Protein AF-0000000083340366 (afdb_homodimer)

Foldseek 3Di:
DVVVVVVVVVVVVVVVVVVVPDDDDDCVDPVDDDAQDQDKDKFDLVQQPDDEFDKAKCAPCVSRVHPDGDNDQFKIKIKTWHAAFGKDKDAFQFQKKKKAWQAAWWWKQFPVGIDTAGHGKMKMAGRTRMIITHTNHGTMMMMMGGRSNCVVVVHGDDDRLDHMDMDHNVNQVVVQVVQCVVCVVPQWGKDWQADPSCVPLRAVDLFKTKIWTKGAAFGKFAKKAKQWKWWKAWQDADPPKWKWKAQDADPVRHHDPTDIGDRDHNMIIIHHGGIIMMIGHNHNGMTIMMIMTRVSNVVVVVNMDMGGDD/DVVVVVVVVVVVVVVVVVVVPDDDDDCVDPVDDDAQDQDKDKFDLVVQPDDEFDKAKCAPCVSRVHPDGDNDQFKIKIKTWHAAFGKDKDAFQFQKKKKAWQAAWWWKQFPVGIDTAGHGKMKMAGRTRMIITHTNHGTMMMMMGGSSNCVVVVHGDDDHLDHMDMDHNVNQVVVQVVQCVVCVVPQWGKDWQADPSCVPLRAVDLFKTKIWTKGAAFGKFAKKAKQWKWWKAWQDADPPKWKWKAQDADPVRHHDPTDIGDRDHNMIIIHHGRIIMMIGHNHNGMTIMMIMTRVSNVVVVVNMDMGGDD

Sequence (620 aa):
MMNRMNVEQIQQVAQQQWEAQAEVKEYMSAVNPPMPKIDVIDYPSALHEGGLTRVIPFDLSEELQTGYPATSPNLLASFLKISAGDTLKTDAKATSQMFYVIRGKGRTQMKHGTIEWKQGDLFTLPSVPDALHSATEDTAIYMVNDAPLLNYLGVEPTKEKFTPVLYTQERLTQELADIRKIAEGRNRTGFLLSNPNFPITMTLTHTLWALYNVLPAGVAQKPHRHNSIALDFCVAAGPETYTLIGKDIDADGNIINPIKAMWTPGSAFITPPGWWHSHHNDSDQDAIVLPIQDAGIIMNMQVLDFQYIRMMNRMNVEQIQQVAQQQWEAQAEVKEYMSAVNPPMPKIDVIDYPSALHEGGLTRVIPFDLSEELQTGYPATSPNLLASFLKISAGDTLKTDAKATSQMFYVIRGKGRTQMKHGTIEWKQGDLFTLPSVPDALHSATEDTAIYMVNDAPLLNYLGVEPTKEKFTPVLYTQERLTQELADIRKIAEGRNRTGFLLSNPNFPITMTLTHTLWALYNVLPAGVAQKPHRHNSIALDFCVAAGPETYTLIGKDIDADGNIINPIKAMWTPGSAFITPPGWWHSHHNDSDQDAIVLPIQDAGIIMNMQVLDFQYIR

Secondary structure (DSSP, 8-state):
-HHHHHHHHHHHHHHHHHHHT-EEEEHHHHSSPPPPP----EE-THHHHSSSSEEEE---HHHHT-SS--SSSS-EEEEEEE-TT-EEEE----S-EEEEEEE-EEEEEETTEEEEEETT-EEEE-S-S-EEEEESS-EEEEEEE-HHHHHHHTEEE-S--S--EEE-HHHHHHHHHHHHHH-TT-S-EEEEEE-TT-TTTT-SSSS-EEEEEEE-TT-BPPPEEESS-EEEEEEE--TTEEEEEESEE-TTSPEESPEEEE--TT-EEEE-TT-EEEEEE-SSS-EEEEEEESHHHHHHTT---EEE--/-HHHHHHHHHHHHHHHHHHHT-EEEEHHHHSSPPPPP----EE-THHHHSSSSEEEE---HHHHT-SS--SSSS-EEEEEEE-TT-EEEE----S-EEEEEEE-EEEEEETTEEEEEETT-EEEE-S-S-EEEEESS-EEEEEEE-HHHHHHHTEEE-S--S--EEE-HHHHHHHHHHHHHH-TT-S-EEEEEE-TT-TTTT-SSSS-EEEEEEE-TT-BPPPEEESS-EEEEEEE--TTEEEEEESEE-TTSPEESPEEEE--TT-EEEE-TT-EEEEEE-SSS-EEEEEEESHHHHHHTT---EEE--

Nearest PDB structures (foldseek):
  4fag-assembly1_A  TM=7.450E-01  e=1.623E-15  Pseudaminobacter salicylatoxidans
  3nl1-assembly1_A  TM=7.529E-01  e=5.462E-15  Pseudaminobacter salicylatoxidans
  2phd-assembly1_A  TM=7.474E-01  e=8.973E-15  Pseudaminobacter salicylatoxidans
  3nst-assembly1_A  TM=7.318E-01  e=1.646E-14  Pseudaminobacter salicylatoxidans
  3rns-assembly1_A  TM=7.607E-01  e=7.933E-12  Leptotrichia buccalis C-1013-b

pLDDT: mean 92.74, std 10.28, range [41.56, 98.94]

Organism: NCBI:txid2580412

InterPro domains:
  IPR011051 RmlC-like cupin domain superfamily [SSF51182] (17-308)
  IPR014710 RmlC-like jelly roll fold [G3DSA:2.60.120.10] (63-158)
  IPR014710 RmlC-like jelly roll fold [G3DSA:2.60.120.10] (159-309)
  IPR047183 Gentisate 1,2-dioxygenase-like [PTHR41517] (11-304)

Structure (mmCIF, N/CA/C/O backbone):
data_AF-0000000083340366-model_v1
#
loop_
_entity.id
_entity.type
_entity.pdbx_description
1 polymer 'Gentisate 1,2-dioxygenase'
#
loop_
_atom_site.group_PDB
_atom_site.id
_atom_site.type_symbol
_atom_site.label_atom_id
_atom_site.label_alt_id
_atom_site.label_comp_id
_atom_site.label_asym_id
_atom_site.label_entity_id
_atom_site.label_seq_id
_atom_site.pdbx_PDB_ins_code
_atom_site.Cartn_x
_atom_site.Cartn_y
_atom_site.Cartn_z
_atom_site.occupancy
_atom_site.B_iso_or_equiv
_atom_site.auth_seq_id
_atom_site.auth_comp_id
_atom_site.auth_asym_id
_atom_site.auth_atom_id
_atom_site.pdbx_PDB_model_num
ATOM 1 N N . MET A 1 1 ? 31.578 39.562 -5.344 1 41.78 1 MET A N 1
ATOM 2 C CA . MET A 1 1 ? 30.328 40.344 -5.273 1 41.78 1 MET A CA 1
ATOM 3 C C . MET A 1 1 ? 29.344 39.875 -6.34 1 41.78 1 MET A C 1
ATOM 5 O O . MET A 1 1 ? 28.141 39.781 -6.078 1 41.78 1 MET A O 1
ATOM 9 N N . MET A 1 2 ? 29.922 39.656 -7.57 1 51.53 2 MET A N 1
ATOM 10 C CA . MET A 1 2 ? 29.234 39.25 -8.789 1 51.53 2 MET A CA 1
ATOM 11 C C . MET A 1 2 ? 28.719 37.812 -8.656 1 51.53 2 MET A C 1
ATOM 13 O O . MET A 1 2 ? 27.641 37.469 -9.133 1 51.53 2 MET A O 1
ATOM 17 N N . ASN A 1 3 ? 29.438 36.906 -7.828 1 51.66 3 ASN A N 1
ATOM 18 C CA . ASN A 1 3 ? 29.219 35.469 -7.691 1 51.66 3 ASN A CA 1
ATOM 19 C C . ASN A 1 3 ? 28.094 35.156 -6.707 1 51.66 3 ASN A C 1
ATOM 21 O O . ASN A 1 3 ? 27.312 34.219 -6.914 1 51.66 3 ASN A O 1
ATOM 25 N N . ARG A 1 4 ? 27.844 36.125 -5.75 1 59 4 ARG A N 1
ATOM 26 C CA . ARG A 1 4 ? 26.766 36 -4.77 1 59 4 ARG A CA 1
ATOM 27 C C . ARG A 1 4 ? 25.422 36.375 -5.375 1 59 4 ARG A C 1
ATOM 29 O O . ARG A 1 4 ? 24.406 35.75 -5.09 1 59 4 ARG A O 1
ATOM 36 N N . MET A 1 5 ? 25.469 37.469 -6.227 1 63.09 5 MET A N 1
ATOM 37 C CA . MET A 1 5 ? 24.234 37.906 -6.883 1 63.09 5 MET A CA 1
ATOM 38 C C . MET A 1 5 ? 23.688 36.812 -7.797 1 63.09 5 MET A C 1
ATOM 40 O O . MET A 1 5 ? 22.469 36.625 -7.863 1 63.09 5 MET A O 1
ATOM 44 N N . ASN A 1 6 ? 24.719 36.156 -8.422 1 66.06 6 ASN A N 1
ATOM 45 C CA . ASN A 1 6 ? 24.297 35.062 -9.32 1 66.06 6 ASN A CA 1
ATOM 46 C C . ASN A 1 6 ? 23.672 33.906 -8.555 1 66.06 6 ASN A C 1
ATOM 48 O O . ASN A 1 6 ? 22.672 33.344 -8.992 1 66.06 6 ASN A O 1
ATOM 52 N N . VAL A 1 7 ? 24.188 33.75 -7.426 1 69.62 7 VAL A N 1
ATOM 53 C CA . VAL A 1 7 ? 23.688 32.656 -6.59 1 69.62 7 VAL A CA 1
ATOM 54 C C . VAL A 1 7 ? 22.328 33.031 -6.023 1 69.62 7 VAL A C 1
ATOM 56 O O . VAL A 1 7 ? 21.422 32.188 -5.965 1 69.62 7 VAL A O 1
ATOM 59 N N . GLU A 1 8 ? 22.156 34.25 -5.617 1 72.12 8 GLU A N 1
ATOM 60 C CA . GLU A 1 8 ? 20.875 34.719 -5.082 1 72.12 8 GLU A CA 1
ATOM 61 C C . GLU A 1 8 ? 19.797 34.688 -6.148 1 72.12 8 GLU A C 1
ATOM 63 O O . GLU A 1 8 ? 18.641 34.344 -5.859 1 72.12 8 GLU A O 1
ATOM 68 N N . GLN A 1 9 ? 20.141 35.156 -7.254 1 74.19 9 GLN A N 1
ATOM 69 C CA . GLN A 1 9 ? 19.172 35.125 -8.352 1 74.19 9 GLN A CA 1
ATOM 70 C C . GLN A 1 9 ? 18.766 33.688 -8.688 1 74.19 9 GLN A C 1
ATOM 72 O O . GLN A 1 9 ? 17.594 33.438 -8.93 1 74.19 9 GLN A O 1
ATOM 77 N N . ILE A 1 10 ? 19.75 32.844 -8.656 1 69.5 10 ILE A N 1
ATOM 78 C CA . ILE A 1 10 ? 19.484 31.438 -8.938 1 69.5 10 ILE A CA 1
ATOM 79 C C . ILE A 1 10 ? 18.562 30.859 -7.867 1 69.5 10 ILE A C 1
ATOM 81 O O . ILE A 1 10 ? 17.609 30.125 -8.18 1 69.5 10 ILE A O 1
ATOM 85 N N . GLN A 1 11 ? 18.766 31.297 -6.707 1 77.56 11 GLN A N 1
ATOM 86 C CA . GLN A 1 11 ? 17.953 30.828 -5.586 1 77.56 11 GLN A CA 1
ATOM 87 C C . GLN A 1 11 ? 16.531 31.375 -5.676 1 77.56 11 GLN A C 1
ATOM 89 O O . GLN A 1 11 ? 15.57 30.656 -5.406 1 77.56 11 GLN A O 1
ATOM 94 N N . GLN A 1 12 ? 16.469 32.562 -5.992 1 79.69 12 GLN A N 1
ATOM 95 C CA . GLN A 1 12 ? 15.156 33.188 -6.121 1 79.69 12 GLN A CA 1
ATOM 96 C C . GLN A 1 12 ? 14.352 32.531 -7.246 1 79.69 12 GLN A C 1
ATOM 98 O O . GLN A 1 12 ? 13.141 32.344 -7.105 1 79.69 12 GLN A O 1
ATOM 103 N N . VAL A 1 13 ? 15.008 32.281 -8.305 1 76.06 13 VAL A N 1
ATOM 104 C CA . VAL A 1 13 ? 14.336 31.641 -9.438 1 76.06 13 VAL A CA 1
ATOM 105 C C . VAL A 1 13 ? 13.867 30.234 -9.039 1 76.06 13 VAL A C 1
ATOM 107 O O . VAL A 1 13 ? 12.742 29.844 -9.352 1 76.06 13 VAL A O 1
ATOM 110 N N . ALA A 1 14 ? 14.68 29.578 -8.312 1 78.62 14 ALA A N 1
ATOM 111 C CA . ALA A 1 14 ? 14.32 28.234 -7.871 1 78.62 14 ALA A CA 1
ATOM 112 C C . ALA A 1 14 ? 13.125 28.266 -6.926 1 78.62 14 ALA A C 1
ATOM 114 O O . ALA A 1 14 ? 12.188 27.484 -7.059 1 78.62 14 ALA A O 1
ATOM 115 N N . GLN A 1 15 ? 13.156 29.188 -6.082 1 80.75 15 GLN A N 1
ATOM 116 C CA . GLN A 1 15 ? 12.062 29.344 -5.133 1 80.75 15 GLN A CA 1
ATOM 117 C C . GLN A 1 15 ? 10.75 29.656 -5.852 1 80.75 15 GLN A C 1
ATOM 119 O O . GLN A 1 15 ? 9.711 29.094 -5.516 1 80.75 15 GLN A O 1
ATOM 124 N N . GLN A 1 16 ? 10.82 30.453 -6.766 1 78.5 16 GLN A N 1
ATOM 125 C CA . GLN A 1 16 ? 9.633 30.812 -7.531 1 78.5 16 GLN A CA 1
ATOM 126 C C . GLN A 1 16 ? 9.102 29.609 -8.305 1 78.5 16 GLN A C 1
ATOM 128 O O . GLN A 1 16 ? 7.883 29.438 -8.43 1 78.5 16 GLN A O 1
ATOM 133 N N . GLN A 1 17 ? 10.016 28.875 -8.781 1 76.81 17 GLN A N 1
ATOM 134 C CA . GLN A 1 17 ? 9.609 27.688 -9.516 1 76.81 17 GLN A CA 1
ATOM 135 C C . GLN A 1 17 ? 8.922 26.672 -8.594 1 76.81 17 GLN A C 1
ATOM 137 O O . GLN A 1 17 ? 7.918 26.062 -8.977 1 76.81 17 GLN A O 1
ATOM 142 N N . TRP A 1 18 ? 9.461 26.562 -7.438 1 83 18 TRP A N 1
ATOM 143 C CA . TRP A 1 18 ? 8.891 25.609 -6.488 1 83 18 TRP A CA 1
ATOM 144 C C . TRP A 1 18 ? 7.512 26.078 -6.023 1 83 18 TRP A C 1
ATOM 146 O O . TRP A 1 18 ? 6.633 25.25 -5.754 1 83 18 TRP A O 1
ATOM 156 N N . GLU A 1 19 ? 7.324 27.312 -5.988 1 83.5 19 GLU A N 1
ATOM 157 C CA . GLU A 1 19 ? 6.016 27.859 -5.645 1 83.5 19 GLU A CA 1
ATOM 158 C C . GLU A 1 19 ? 5.043 27.734 -6.812 1 83.5 19 GLU A C 1
ATOM 160 O O . GLU A 1 19 ? 3.867 27.422 -6.617 1 83.5 19 GLU A O 1
ATOM 165 N N . ALA A 1 20 ? 5.559 27.984 -7.973 1 79.5 20 ALA A N 1
ATOM 166 C CA . ALA A 1 20 ? 4.715 27.984 -9.164 1 79.5 20 ALA A CA 1
ATOM 167 C C . ALA A 1 20 ? 4.176 26.594 -9.461 1 79.5 20 ALA A C 1
ATOM 169 O O . ALA A 1 20 ? 3.096 26.438 -10.031 1 79.5 20 ALA A O 1
ATOM 170 N N . GLN A 1 21 ? 4.84 25.625 -8.961 1 80.75 21 GLN A N 1
ATOM 171 C CA . GLN A 1 21 ? 4.465 24.25 -9.234 1 80.75 21 GLN A CA 1
ATOM 172 C C . GLN A 1 21 ? 3.348 23.781 -8.297 1 80.75 21 GLN A C 1
ATOM 174 O O . GLN A 1 21 ? 2.717 22.75 -8.539 1 80.75 21 GLN A O 1
ATOM 179 N N . ALA A 1 22 ? 3.154 24.516 -7.27 1 84.06 22 ALA A N 1
ATOM 180 C CA . ALA A 1 22 ? 2.141 24.125 -6.293 1 84.06 22 ALA A CA 1
ATOM 181 C C . ALA A 1 22 ? 0.741 24.219 -6.895 1 84.06 22 ALA A C 1
ATOM 183 O O . ALA A 1 22 ? 0.362 25.25 -7.453 1 84.06 22 ALA A O 1
ATOM 184 N N . GLU A 1 23 ? 0.01 23.125 -6.875 1 83.69 23 GLU A N 1
ATOM 185 C CA . GLU A 1 23 ? -1.364 23.078 -7.367 1 83.69 23 GLU A CA 1
ATOM 186 C C . GLU A 1 23 ? -2.344 22.766 -6.242 1 83.69 23 GLU A C 1
ATOM 188 O O . GLU A 1 23 ? -1.975 22.125 -5.254 1 83.69 23 GLU A O 1
ATOM 193 N N . VAL A 1 24 ? -3.477 23.312 -6.332 1 82.25 24 VAL A N 1
ATOM 194 C CA . VAL A 1 24 ? -4.578 22.953 -5.438 1 82.25 24 VAL A CA 1
ATOM 195 C C . VAL A 1 24 ? -5.75 22.422 -6.254 1 82.25 24 VAL A C 1
ATOM 197 O O . VAL A 1 24 ? -5.934 22.797 -7.414 1 82.25 24 VAL A O 1
ATOM 200 N N . LYS A 1 25 ? -6.422 21.422 -5.68 1 77 25 LYS A N 1
ATOM 201 C CA . LYS A 1 25 ? -7.598 20.844 -6.324 1 77 25 LYS A CA 1
ATOM 202 C C . LYS A 1 25 ? -8.82 20.938 -5.422 1 77 25 LYS A C 1
ATOM 204 O O . LYS A 1 25 ? -8.711 20.812 -4.199 1 77 25 LYS A O 1
ATOM 209 N N . GLU A 1 26 ? -9.938 21.094 -6.07 1 76.25 26 GLU A N 1
ATOM 210 C CA . GLU A 1 26 ? -11.188 21.078 -5.312 1 76.25 26 GLU A CA 1
ATOM 211 C C . GLU A 1 26 ? -11.445 19.688 -4.711 1 76.25 26 GLU A C 1
ATOM 213 O O . GLU A 1 26 ? -11.203 18.672 -5.355 1 76.25 26 GLU A O 1
ATOM 218 N N . TYR A 1 27 ? -11.883 19.703 -3.461 1 70.62 27 TYR A N 1
ATOM 219 C CA . TYR A 1 27 ? -12 18.516 -2.623 1 70.62 27 TYR A CA 1
ATOM 220 C C . TYR A 1 27 ? -12.875 17.453 -3.295 1 70.62 27 TYR A C 1
ATOM 222 O O . TYR A 1 27 ? -12.453 16.312 -3.453 1 70.62 27 TYR A O 1
ATOM 230 N N . MET A 1 28 ? -13.977 17.812 -3.758 1 64.5 28 MET A N 1
ATOM 231 C CA . MET A 1 28 ? -14.945 16.828 -4.211 1 64.5 28 MET A CA 1
ATOM 232 C C . MET A 1 28 ? -14.461 16.125 -5.48 1 64.5 28 MET A C 1
ATOM 234 O O . MET A 1 28 ? -14.719 14.938 -5.68 1 64.5 28 MET A O 1
ATOM 238 N N . SER A 1 29 ? -13.703 16.844 -6.215 1 60.75 29 SER A N 1
ATOM 239 C CA . SER A 1 29 ? -13.258 16.266 -7.48 1 60.75 29 SER A CA 1
ATOM 240 C C . SER A 1 29 ? -11.984 15.453 -7.301 1 60.75 29 SER A C 1
ATOM 242 O O . SER A 1 29 ? -11.664 14.602 -8.133 1 60.75 29 SER A O 1
ATOM 244 N N . ALA A 1 30 ? -11.469 15.555 -6.105 1 67.81 30 ALA A N 1
ATOM 245 C CA . ALA A 1 30 ? -10.102 15.039 -6.043 1 67.81 30 ALA A CA 1
ATOM 246 C C . ALA A 1 30 ? -9.953 14 -4.938 1 67.81 30 ALA A C 1
ATOM 248 O O . ALA A 1 30 ? -8.898 13.367 -4.812 1 67.81 30 ALA A O 1
ATOM 249 N N . VAL A 1 31 ? -11.031 13.719 -4.27 1 68.94 31 VAL A N 1
ATOM 250 C CA . VAL A 1 31 ? -10.898 12.836 -3.113 1 68.94 31 VAL A CA 1
ATOM 251 C C . VAL A 1 31 ? -10.734 11.391 -3.58 1 68.94 31 VAL A C 1
ATOM 253 O O . VAL A 1 31 ? -10 10.609 -2.967 1 68.94 31 VAL A O 1
ATOM 256 N N . ASN A 1 32 ? -11.32 10.984 -4.652 1 75.38 32 ASN A N 1
ATOM 257 C CA . ASN A 1 32 ? -11.234 9.641 -5.207 1 75.38 32 ASN A CA 1
ATOM 258 C C . ASN A 1 32 ? -11.227 9.664 -6.734 1 75.38 32 ASN A C 1
ATOM 260 O O . ASN A 1 32 ? -12.18 9.219 -7.375 1 75.38 32 ASN A O 1
ATOM 264 N N . PRO A 1 33 ? -10.039 10.094 -7.223 1 83.62 33 PRO A N 1
ATOM 265 C CA . PRO A 1 33 ? -9.992 10.195 -8.68 1 83.62 33 PRO A CA 1
ATOM 266 C C . PRO A 1 33 ? -10.086 8.844 -9.375 1 83.62 33 PRO A C 1
ATOM 268 O O . PRO A 1 33 ? -9.766 7.812 -8.773 1 83.62 33 PRO A O 1
ATOM 271 N N . PRO A 1 34 ? -10.586 8.938 -10.672 1 88.38 34 PRO A N 1
ATOM 272 C CA . PRO A 1 34 ? -10.562 7.684 -11.43 1 88.38 34 PRO A CA 1
ATOM 273 C C . PRO A 1 34 ? -9.148 7.152 -11.648 1 88.38 34 PRO A C 1
ATOM 275 O O . PRO A 1 34 ? -8.25 7.918 -12.023 1 88.38 34 PRO A O 1
ATOM 278 N N . MET A 1 35 ? -9.039 5.926 -11.375 1 93.38 35 MET A N 1
ATOM 279 C CA . MET A 1 35 ? -7.758 5.262 -11.57 1 93.38 35 MET A CA 1
ATOM 280 C C . MET A 1 35 ? -7.742 4.461 -12.867 1 93.38 35 MET A C 1
ATOM 282 O O . MET A 1 35 ? -8.797 4.082 -13.375 1 93.38 35 MET A O 1
ATOM 286 N N . PRO A 1 36 ? -6.543 4.211 -13.398 1 95.44 36 PRO A N 1
ATOM 287 C CA . PRO A 1 36 ? -6.469 3.354 -14.578 1 95.44 36 PRO A CA 1
ATOM 288 C C . PRO A 1 36 ? -7.133 1.995 -14.367 1 95.44 36 PRO A C 1
ATOM 290 O O . PRO A 1 36 ? -6.945 1.369 -13.32 1 95.44 36 PRO A O 1
ATOM 293 N N . LYS A 1 37 ? -7.812 1.523 -15.383 1 94.31 37 LYS A N 1
ATOM 294 C CA . LYS A 1 37 ? -8.625 0.316 -15.25 1 94.31 37 LYS A CA 1
ATOM 295 C C . LYS A 1 37 ? -7.75 -0.936 -15.25 1 94.31 37 LYS A C 1
ATOM 297 O O . LYS A 1 37 ? -6.801 -1.035 -16.031 1 94.31 37 LYS A O 1
ATOM 302 N N . ILE A 1 38 ? -8.062 -1.811 -14.43 1 95.75 38 ILE A N 1
ATOM 303 C CA . ILE A 1 38 ? -7.527 -3.168 -14.438 1 95.75 38 ILE A CA 1
ATOM 304 C C . ILE A 1 38 ? -8.633 -4.152 -14.805 1 95.75 38 ILE A C 1
ATOM 306 O O . ILE A 1 38 ? -9.609 -4.305 -14.07 1 95.75 38 ILE A O 1
ATOM 310 N N . ASP A 1 39 ? -8.484 -4.859 -15.867 1 96.44 39 ASP A N 1
ATOM 311 C CA . ASP A 1 39 ? -9.531 -5.734 -16.375 1 96.44 39 ASP A CA 1
ATOM 312 C C . ASP A 1 39 ? -9.25 -7.191 -16.016 1 96.44 39 ASP A C 1
ATOM 314 O O . ASP A 1 39 ? -8.172 -7.52 -15.516 1 96.44 39 ASP A O 1
ATOM 318 N N . VAL A 1 40 ? -10.312 -7.949 -16.188 1 97.81 40 VAL A N 1
ATOM 319 C CA . VAL A 1 40 ? -10.133 -9.398 -16.141 1 97.81 40 VAL A CA 1
ATOM 320 C C . VAL A 1 40 ? -9.422 -9.875 -17.406 1 97.81 40 VAL A C 1
ATOM 322 O O . VAL A 1 40 ? -9.969 -9.781 -18.516 1 97.81 40 VAL A O 1
ATOM 325 N N . ILE A 1 41 ? -8.219 -10.305 -17.281 1 97.38 41 ILE A N 1
ATOM 326 C CA . ILE A 1 41 ? -7.41 -10.719 -18.438 1 97.38 41 ILE A CA 1
ATOM 327 C C . ILE A 1 41 ? -6.934 -12.156 -18.234 1 97.38 41 ILE A C 1
ATOM 329 O O . ILE A 1 41 ? -6.52 -12.531 -17.141 1 97.38 41 ILE A O 1
ATOM 333 N N . ASP A 1 42 ? -6.973 -12.891 -19.281 1 97.5 42 ASP A N 1
ATOM 334 C CA . ASP A 1 42 ? -6.512 -14.273 -19.266 1 97.5 42 ASP A CA 1
ATOM 335 C C . ASP A 1 42 ? -5.168 -14.414 -19.984 1 97.5 42 ASP A C 1
ATOM 337 O O . ASP A 1 42 ? -4.941 -13.797 -21.031 1 97.5 42 ASP A O 1
ATOM 341 N N . TYR A 1 43 ? -4.371 -15.219 -19.438 1 98.5 43 TYR A N 1
ATOM 342 C CA . TYR A 1 43 ? -3.104 -15.617 -20.031 1 98.5 43 TYR A CA 1
ATOM 343 C C . TYR A 1 43 ? -3.043 -17.125 -20.234 1 98.5 43 TYR A C 1
ATOM 345 O O . TYR A 1 43 ? -2.713 -17.875 -19.312 1 98.5 43 TYR A O 1
ATOM 353 N N . PRO A 1 44 ? -3.26 -17.562 -21.453 1 98.31 44 PRO A N 1
ATOM 354 C CA . PRO A 1 44 ? -3.391 -19 -21.734 1 98.31 44 PRO A CA 1
ATOM 355 C C . PRO A 1 44 ? -2.059 -19.75 -21.625 1 98.31 44 PRO A C 1
ATOM 357 O O . PRO A 1 44 ? -0.997 -19.141 -21.797 1 98.31 44 PRO A O 1
ATOM 360 N N . SER A 1 45 ? -2.182 -21.062 -21.422 1 97.75 45 SER A N 1
ATOM 361 C CA . SER A 1 45 ? -0.998 -21.906 -21.297 1 97.75 45 SER A CA 1
ATOM 362 C C . SER A 1 45 ? -0.216 -21.953 -22.594 1 97.75 45 SER A C 1
ATOM 364 O O . SER A 1 45 ? 0.992 -22.203 -22.594 1 97.75 45 SER A O 1
ATOM 366 N N . ALA A 1 46 ? -0.809 -21.641 -23.688 1 97.81 46 ALA A N 1
ATOM 367 C CA . ALA A 1 46 ? -0.152 -21.656 -25 1 97.81 46 ALA A CA 1
ATOM 368 C C . ALA A 1 46 ? 1.028 -20.688 -25.031 1 97.81 46 ALA A C 1
ATOM 370 O O . ALA A 1 46 ? 1.968 -20.875 -25.797 1 97.81 46 ALA A O 1
ATOM 371 N N . LEU A 1 47 ? 0.997 -19.719 -24.188 1 97.75 47 LEU A N 1
ATOM 372 C CA . LEU A 1 47 ? 2.049 -18.703 -24.141 1 97.75 47 LEU A CA 1
ATOM 373 C C . LEU A 1 47 ? 3.395 -19.344 -23.797 1 97.75 47 LEU A C 1
ATOM 375 O O . LEU A 1 47 ? 4.441 -18.844 -24.234 1 97.75 47 LEU A O 1
ATOM 379 N N . HIS A 1 48 ? 3.365 -20.5 -23.031 1 97.94 48 HIS A N 1
ATOM 380 C CA . HIS A 1 48 ? 4.648 -21.062 -22.609 1 97.94 48 HIS A CA 1
ATOM 381 C C . HIS A 1 48 ? 4.836 -22.484 -23.141 1 97.94 48 HIS A C 1
ATOM 383 O O . HIS A 1 48 ? 5.805 -23.156 -22.781 1 97.94 48 HIS A O 1
ATOM 389 N N . GLU A 1 49 ? 3.938 -22.969 -23.891 1 95.31 49 GLU A N 1
ATOM 390 C CA . GLU A 1 49 ? 4.027 -24.344 -24.406 1 95.31 49 GLU A CA 1
ATOM 391 C C . GLU A 1 49 ? 4.938 -24.406 -25.625 1 95.31 49 GLU A C 1
ATOM 393 O O . GLU A 1 49 ? 5.449 -25.469 -25.969 1 95.31 49 GLU A O 1
ATOM 398 N N . GLY A 1 50 ? 5.211 -23.328 -26.234 1 90.25 50 GLY A N 1
ATOM 399 C CA . GLY A 1 50 ? 6.094 -23.312 -27.391 1 90.25 50 GLY A CA 1
ATOM 400 C C . GLY A 1 50 ? 7.078 -22.172 -27.375 1 90.25 50 GLY A C 1
ATOM 401 O O . GLY A 1 50 ? 7.133 -21.391 -26.422 1 90.25 50 GLY A O 1
ATOM 402 N N . GLY A 1 51 ? 7.941 -22.266 -28.328 1 92.44 51 GLY A N 1
ATOM 403 C CA . GLY A 1 51 ? 8.852 -21.156 -28.531 1 92.44 51 GLY A CA 1
ATOM 404 C C . GLY A 1 51 ? 10.195 -21.344 -27.844 1 92.44 51 GLY A C 1
ATOM 405 O O . GLY A 1 51 ? 10.453 -22.406 -27.266 1 92.44 51 GLY A O 1
ATOM 406 N N . LEU A 1 52 ? 11.008 -20.297 -27.922 1 96.69 52 LEU A N 1
ATOM 407 C CA . LEU A 1 52 ? 12.375 -20.312 -27.406 1 96.69 52 LEU A CA 1
ATOM 408 C C . LEU A 1 52 ? 12.414 -19.828 -25.969 1 96.69 52 LEU A C 1
ATOM 410 O O . LEU A 1 52 ? 11.422 -19.281 -25.469 1 96.69 52 LEU A O 1
ATOM 414 N N . THR A 1 53 ? 13.5 -20.109 -25.344 1 98.75 53 THR A N 1
ATOM 415 C CA . THR A 1 53 ? 13.773 -19.625 -24 1 98.75 53 THR A CA 1
ATOM 416 C C . THR A 1 53 ? 13.57 -18.109 -23.922 1 98.75 53 THR A C 1
ATOM 418 O O . THR A 1 53 ? 14.164 -17.359 -24.688 1 98.75 53 THR A O 1
ATOM 421 N N . ARG A 1 54 ? 12.633 -17.703 -22.984 1 98.56 54 ARG A N 1
ATOM 422 C CA . ARG A 1 54 ? 12.352 -16.281 -22.844 1 98.56 54 ARG A CA 1
ATOM 423 C C . ARG A 1 54 ? 11.5 -16.016 -21.609 1 98.56 54 ARG A C 1
ATOM 425 O O . ARG A 1 54 ? 10.898 -16.938 -21.062 1 98.56 54 ARG A O 1
ATOM 432 N N . VAL A 1 55 ? 11.523 -14.805 -21.281 1 98.62 55 VAL A N 1
ATOM 433 C CA . VAL A 1 55 ? 10.547 -14.297 -20.344 1 98.62 55 VAL A CA 1
ATOM 434 C C . VAL A 1 55 ? 9.312 -13.781 -21.094 1 98.62 55 VAL A C 1
ATOM 436 O O . VAL A 1 55 ? 9.438 -13.094 -22.109 1 98.62 55 VAL A O 1
ATOM 439 N N . ILE A 1 56 ? 8.109 -14.141 -20.656 1 98.75 56 ILE A N 1
ATOM 440 C CA . ILE A 1 56 ? 6.848 -13.68 -21.219 1 98.75 56 ILE A CA 1
ATOM 441 C C . ILE A 1 56 ? 6.09 -12.852 -20.188 1 98.75 56 ILE A C 1
ATOM 443 O O . ILE A 1 56 ? 5.242 -13.375 -19.469 1 98.75 56 ILE A O 1
ATOM 447 N N . PRO A 1 57 ? 6.344 -11.539 -20.156 1 98.75 57 PRO A N 1
ATOM 448 C CA . PRO A 1 57 ? 5.73 -10.703 -19.125 1 98.75 57 PRO A CA 1
ATOM 449 C C . PRO A 1 57 ? 4.254 -10.422 -19.391 1 98.75 57 PRO A C 1
ATOM 451 O O . PRO A 1 57 ? 3.852 -10.25 -20.547 1 98.75 57 PRO A O 1
ATOM 454 N N . PHE A 1 58 ? 3.471 -10.469 -18.312 1 98.81 58 PHE A N 1
ATOM 455 C CA . PHE A 1 58 ? 2.1 -9.969 -18.359 1 98.81 58 PHE A CA 1
ATOM 456 C C . PHE A 1 58 ? 2.074 -8.453 -18.266 1 98.81 58 PHE A C 1
ATOM 458 O O . PHE A 1 58 ? 1.56 -7.887 -17.297 1 98.81 58 PHE A O 1
ATOM 465 N N . ASP A 1 59 ? 2.6 -7.758 -19.344 1 98.62 59 ASP A N 1
ATOM 466 C CA . ASP A 1 59 ? 2.844 -6.32 -19.297 1 98.62 59 ASP A CA 1
ATOM 467 C C . ASP A 1 59 ? 1.582 -5.539 -19.656 1 98.62 59 ASP A C 1
ATOM 469 O O . ASP A 1 59 ? 1.089 -5.625 -20.781 1 98.62 59 ASP A O 1
ATOM 473 N N . LEU A 1 60 ? 1.078 -4.832 -18.688 1 98.56 60 LEU A N 1
ATOM 474 C CA . LEU A 1 60 ? -0.087 -3.971 -18.875 1 98.56 60 LEU A CA 1
ATOM 475 C C . LEU A 1 60 ? 0.267 -2.514 -18.594 1 98.56 60 LEU A C 1
ATOM 477 O O . LEU A 1 60 ? -0.562 -1.752 -18.094 1 98.56 60 LEU A O 1
ATOM 481 N N . SER A 1 61 ? 1.52 -2.135 -18.859 1 98.06 61 SER A N 1
ATOM 482 C CA . SER A 1 61 ? 2.01 -0.791 -18.578 1 98.06 61 SER A CA 1
ATOM 483 C C . SER A 1 61 ? 1.188 0.265 -19.297 1 98.06 61 SER A C 1
ATOM 485 O O . SER A 1 61 ? 0.939 1.347 -18.766 1 98.06 61 SER A O 1
ATOM 487 N N . GLU A 1 62 ? 0.7 -0.029 -20.516 1 97.69 62 GLU A N 1
ATOM 488 C CA . GLU A 1 62 ? -0.12 0.918 -21.25 1 97.69 62 GLU A CA 1
ATOM 489 C C . GLU A 1 62 ? -1.462 1.152 -20.562 1 97.69 62 GLU A C 1
ATOM 491 O O . GLU A 1 62 ? -1.877 2.297 -20.375 1 97.69 62 GLU A O 1
ATOM 496 N N . GLU A 1 63 ? -2.109 0.091 -20.156 1 96.94 63 GLU A N 1
ATOM 497 C CA . GLU A 1 63 ? -3.404 0.176 -19.5 1 96.94 63 GLU A CA 1
ATOM 498 C C . GLU A 1 63 ? -3.283 0.876 -18.141 1 96.94 63 GLU A C 1
ATOM 500 O O . GLU A 1 63 ? -4.156 1.655 -17.766 1 96.94 63 GLU A O 1
ATOM 505 N N . LEU A 1 64 ? -2.162 0.647 -17.5 1 97.19 64 LEU A N 1
ATOM 506 C CA . LEU A 1 64 ? -1.949 1.171 -16.156 1 97.19 64 LEU A CA 1
ATOM 507 C C . LEU A 1 64 ? -1.312 2.555 -16.203 1 97.19 64 LEU A C 1
ATOM 509 O O . LEU A 1 64 ? -1.179 3.221 -15.18 1 97.19 64 LEU A O 1
ATOM 513 N N . GLN A 1 65 ? -0.895 2.977 -17.375 1 95.81 65 GLN A N 1
ATOM 514 C CA . GLN A 1 65 ? -0.252 4.27 -17.578 1 95.81 65 GLN A CA 1
ATOM 515 C C . GLN A 1 65 ? 1.015 4.395 -16.75 1 95.81 65 GLN A C 1
ATOM 517 O O . GLN A 1 65 ? 1.197 5.383 -16.031 1 95.81 65 GLN A O 1
ATOM 522 N N . THR A 1 66 ? 1.812 3.342 -16.828 1 96.12 66 THR A N 1
ATOM 523 C CA . THR A 1 66 ? 3.107 3.365 -16.156 1 96.12 66 THR A CA 1
ATOM 524 C C . THR A 1 66 ? 4.246 3.371 -17.172 1 96.12 66 THR A C 1
ATOM 526 O O . THR A 1 66 ? 4.07 2.926 -18.312 1 96.12 66 THR A O 1
ATOM 529 N N . GLY A 1 67 ? 5.43 3.848 -16.812 1 96.75 67 GLY A N 1
ATOM 530 C CA . GLY A 1 67 ? 6.613 3.861 -17.656 1 96.75 67 GLY A CA 1
ATOM 531 C C . GLY A 1 67 ? 7.457 2.609 -17.531 1 96.75 67 GLY A C 1
ATOM 532 O O . GLY A 1 67 ? 8.602 2.572 -17.984 1 96.75 67 GLY A O 1
ATOM 533 N N . TYR A 1 68 ? 7.004 1.609 -16.828 1 98 68 TYR A N 1
ATOM 534 C CA . TYR A 1 68 ? 7.676 0.339 -16.578 1 98 68 TYR A CA 1
ATOM 535 C C . TYR A 1 68 ? 6.695 -0.824 -16.672 1 98 68 TYR A C 1
ATOM 537 O O . TYR A 1 68 ? 5.492 -0.644 -16.469 1 98 68 TYR A O 1
ATOM 545 N N . PRO A 1 69 ? 7.148 -2.072 -17 1 98.56 69 PRO A N 1
ATOM 546 C CA . PRO A 1 69 ? 6.254 -3.229 -17.047 1 98.56 69 PRO A CA 1
ATOM 547 C C . PRO A 1 69 ? 5.543 -3.492 -15.727 1 98.56 69 PRO A C 1
ATOM 549 O O . PRO A 1 69 ? 6.16 -3.391 -14.656 1 98.56 69 PRO A O 1
ATOM 552 N N . ALA A 1 70 ? 4.277 -3.734 -15.82 1 98.81 70 ALA A N 1
ATOM 553 C CA . ALA A 1 70 ? 3.449 -4.008 -14.648 1 98.81 70 ALA A CA 1
ATOM 554 C C . ALA A 1 70 ? 2.197 -4.793 -15.031 1 98.81 70 ALA A C 1
ATOM 556 O O . ALA A 1 70 ? 1.596 -4.539 -16.078 1 98.81 70 ALA A O 1
ATOM 557 N N . THR A 1 71 ? 1.854 -5.777 -14.258 1 98.81 71 THR A N 1
ATOM 558 C CA . THR A 1 71 ? 0.568 -6.457 -14.383 1 98.81 71 THR A CA 1
ATOM 559 C C . THR A 1 71 ? -0.494 -5.762 -13.539 1 98.81 71 THR A C 1
ATOM 561 O O . THR A 1 71 ? -1.678 -5.773 -13.883 1 98.81 71 THR A O 1
ATOM 564 N N . SER A 1 72 ? -0.104 -5.223 -12.469 1 98.44 72 SER A N 1
ATOM 565 C 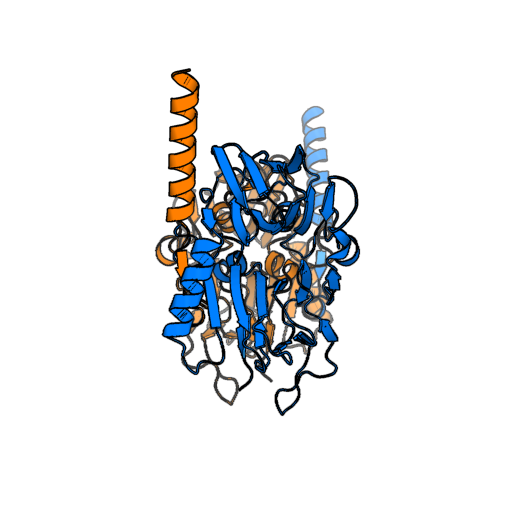CA . SER A 1 72 ? -0.847 -4.398 -11.523 1 98.44 72 SER A CA 1
ATOM 566 C C . SER A 1 72 ? 0.039 -3.312 -10.922 1 98.44 72 SER A C 1
ATOM 568 O O . SER A 1 72 ? 1.242 -3.271 -11.18 1 98.44 72 SER A O 1
ATOM 570 N N . PRO A 1 73 ? -0.531 -2.453 -10.133 1 98.19 73 PRO A N 1
ATOM 571 C CA . PRO A 1 73 ? 0.297 -1.386 -9.57 1 98.19 73 PRO A CA 1
ATOM 572 C C . PRO A 1 73 ? 1.465 -1.92 -8.742 1 98.19 73 PRO A C 1
ATOM 574 O O . PRO A 1 73 ? 2.529 -1.298 -8.695 1 98.19 73 PRO A O 1
ATOM 577 N N . ASN A 1 74 ? 1.293 -3.094 -8.141 1 98.75 74 ASN A N 1
ATOM 578 C CA . ASN A 1 74 ? 2.318 -3.584 -7.223 1 98.75 74 ASN A CA 1
ATOM 579 C C . ASN A 1 74 ? 3.107 -4.738 -7.832 1 98.75 74 ASN A C 1
ATOM 581 O O . ASN A 1 74 ? 4.199 -5.062 -7.367 1 98.75 74 ASN A O 1
ATOM 585 N N . LEU A 1 75 ? 2.533 -5.383 -8.891 1 98.88 75 LEU A N 1
ATOM 586 C CA . LEU A 1 75 ? 3.104 -6.68 -9.227 1 98.88 75 LEU A CA 1
ATOM 587 C C . LEU A 1 75 ? 3.348 -6.785 -10.734 1 98.88 75 LEU A C 1
ATOM 589 O O . LEU A 1 75 ? 2.623 -6.184 -11.531 1 98.88 75 LEU A O 1
ATOM 593 N N . LEU A 1 76 ? 4.324 -7.605 -11.078 1 98.94 76 LEU A N 1
ATOM 594 C CA . LEU A 1 76 ? 4.547 -8.102 -12.43 1 98.94 76 LEU A CA 1
ATOM 595 C C . LEU A 1 76 ? 4.574 -9.625 -12.461 1 98.94 76 LEU A C 1
ATOM 597 O O . LEU A 1 76 ? 5.367 -10.25 -11.742 1 98.94 76 LEU A O 1
ATOM 601 N N . ALA A 1 77 ? 3.682 -10.172 -13.195 1 98.94 77 ALA A N 1
ATOM 602 C CA . ALA A 1 77 ? 3.664 -11.609 -13.438 1 98.94 77 ALA A CA 1
ATOM 603 C C . ALA A 1 77 ? 4.234 -11.945 -14.812 1 98.94 77 ALA A C 1
ATOM 605 O O . ALA A 1 77 ? 4.164 -11.125 -15.734 1 98.94 77 ALA A O 1
ATOM 606 N N . SER A 1 78 ? 4.832 -13.133 -14.906 1 98.94 78 SER A N 1
ATOM 607 C CA . SER A 1 78 ? 5.406 -13.617 -16.156 1 98.94 78 SER A CA 1
ATOM 608 C C . SER A 1 78 ? 5.379 -15.141 -16.219 1 98.94 78 SER A C 1
ATOM 610 O O . SER A 1 78 ? 5.391 -15.812 -15.188 1 98.94 78 SER A O 1
ATOM 612 N N . PHE A 1 79 ? 5.328 -15.586 -17.438 1 98.88 79 PHE A N 1
ATOM 613 C CA . PHE A 1 79 ? 5.801 -16.953 -17.672 1 98.88 79 PHE A CA 1
ATOM 614 C C . PHE A 1 79 ? 7.266 -16.953 -18.094 1 98.88 79 PHE A C 1
ATOM 616 O O . PHE A 1 79 ? 7.711 -16.062 -18.812 1 98.88 79 PHE A O 1
ATOM 623 N N . LEU A 1 80 ? 8 -17.953 -17.578 1 98.88 80 LEU A N 1
ATOM 624 C CA . LEU A 1 80 ? 9.328 -18.266 -18.094 1 98.88 80 LEU A CA 1
ATOM 625 C C . LEU A 1 80 ? 9.289 -19.547 -18.922 1 98.88 80 LEU A C 1
ATOM 627 O O . LEU A 1 80 ? 8.828 -20.578 -18.438 1 98.88 80 LEU A O 1
ATOM 631 N N . LYS A 1 81 ? 9.672 -19.422 -20.109 1 98.88 81 LYS A N 1
ATOM 632 C CA . LYS A 1 81 ? 9.906 -20.609 -20.953 1 98.88 81 LYS A CA 1
ATOM 633 C C . LYS A 1 81 ? 11.398 -20.891 -21.094 1 98.88 81 LYS A C 1
ATOM 635 O O . LYS A 1 81 ? 12.164 -20.047 -21.531 1 98.88 81 LYS A O 1
ATOM 640 N N . ILE A 1 82 ? 11.766 -22.078 -20.656 1 98.81 82 ILE A N 1
ATOM 641 C CA . ILE A 1 82 ? 13.172 -22.469 -20.719 1 98.81 82 ILE A CA 1
ATOM 642 C C . ILE A 1 82 ? 13.312 -23.812 -21.422 1 98.81 82 ILE A C 1
ATOM 644 O O . ILE A 1 82 ? 12.883 -24.844 -20.891 1 98.81 82 ILE A O 1
ATOM 648 N N . SER A 1 83 ? 13.969 -23.828 -22.562 1 98.56 83 SER A N 1
ATOM 649 C CA . SER A 1 83 ? 14.195 -25.078 -23.281 1 98.56 83 SER A CA 1
ATOM 650 C C . SER A 1 83 ? 15.195 -25.969 -22.547 1 98.56 83 SER A C 1
ATOM 652 O O . SER A 1 83 ? 16.062 -25.484 -21.812 1 98.56 83 SER A O 1
ATOM 654 N N . ALA A 1 84 ? 15.008 -27.297 -22.812 1 98.25 84 ALA A N 1
ATOM 655 C CA . ALA A 1 84 ? 15.945 -28.234 -22.203 1 98.25 84 ALA A CA 1
ATOM 656 C C . ALA A 1 84 ? 17.391 -27.859 -22.531 1 98.25 84 ALA A C 1
ATOM 658 O O . ALA A 1 84 ? 17.734 -27.625 -23.688 1 98.25 84 ALA A O 1
ATOM 659 N N . GLY A 1 85 ? 18.141 -27.703 -21.469 1 98.38 85 GLY A N 1
ATOM 660 C CA . GLY A 1 85 ? 19.562 -27.406 -21.656 1 98.38 85 GLY A CA 1
ATOM 661 C C . GLY A 1 85 ? 19.859 -25.922 -21.609 1 98.38 85 GLY A C 1
ATOM 662 O O . GLY A 1 85 ? 21.016 -25.516 -21.5 1 98.38 85 GLY A O 1
ATOM 663 N N . ASP A 1 86 ? 18.828 -25.047 -21.656 1 98.75 86 ASP A N 1
ATOM 664 C CA . ASP A 1 86 ? 19.031 -23.594 -21.656 1 98.75 86 ASP A CA 1
ATOM 665 C C . ASP A 1 86 ? 19.094 -23.047 -20.234 1 98.75 86 ASP A C 1
ATOM 667 O O . ASP A 1 86 ? 18.734 -23.734 -19.281 1 98.75 86 ASP A O 1
ATOM 671 N N . THR A 1 87 ? 19.641 -21.891 -20.109 1 98.69 87 THR A N 1
ATOM 672 C CA . THR A 1 87 ? 19.641 -21.094 -18.891 1 98.69 87 THR A CA 1
ATOM 673 C C . THR A 1 87 ? 19.031 -19.719 -19.156 1 98.69 87 THR A C 1
ATOM 675 O O . THR A 1 87 ? 19.281 -19.094 -20.188 1 98.69 87 THR A O 1
ATOM 678 N N . LEU A 1 88 ? 18.156 -19.312 -18.297 1 98.75 88 LEU A N 1
ATOM 679 C CA . LEU A 1 88 ? 17.516 -18 -18.359 1 98.75 88 LEU A CA 1
ATOM 680 C C . LEU A 1 88 ? 17.844 -17.156 -17.141 1 98.75 88 LEU A C 1
ATOM 682 O O . LEU A 1 88 ? 17.719 -17.625 -16 1 98.75 88 LEU A O 1
ATOM 686 N N . LYS A 1 89 ? 18.266 -15.961 -17.359 1 98.56 89 LYS A N 1
ATOM 687 C CA . LYS A 1 89 ? 18.594 -15.047 -16.266 1 98.56 89 LYS A CA 1
ATOM 688 C C . LYS A 1 89 ? 17.438 -14.109 -15.961 1 98.56 89 LYS A C 1
ATOM 690 O O . LYS A 1 89 ? 16.828 -13.547 -16.875 1 98.56 89 LYS A O 1
ATOM 695 N N . THR A 1 90 ? 17.047 -13.984 -14.695 1 98.06 90 THR A N 1
ATOM 696 C CA . THR A 1 90 ? 16.156 -12.93 -14.219 1 98.06 90 THR A CA 1
ATOM 697 C C . THR A 1 90 ? 16.875 -11.984 -13.273 1 98.06 90 THR A C 1
ATOM 699 O O . THR A 1 90 ? 17.719 -12.414 -12.484 1 98.06 90 THR A O 1
ATOM 702 N N . ASP A 1 91 ? 16.609 -10.633 -13.375 1 96.94 91 ASP A N 1
ATOM 703 C CA . ASP A 1 91 ? 17.344 -9.641 -12.594 1 96.94 91 ASP A CA 1
ATOM 704 C C . ASP A 1 91 ? 16.422 -8.492 -12.172 1 96.94 91 ASP A C 1
ATOM 706 O O . ASP A 1 91 ? 16.859 -7.34 -12.109 1 96.94 91 ASP A O 1
ATOM 710 N N . ALA A 1 92 ? 15.18 -8.852 -11.938 1 94.81 92 ALA A N 1
ATOM 711 C CA . ALA A 1 92 ? 14.234 -7.828 -11.508 1 94.81 92 ALA A CA 1
ATOM 712 C C . ALA A 1 92 ? 14.703 -7.156 -10.219 1 94.81 92 ALA A C 1
ATOM 714 O O . ALA A 1 92 ? 15.203 -7.82 -9.312 1 94.81 92 ALA A O 1
ATOM 715 N N . LYS A 1 93 ? 14.594 -5.805 -10.156 1 97.06 93 LYS A N 1
ATOM 716 C CA . LYS A 1 93 ? 14.773 -5.09 -8.891 1 97.06 93 LYS A CA 1
ATOM 717 C C . LYS A 1 93 ? 13.516 -5.195 -8.023 1 97.06 93 LYS A C 1
ATOM 719 O O . LYS A 1 93 ? 12.656 -4.32 -8.07 1 97.06 93 LYS A O 1
ATOM 724 N N . ALA A 1 94 ? 13.461 -6.27 -7.273 1 98.56 94 ALA A N 1
ATOM 725 C CA . ALA A 1 94 ? 12.297 -6.613 -6.457 1 98.56 94 ALA A CA 1
ATOM 726 C C . ALA A 1 94 ? 12.719 -7.027 -5.051 1 98.56 94 ALA A C 1
ATOM 728 O O . ALA A 1 94 ? 13.836 -7.492 -4.844 1 98.56 94 ALA A O 1
ATOM 729 N N . THR A 1 95 ? 11.836 -6.766 -4.113 1 98.69 95 THR A N 1
ATOM 730 C CA . THR A 1 95 ? 12.102 -7.238 -2.756 1 98.69 95 THR A CA 1
ATOM 731 C C . THR A 1 95 ? 11.578 -8.664 -2.572 1 98.69 95 THR A C 1
ATOM 733 O O . THR A 1 95 ? 11.984 -9.359 -1.64 1 98.69 95 THR A O 1
ATOM 736 N N . SER A 1 96 ? 10.633 -9.047 -3.455 1 98.38 96 SER A N 1
ATOM 737 C CA . SER A 1 96 ? 9.969 -10.344 -3.381 1 98.38 96 SER A CA 1
ATOM 738 C C . SER A 1 96 ? 9.789 -10.953 -4.766 1 98.38 96 SER A C 1
ATOM 740 O O . SER A 1 96 ? 9.281 -10.297 -5.676 1 98.38 96 SER A O 1
ATOM 742 N N . GLN A 1 97 ? 10.172 -12.219 -4.883 1 98.56 97 GLN A N 1
ATOM 743 C CA . GLN A 1 97 ? 9.977 -12.984 -6.109 1 98.56 97 GLN A CA 1
ATOM 744 C C . GLN A 1 97 ? 9.43 -14.375 -5.809 1 98.56 97 GLN A C 1
ATOM 746 O O . GLN A 1 97 ? 9.945 -15.078 -4.934 1 98.56 97 GLN A O 1
ATOM 751 N N . MET A 1 98 ? 8.422 -14.711 -6.461 1 98.81 98 MET A N 1
ATOM 752 C CA . MET A 1 98 ? 7.836 -16.047 -6.344 1 98.81 98 MET A CA 1
ATOM 753 C C . MET A 1 98 ? 7.934 -16.797 -7.664 1 98.81 98 MET A C 1
ATOM 755 O O . MET A 1 98 ? 7.684 -16.234 -8.727 1 98.81 98 MET A O 1
ATOM 759 N N . PHE A 1 99 ? 8.289 -18.078 -7.598 1 98.88 99 PHE A N 1
ATOM 760 C CA . PHE A 1 99 ? 8.391 -18.953 -8.75 1 98.88 99 PHE A CA 1
ATOM 761 C C . PHE A 1 99 ? 7.613 -20.25 -8.516 1 98.88 99 PHE A C 1
ATOM 763 O O . PHE A 1 99 ? 7.836 -20.938 -7.516 1 98.88 99 PHE A O 1
ATOM 770 N N . TYR A 1 100 ? 6.707 -20.531 -9.352 1 98.94 100 TYR A N 1
ATOM 771 C CA . TYR A 1 100 ? 6.031 -21.812 -9.375 1 98.94 100 TYR A CA 1
ATOM 772 C C . TYR A 1 100 ? 6.395 -22.609 -10.633 1 98.94 100 TYR A C 1
ATOM 774 O O . TYR A 1 100 ? 6.168 -22.141 -11.75 1 98.94 100 TYR A O 1
ATOM 782 N N . VAL A 1 101 ? 6.902 -23.828 -10.422 1 98.94 101 VAL A N 1
ATOM 783 C CA . VAL A 1 101 ? 7.344 -24.641 -11.555 1 98.94 101 VAL A CA 1
ATOM 784 C C . VAL A 1 101 ? 6.148 -25.359 -12.172 1 98.94 101 VAL A C 1
ATOM 786 O O . VAL A 1 101 ? 5.66 -26.344 -11.617 1 98.94 101 VAL A O 1
ATOM 789 N N . ILE A 1 102 ? 5.777 -24.906 -13.359 1 98.88 102 ILE A N 1
ATOM 790 C CA . ILE A 1 102 ? 4.602 -25.438 -14.039 1 98.88 102 ILE A CA 1
ATOM 791 C C . ILE A 1 102 ? 4.906 -26.828 -14.586 1 98.88 102 ILE A C 1
ATOM 793 O O . ILE A 1 102 ? 4.113 -27.75 -14.422 1 98.88 102 ILE A O 1
ATOM 797 N N . ARG A 1 103 ? 6.012 -26.922 -15.211 1 98.56 103 ARG A N 1
ATOM 798 C CA . ARG A 1 103 ? 6.516 -28.156 -15.797 1 98.56 103 ARG A CA 1
ATOM 799 C C . ARG A 1 103 ? 8.039 -28.141 -15.891 1 98.56 103 ARG A C 1
ATOM 801 O O . ARG A 1 103 ? 8.648 -27.078 -15.938 1 98.56 103 ARG A O 1
ATOM 808 N N . GLY A 1 104 ? 8.562 -29.375 -15.844 1 98.5 104 GLY A N 1
ATOM 809 C CA . GLY A 1 104 ? 9.984 -29.516 -16.094 1 98.5 104 GLY A CA 1
ATOM 810 C C . GLY A 1 104 ? 10.797 -29.672 -14.82 1 98.5 104 GLY A C 1
ATOM 811 O O . GLY A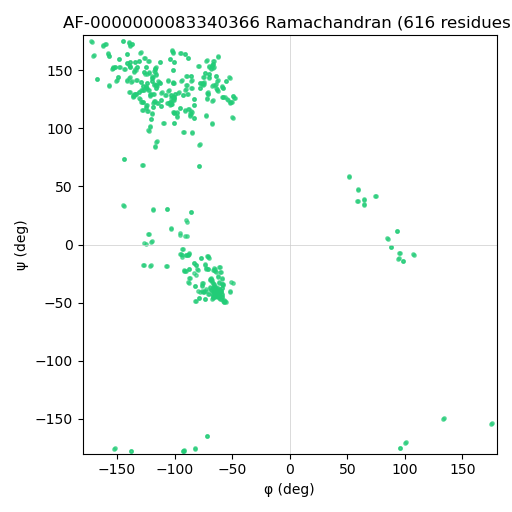 1 104 ? 10.266 -30.047 -13.781 1 98.5 104 GLY A O 1
ATOM 812 N N . LYS A 1 105 ? 12.094 -29.594 -15.016 1 98.62 105 LYS A N 1
ATOM 813 C CA . LYS A 1 105 ? 13.078 -29.812 -13.953 1 98.62 105 LYS A CA 1
ATOM 814 C C . LYS A 1 105 ? 14.336 -28.984 -14.195 1 98.62 105 LYS A C 1
ATOM 816 O O . LYS A 1 105 ? 14.727 -28.766 -15.344 1 98.62 105 LYS A O 1
ATOM 821 N N . GLY A 1 106 ? 14.906 -28.516 -13.07 1 98.5 106 GLY A N 1
ATOM 822 C CA . GLY A 1 106 ? 16.125 -27.734 -13.195 1 98.5 106 GLY A CA 1
ATOM 823 C C . GLY A 1 106 ? 16.609 -27.156 -11.875 1 98.5 106 GLY A C 1
ATOM 824 O O . GLY A 1 106 ? 16.5 -27.812 -10.836 1 98.5 106 GLY A O 1
ATOM 825 N N . ARG A 1 107 ? 17.328 -26.078 -12.023 1 98.38 107 ARG A N 1
ATOM 826 C CA . ARG A 1 107 ? 17.875 -25.438 -10.836 1 98.38 107 ARG A CA 1
ATOM 827 C C . ARG A 1 107 ? 17.969 -23.922 -11.008 1 98.38 107 ARG A C 1
ATOM 829 O O . ARG A 1 107 ? 18.031 -23.438 -12.133 1 98.38 107 ARG A O 1
ATOM 836 N N . THR A 1 108 ? 17.906 -23.234 -9.914 1 98.31 108 THR A N 1
ATOM 837 C CA . THR A 1 108 ? 18.141 -21.797 -9.859 1 98.31 108 THR A CA 1
ATOM 838 C C . THR A 1 108 ? 19.391 -21.484 -9.047 1 98.31 108 THR A C 1
ATOM 840 O O . THR A 1 108 ? 19.5 -21.891 -7.887 1 98.31 108 THR A O 1
ATOM 843 N N . GLN A 1 109 ? 20.344 -20.812 -9.664 1 97.5 109 GLN A N 1
ATOM 844 C CA . GLN A 1 109 ? 21.562 -20.344 -8.984 1 97.5 109 GLN A CA 1
ATOM 845 C C . GLN A 1 109 ? 21.5 -18.859 -8.695 1 97.5 109 GLN A C 1
ATOM 847 O O . GLN A 1 109 ? 21.141 -18.062 -9.578 1 97.5 109 GLN A O 1
ATOM 852 N N . MET A 1 110 ? 21.75 -18.516 -7.461 1 95.38 110 MET A N 1
ATOM 853 C CA . MET A 1 110 ? 21.766 -17.109 -7.031 1 95.38 110 MET A CA 1
ATOM 854 C C . MET A 1 110 ? 22.688 -16.922 -5.832 1 95.38 110 MET A C 1
ATOM 856 O O . MET A 1 110 ? 23.406 -17.844 -5.449 1 95.38 110 MET A O 1
ATOM 860 N N . LYS A 1 111 ? 22.719 -15.695 -5.289 1 93.44 111 LYS A N 1
ATOM 861 C CA . LYS A 1 111 ? 23.625 -15.25 -4.242 1 93.44 111 LYS A CA 1
ATOM 862 C C . LYS A 1 111 ? 23.641 -16.234 -3.07 1 93.44 111 LYS A C 1
ATOM 864 O O . LYS A 1 111 ? 24.703 -16.484 -2.484 1 93.44 111 LYS A O 1
ATOM 869 N N . HIS A 1 112 ? 22.562 -16.875 -2.76 1 93.88 112 HIS A N 1
ATOM 870 C CA . HIS A 1 112 ? 22.422 -17.688 -1.557 1 93.88 112 HIS A CA 1
ATOM 871 C C . HIS A 1 112 ? 22.766 -19.156 -1.841 1 93.88 112 HIS A C 1
ATOM 873 O O . HIS A 1 112 ? 22.844 -19.969 -0.917 1 93.88 112 HIS A O 1
ATOM 879 N N . GLY A 1 113 ? 22.906 -19.484 -3.086 1 94.25 113 GLY A N 1
ATOM 880 C CA . GLY A 1 113 ? 23.188 -20.859 -3.449 1 94.25 113 GLY A CA 1
ATOM 881 C C . GLY A 1 113 ? 22.328 -21.359 -4.598 1 94.25 113 GLY A C 1
ATOM 882 O O . GLY A 1 113 ? 22.016 -20.609 -5.527 1 94.25 113 GLY A O 1
ATOM 883 N N . THR A 1 114 ? 22.078 -22.703 -4.531 1 95.81 114 THR A N 1
ATOM 884 C CA . THR A 1 114 ? 21.344 -23.344 -5.617 1 95.81 114 THR A CA 1
ATOM 885 C C . THR A 1 114 ? 20.078 -24.016 -5.098 1 95.81 114 THR A C 1
ATOM 887 O O . THR A 1 114 ? 20.125 -24.766 -4.109 1 95.81 114 THR A O 1
ATOM 890 N N . ILE A 1 115 ? 19 -23.734 -5.684 1 96.5 115 ILE A N 1
ATOM 891 C CA . ILE A 1 115 ? 17.75 -24.453 -5.434 1 96.5 115 ILE A CA 1
ATOM 892 C C . ILE A 1 115 ? 17.453 -25.406 -6.586 1 96.5 115 ILE A C 1
ATOM 894 O O . ILE A 1 115 ? 17.344 -24.984 -7.738 1 96.5 115 ILE A O 1
ATOM 898 N N . GLU A 1 116 ? 17.359 -26.688 -6.281 1 97.25 116 GLU A N 1
ATOM 899 C CA . GLU A 1 116 ? 16.859 -27.656 -7.258 1 97.25 116 GLU A CA 1
ATOM 900 C C . GLU A 1 116 ? 15.344 -27.719 -7.227 1 97.25 116 GLU A C 1
ATOM 902 O O . GLU A 1 116 ? 14.734 -27.719 -6.156 1 97.25 116 GLU A O 1
ATOM 907 N N . TRP A 1 117 ? 14.773 -27.703 -8.422 1 97.81 117 TRP A N 1
ATOM 908 C CA . TRP A 1 117 ? 13.32 -27.703 -8.445 1 97.81 117 TRP A CA 1
ATOM 909 C C . TRP A 1 117 ? 12.789 -28.625 -9.539 1 97.81 117 TRP A C 1
ATOM 911 O O . TRP A 1 117 ? 13.516 -28.984 -10.469 1 97.81 117 TRP A O 1
ATOM 921 N N . LYS A 1 118 ? 11.594 -29.062 -9.391 1 98.44 118 LYS A N 1
ATOM 922 C CA . LYS A 1 118 ? 10.828 -29.859 -10.352 1 98.44 118 LYS A CA 1
ATOM 923 C C . LYS A 1 118 ? 9.375 -29.406 -10.398 1 98.44 118 LYS A C 1
ATOM 925 O O . LYS A 1 118 ? 8.969 -28.516 -9.648 1 98.44 118 LYS A O 1
ATOM 930 N N . GLN A 1 119 ? 8.664 -30 -11.344 1 98.62 119 GLN A N 1
ATOM 931 C CA . GLN A 1 119 ? 7.258 -29.672 -11.539 1 98.62 119 GLN A CA 1
ATOM 932 C C . GLN A 1 119 ? 6.5 -29.672 -10.211 1 98.62 119 GLN A C 1
ATOM 934 O O . GLN A 1 119 ? 6.602 -30.609 -9.43 1 98.62 119 GLN A O 1
ATOM 939 N N . GLY A 1 120 ? 5.832 -28.531 -9.984 1 98.44 120 GLY A N 1
ATOM 940 C CA . GLY A 1 120 ? 4.969 -28.453 -8.82 1 98.44 120 GLY A CA 1
ATOM 941 C C . GLY A 1 120 ? 5.621 -27.766 -7.637 1 98.44 120 GLY A C 1
ATOM 942 O O . GLY A 1 120 ? 4.945 -27.406 -6.672 1 98.44 120 GLY A O 1
ATOM 943 N N . ASP A 1 121 ? 6.934 -27.578 -7.68 1 98.31 121 ASP A N 1
ATOM 944 C CA . ASP A 1 121 ? 7.621 -26.859 -6.617 1 98.31 121 ASP A CA 1
ATOM 945 C C . ASP A 1 121 ? 7.344 -25.359 -6.699 1 98.31 121 ASP A C 1
ATOM 947 O O . ASP A 1 121 ? 7.145 -24.812 -7.789 1 98.31 121 ASP A O 1
ATOM 951 N N . LEU A 1 122 ? 7.297 -24.703 -5.574 1 98.56 122 LEU A N 1
ATOM 952 C CA . LEU A 1 122 ? 7.223 -23.25 -5.445 1 98.56 122 LEU A CA 1
ATOM 953 C C . LEU A 1 122 ? 8.367 -22.719 -4.586 1 98.56 122 LEU A C 1
ATOM 955 O O . LEU A 1 122 ? 8.688 -23.297 -3.545 1 98.56 122 LEU A O 1
ATOM 959 N N . PHE A 1 123 ? 9.016 -21.625 -5.043 1 98.06 123 PHE A N 1
ATOM 960 C CA . PHE A 1 123 ? 10.023 -21.031 -4.172 1 98.06 123 PHE A CA 1
ATOM 961 C C . PHE A 1 123 ? 9.992 -19.516 -4.25 1 98.06 123 PHE A C 1
ATOM 963 O O . PHE A 1 123 ? 9.445 -18.938 -5.195 1 98.06 123 PHE A O 1
ATOM 970 N N . THR A 1 124 ? 10.469 -18.922 -3.203 1 98.25 124 THR A N 1
ATOM 971 C CA . THR A 1 124 ? 10.555 -17.469 -3.135 1 98.25 124 THR A CA 1
ATOM 972 C C . THR A 1 124 ? 12 -17.031 -2.959 1 98.25 124 THR A C 1
ATOM 974 O O . THR A 1 124 ? 12.789 -17.703 -2.291 1 98.25 124 THR A O 1
ATOM 977 N N . LEU A 1 125 ? 12.328 -15.984 -3.623 1 97.88 125 LEU A N 1
ATOM 978 C CA . LEU A 1 125 ? 13.625 -15.336 -3.482 1 97.88 125 LEU A CA 1
ATOM 979 C C . LEU A 1 125 ? 13.461 -13.914 -2.955 1 97.88 125 LEU A C 1
ATOM 981 O O . LEU A 1 125 ? 12.539 -13.195 -3.355 1 97.88 125 LEU A O 1
ATOM 985 N N . PRO A 1 126 ? 14.336 -13.523 -2.012 1 97.56 126 PRO A N 1
ATOM 986 C CA . PRO A 1 126 ? 14.414 -12.109 -1.632 1 97.56 126 PRO A CA 1
ATOM 987 C C . PRO A 1 126 ? 15.062 -11.242 -2.707 1 97.56 126 PRO A C 1
ATOM 989 O O . PRO A 1 126 ? 15.109 -11.641 -3.877 1 97.56 126 PRO A O 1
ATOM 992 N N . SER A 1 127 ? 15.43 -10.078 -2.326 1 97 127 SER A N 1
ATOM 993 C CA . SER A 1 127 ? 16.156 -9.25 -3.285 1 97 127 SER A CA 1
ATOM 994 C C . SER A 1 127 ? 17.531 -9.836 -3.584 1 97 127 SER A C 1
ATOM 996 O O . SER A 1 127 ? 18.406 -9.867 -2.707 1 97 127 SER A O 1
ATOM 998 N N . VAL A 1 128 ? 17.688 -10.453 -4.727 1 95.31 128 VAL A N 1
ATOM 999 C CA . VAL A 1 128 ? 18.969 -10.93 -5.215 1 95.31 128 VAL A CA 1
ATOM 1000 C C . VAL A 1 128 ? 19.328 -10.203 -6.508 1 95.31 128 VAL A C 1
ATOM 1002 O O . VAL A 1 128 ? 18.453 -9.828 -7.285 1 95.31 128 VAL A O 1
ATOM 1005 N N . PRO A 1 129 ? 20.641 -10 -6.738 1 92.62 129 PRO A N 1
ATOM 1006 C CA . PRO A 1 129 ? 21.031 -9.273 -7.949 1 92.62 129 PRO A CA 1
ATOM 1007 C C . PRO A 1 129 ? 20.547 -9.953 -9.227 1 92.62 129 PRO A C 1
ATOM 1009 O O . PRO A 1 129 ? 20.141 -9.273 -10.172 1 92.62 129 PRO A O 1
ATOM 1012 N N . ASP A 1 130 ? 20.719 -11.266 -9.188 1 95 130 ASP A N 1
ATOM 1013 C CA . ASP A 1 130 ? 20.203 -12.047 -10.305 1 95 130 ASP A CA 1
ATOM 1014 C C . ASP A 1 130 ? 19.969 -13.5 -9.898 1 95 130 ASP A C 1
ATOM 1016 O O . ASP A 1 130 ? 20.359 -13.914 -8.805 1 95 130 ASP A O 1
ATOM 1020 N N . ALA A 1 131 ? 19.219 -14.188 -10.703 1 97.94 131 ALA A N 1
ATOM 1021 C CA . ALA A 1 131 ? 18.984 -15.625 -10.594 1 97.94 131 ALA A CA 1
ATOM 1022 C C . ALA A 1 131 ? 19.094 -16.312 -11.953 1 97.94 131 ALA A C 1
ATOM 1024 O O . ALA A 1 131 ? 18.547 -15.828 -12.938 1 97.94 131 ALA A O 1
ATOM 1025 N N . LEU A 1 132 ? 19.906 -17.359 -11.992 1 98.75 132 LEU A N 1
ATOM 1026 C CA . LEU A 1 132 ? 20.062 -18.156 -13.203 1 98.75 132 LEU A CA 1
ATOM 1027 C C . LEU A 1 132 ? 19.234 -19.438 -13.125 1 98.75 132 LEU A C 1
ATOM 1029 O O . LEU A 1 132 ? 19.484 -20.297 -12.273 1 98.75 132 LEU A O 1
ATOM 1033 N N . HIS A 1 133 ? 18.266 -19.531 -13.961 1 98.88 133 HIS A N 1
ATOM 1034 C CA . HIS A 1 133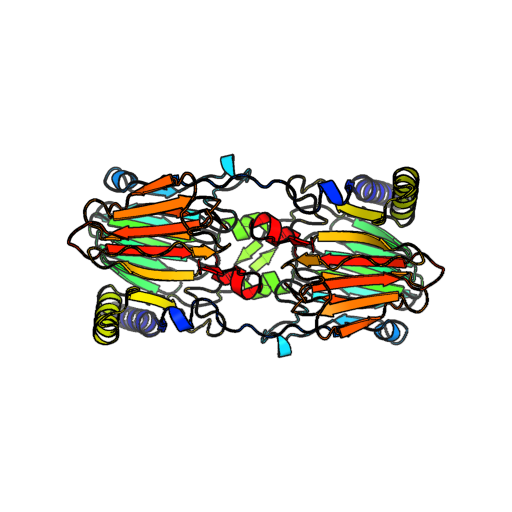 ? 17.391 -20.703 -14.031 1 98.88 133 HIS A CA 1
ATOM 1035 C C . HIS A 1 133 ? 17.828 -21.641 -15.148 1 98.88 133 HIS A C 1
ATOM 1037 O O . HIS A 1 133 ? 17.672 -21.328 -16.328 1 98.88 133 HIS A O 1
ATOM 1043 N N . SER A 1 134 ? 18.359 -22.797 -14.781 1 98.88 134 SER A N 1
ATOM 1044 C CA . SER A 1 134 ? 18.812 -23.781 -15.758 1 98.88 134 SER A CA 1
ATOM 1045 C C . SER A 1 134 ? 17.875 -24.984 -15.805 1 98.88 134 SER A C 1
ATOM 1047 O O . SER A 1 134 ? 17.594 -25.594 -14.781 1 98.88 134 SER A O 1
ATOM 1049 N N . ALA A 1 135 ? 17.438 -25.312 -17.047 1 98.75 135 ALA A N 1
ATOM 1050 C CA . ALA A 1 135 ? 16.469 -26.391 -17.203 1 98.75 135 ALA A CA 1
ATOM 1051 C C . ALA A 1 135 ? 17.125 -27.656 -17.75 1 98.75 135 ALA A C 1
ATOM 1053 O O . ALA A 1 135 ? 17.891 -27.594 -18.719 1 98.75 135 ALA A O 1
ATOM 1054 N N . THR A 1 136 ? 16.828 -28.766 -17.125 1 98.62 136 THR A N 1
ATOM 1055 C CA . THR A 1 136 ? 17.281 -30.047 -17.656 1 98.62 136 THR A CA 1
ATOM 1056 C C . THR A 1 136 ? 16.219 -30.656 -18.594 1 98.62 136 THR A C 1
ATOM 1058 O O . THR A 1 136 ? 16.531 -31.516 -19.406 1 98.62 136 THR A O 1
ATOM 1061 N N . GLU A 1 137 ? 15.008 -30.266 -18.438 1 98.19 137 GLU A N 1
ATOM 1062 C CA . GLU A 1 137 ? 13.859 -30.578 -19.297 1 98.19 137 GLU A CA 1
ATOM 1063 C C . GLU A 1 137 ? 13.156 -29.312 -19.766 1 98.19 137 GLU A C 1
ATOM 1065 O O . GLU A 1 137 ? 13.406 -28.219 -19.25 1 98.19 137 GLU A O 1
ATOM 1070 N N . ASP A 1 138 ? 12.367 -29.5 -20.875 1 98.38 138 ASP A N 1
ATOM 1071 C CA . ASP A 1 138 ? 11.523 -28.359 -21.234 1 98.38 138 ASP A CA 1
ATOM 1072 C C . ASP A 1 138 ? 10.711 -27.875 -20.047 1 98.38 138 ASP A C 1
ATOM 1074 O O . ASP A 1 138 ? 10.016 -28.656 -19.391 1 98.38 138 ASP A O 1
ATOM 1078 N N . THR A 1 139 ? 10.93 -26.531 -19.75 1 98.62 139 THR A N 1
ATOM 1079 C CA . THR A 1 139 ? 10.445 -26.016 -18.484 1 98.62 139 THR A CA 1
ATOM 1080 C C . THR A 1 139 ? 9.617 -24.75 -18.688 1 98.62 139 THR A C 1
ATOM 1082 O O . THR A 1 139 ? 9.945 -23.922 -19.531 1 98.62 139 THR A O 1
ATOM 1085 N N . ALA A 1 140 ? 8.539 -24.656 -17.922 1 98.88 140 ALA A N 1
ATOM 1086 C CA . ALA A 1 140 ? 7.793 -23.422 -17.75 1 98.88 140 ALA A CA 1
ATOM 1087 C C . ALA A 1 140 ? 7.664 -23.062 -16.266 1 98.88 140 ALA A C 1
ATOM 1089 O O . ALA A 1 140 ? 7.441 -23.938 -15.43 1 98.88 140 ALA A O 1
ATOM 1090 N N . ILE A 1 141 ? 7.883 -21.766 -15.945 1 98.94 141 ILE A N 1
ATOM 1091 C CA . ILE A 1 141 ? 7.785 -21.266 -14.586 1 98.94 141 ILE A CA 1
ATOM 1092 C C . ILE A 1 141 ? 6.84 -20.062 -14.547 1 98.94 141 ILE A C 1
ATOM 1094 O O . ILE A 1 141 ? 6.883 -19.203 -15.43 1 98.94 141 ILE A O 1
ATOM 1098 N N . TYR A 1 142 ? 5.91 -20.031 -13.609 1 98.94 142 TYR A N 1
ATOM 1099 C CA . TYR A 1 142 ? 5.109 -18.859 -13.305 1 98.94 142 TYR A CA 1
ATOM 1100 C C . TYR A 1 142 ? 5.805 -17.969 -12.281 1 98.94 142 TYR A C 1
ATOM 1102 O O . TYR A 1 142 ? 6.059 -18.406 -11.148 1 98.94 142 TYR A O 1
ATOM 1110 N N . MET A 1 143 ? 6.148 -16.75 -12.688 1 98.94 143 MET A N 1
ATOM 1111 C CA . MET A 1 143 ? 6.906 -15.844 -11.836 1 98.94 143 MET A CA 1
ATOM 1112 C C . MET A 1 143 ? 6.082 -14.609 -11.492 1 98.94 143 MET A C 1
ATOM 1114 O O . MET A 1 143 ? 5.402 -14.047 -12.352 1 98.94 143 MET A O 1
ATOM 1118 N N . VAL A 1 144 ? 6.086 -14.211 -10.203 1 98.94 144 VAL A N 1
ATOM 1119 C CA . VAL A 1 144 ? 5.48 -12.961 -9.758 1 98.94 144 VAL A CA 1
ATOM 1120 C C . VAL A 1 144 ? 6.469 -12.195 -8.875 1 98.94 144 VAL A C 1
ATOM 1122 O O . VAL A 1 144 ? 7.105 -12.781 -8 1 98.94 144 VAL A O 1
ATOM 1125 N N . ASN A 1 145 ? 6.66 -10.922 -9.133 1 98.88 145 ASN A N 1
ATOM 1126 C CA . ASN A 1 145 ? 7.516 -10.094 -8.281 1 98.88 145 ASN A CA 1
ATOM 1127 C C . ASN A 1 145 ? 6.91 -8.711 -8.055 1 98.88 145 ASN A C 1
ATOM 1129 O O . ASN A 1 145 ? 5.891 -8.367 -8.656 1 98.88 145 ASN A O 1
ATOM 1133 N N . ASP A 1 146 ? 7.504 -7.922 -7.141 1 98.88 146 ASP A N 1
ATOM 1134 C CA . ASP A 1 146 ? 6.926 -6.641 -6.75 1 98.88 146 ASP A CA 1
ATOM 1135 C C . ASP A 1 146 ? 7.719 -5.477 -7.34 1 98.88 146 ASP A C 1
ATOM 1137 O O . ASP A 1 146 ? 7.738 -4.379 -6.777 1 98.88 146 ASP A O 1
ATOM 1141 N N . ALA A 1 147 ? 8.336 -5.645 -8.508 1 98.81 147 ALA A N 1
ATOM 1142 C CA . ALA A 1 147 ? 9.156 -4.613 -9.141 1 98.81 147 ALA A CA 1
ATOM 1143 C C . ALA A 1 147 ? 8.328 -3.367 -9.445 1 98.81 147 ALA A C 1
ATOM 1145 O O . ALA A 1 147 ? 8.805 -2.242 -9.281 1 98.81 147 ALA A O 1
ATOM 1146 N N . PRO A 1 148 ? 7.059 -3.51 -9.898 1 98.88 148 PRO A N 1
ATOM 1147 C CA . PRO A 1 148 ? 6.285 -2.301 -10.188 1 98.88 148 PRO A CA 1
ATOM 1148 C C . PRO A 1 148 ? 6.129 -1.394 -8.969 1 98.88 148 PRO A C 1
ATOM 1150 O O . PRO A 1 148 ? 6.164 -0.167 -9.102 1 98.88 148 PRO A O 1
ATOM 1153 N N . LEU A 1 149 ? 5.965 -1.959 -7.797 1 98.81 149 LEU A N 1
ATOM 1154 C CA . LEU A 1 149 ? 5.883 -1.184 -6.562 1 98.81 149 LEU A CA 1
ATOM 1155 C C . LEU A 1 149 ? 7.141 -0.349 -6.355 1 98.81 149 LEU A C 1
ATOM 1157 O O . LEU A 1 149 ? 7.059 0.839 -6.039 1 98.81 149 LEU A O 1
ATOM 1161 N N . LEU A 1 150 ? 8.305 -0.96 -6.562 1 98.88 150 LEU A N 1
ATOM 1162 C CA . LEU A 1 150 ? 9.57 -0.275 -6.359 1 98.88 150 LEU A CA 1
ATOM 1163 C C . LEU A 1 150 ? 9.781 0.812 -7.41 1 98.88 150 LEU A C 1
ATOM 1165 O O . LEU A 1 150 ? 10.289 1.893 -7.098 1 98.88 150 LEU A O 1
ATOM 1169 N N . ASN A 1 151 ? 9.367 0.465 -8.625 1 98.69 151 ASN A N 1
ATOM 1170 C CA . ASN A 1 151 ? 9.461 1.461 -9.688 1 98.69 151 ASN A CA 1
ATOM 1171 C C . ASN A 1 151 ? 8.602 2.688 -9.383 1 98.69 151 ASN A C 1
ATOM 1173 O O . ASN A 1 151 ? 9.055 3.82 -9.562 1 98.69 151 ASN A O 1
ATOM 1177 N N . TYR A 1 152 ? 7.422 2.48 -8.914 1 98.62 152 TYR A N 1
ATOM 1178 C CA . TYR A 1 152 ? 6.535 3.588 -8.578 1 98.62 152 TYR A CA 1
ATOM 1179 C C . TYR A 1 152 ? 7.156 4.48 -7.512 1 98.62 152 TYR A C 1
ATOM 1181 O O . TYR A 1 152 ? 7.113 5.711 -7.617 1 98.62 152 TYR A O 1
ATOM 1189 N N . LEU A 1 153 ? 7.82 3.867 -6.527 1 98.69 153 LEU A N 1
ATOM 1190 C CA . LEU A 1 153 ? 8.367 4.586 -5.383 1 98.69 153 LEU A CA 1
ATOM 1191 C C . LEU A 1 153 ? 9.695 5.242 -5.742 1 98.69 153 LEU A C 1
ATOM 1193 O O . LEU A 1 153 ? 10.117 6.199 -5.086 1 98.69 153 LEU A O 1
ATOM 1197 N N . GLY A 1 154 ? 10.383 4.777 -6.777 1 98.5 154 GLY A N 1
ATOM 1198 C CA . GLY A 1 154 ? 11.727 5.234 -7.094 1 98.5 154 GLY A CA 1
ATOM 1199 C C . GLY A 1 154 ? 12.789 4.688 -6.152 1 98.5 154 GLY A C 1
ATOM 1200 O O . GLY A 1 154 ? 13.68 5.414 -5.723 1 98.5 154 GLY A O 1
ATOM 1201 N N . VAL A 1 155 ? 12.656 3.35 -5.812 1 98.75 155 VAL A N 1
ATOM 1202 C CA . VAL A 1 155 ? 13.531 2.77 -4.805 1 98.75 155 VAL A CA 1
ATOM 1203 C C . VAL A 1 155 ? 14.156 1.482 -5.34 1 98.75 155 VAL A C 1
ATOM 1205 O O . VAL A 1 155 ? 13.703 0.941 -6.352 1 98.75 155 VAL A O 1
ATOM 1208 N N . GLU A 1 156 ? 15.195 0.995 -4.672 1 98.25 156 GLU A N 1
ATOM 1209 C CA . GLU A 1 156 ? 15.844 -0.289 -4.93 1 98.25 156 GLU A CA 1
ATOM 1210 C C . GLU A 1 156 ? 16.125 -1.031 -3.629 1 98.25 156 GLU A C 1
ATOM 1212 O O . GLU A 1 156 ? 16.328 -0.408 -2.584 1 98.25 156 GLU A O 1
ATOM 1217 N N . PRO A 1 157 ? 16.094 -2.314 -3.715 1 98.25 157 PRO A N 1
ATOM 1218 C CA . PRO A 1 157 ? 16.359 -3.092 -2.502 1 98.25 157 PRO A CA 1
ATOM 1219 C C . PRO A 1 157 ? 17.781 -2.906 -1.98 1 98.25 157 PRO A C 1
ATOM 1221 O O . PRO A 1 157 ? 18.734 -2.873 -2.766 1 98.25 157 PRO A O 1
ATOM 1224 N N . THR A 1 158 ? 17.891 -2.77 -0.656 1 97.56 158 THR A N 1
ATOM 1225 C CA . THR A 1 158 ? 19.203 -2.66 -0.015 1 97.56 158 THR A CA 1
ATOM 1226 C C . THR A 1 158 ? 19.344 -3.689 1.104 1 97.56 158 THR A C 1
ATOM 1228 O O . THR A 1 158 ? 20.438 -3.957 1.573 1 97.56 158 THR A O 1
ATOM 1231 N N . LYS A 1 159 ? 18.234 -4.223 1.546 1 97.19 159 LYS A N 1
ATOM 1232 C CA . LYS A 1 159 ? 18.219 -5.227 2.607 1 97.19 159 LYS A CA 1
ATOM 1233 C C . LYS A 1 159 ? 17.266 -6.367 2.268 1 97.19 159 LYS A C 1
ATOM 1235 O O . LYS A 1 159 ? 16.094 -6.137 1.938 1 97.19 159 LYS A O 1
ATOM 1240 N N . GLU A 1 160 ? 17.781 -7.594 2.338 1 97.5 160 GLU A N 1
ATOM 1241 C CA . GLU A 1 160 ? 16.906 -8.758 2.197 1 97.5 160 GLU A CA 1
ATOM 1242 C C . GLU A 1 160 ? 16.031 -8.945 3.43 1 97.5 160 GLU A C 1
ATOM 1244 O O . GLU A 1 160 ? 16.516 -8.922 4.559 1 97.5 160 GLU A O 1
ATOM 1249 N N . LYS A 1 161 ? 14.797 -9.109 3.188 1 97.44 161 LYS A N 1
ATOM 1250 C CA . LYS A 1 161 ? 13.875 -9.211 4.312 1 97.44 161 LYS A CA 1
ATOM 1251 C C . LYS A 1 161 ? 13.617 -10.664 4.688 1 97.44 161 LYS A C 1
ATOM 1253 O O . LYS A 1 161 ? 12.961 -10.953 5.691 1 97.44 161 LYS A O 1
ATOM 1258 N N . PHE A 1 162 ? 14.094 -11.562 3.904 1 96.75 162 PHE A N 1
ATOM 1259 C CA . PHE A 1 162 ? 13.992 -12.992 4.164 1 96.75 162 PHE A CA 1
ATOM 1260 C C . PHE A 1 162 ? 15.031 -13.766 3.361 1 96.75 162 PHE A C 1
ATOM 1262 O O . PHE A 1 162 ? 15.766 -13.18 2.564 1 96.75 162 PHE A O 1
ATOM 1269 N N . THR A 1 163 ? 15.156 -15.094 3.633 1 94.88 163 THR A N 1
ATOM 1270 C CA . THR A 1 163 ? 15.969 -16.016 2.838 1 94.88 163 THR A CA 1
ATOM 1271 C C . THR A 1 163 ? 15.094 -16.875 1.942 1 94.88 163 THR A C 1
ATOM 1273 O O . THR A 1 163 ? 13.883 -16.984 2.162 1 94.88 163 THR A O 1
ATOM 1276 N N . PRO A 1 164 ? 15.664 -17.453 0.891 1 95.62 164 PRO A N 1
ATOM 1277 C CA . PRO A 1 164 ? 14.844 -18.281 0.014 1 95.62 164 PRO A CA 1
ATOM 1278 C C . PRO A 1 164 ? 14.062 -19.359 0.777 1 95.62 164 PRO A C 1
ATOM 1280 O O . PRO A 1 164 ? 14.547 -19.875 1.783 1 95.62 164 PRO A O 1
ATOM 1283 N N . VAL A 1 165 ? 12.875 -19.609 0.315 1 96.5 165 VAL A N 1
ATOM 1284 C CA . VAL A 1 165 ? 12.031 -20.672 0.85 1 96.5 165 VAL A CA 1
ATOM 1285 C C . VAL A 1 165 ? 11.555 -21.578 -0.286 1 96.5 165 VAL A C 1
ATOM 1287 O O . VAL A 1 165 ? 11.188 -21.094 -1.356 1 96.5 165 VAL A O 1
ATOM 1290 N N . LEU A 1 166 ? 11.602 -22.875 -0.045 1 96.44 166 LEU A N 1
ATOM 1291 C CA . LEU A 1 166 ? 11.188 -23.859 -1.037 1 96.44 166 LEU A CA 1
ATOM 1292 C C . LEU A 1 166 ? 10.016 -24.703 -0.523 1 96.44 166 LEU A C 1
ATOM 1294 O O . LEU A 1 166 ? 10.117 -25.328 0.529 1 96.44 166 LEU A O 1
ATOM 1298 N N . TYR A 1 167 ? 8.898 -24.625 -1.21 1 96.88 167 TYR A N 1
ATOM 1299 C CA . TYR A 1 167 ? 7.742 -25.5 -1.021 1 96.88 167 TYR A CA 1
ATOM 1300 C C . TYR A 1 167 ? 7.699 -26.578 -2.082 1 96.88 167 TYR A C 1
ATOM 1302 O O . TYR A 1 167 ? 7.242 -26.359 -3.203 1 96.88 167 TYR A O 1
ATOM 1310 N N . THR A 1 168 ? 8.07 -27.797 -1.67 1 96.19 168 THR A N 1
ATOM 1311 C CA . THR A 1 168 ? 8.141 -28.859 -2.664 1 96.19 168 THR A CA 1
ATOM 1312 C C . THR A 1 168 ? 6.746 -29.406 -2.973 1 96.19 168 THR A C 1
ATOM 1314 O O . THR A 1 168 ? 5.84 -29.312 -2.143 1 96.19 168 THR A O 1
ATOM 1317 N N . GLN A 1 169 ? 6.66 -29.922 -4.168 1 96.12 169 GLN A N 1
ATOM 1318 C CA . GLN A 1 169 ? 5.414 -30.594 -4.535 1 96.12 169 GLN A CA 1
ATOM 1319 C C . GLN A 1 169 ? 5.023 -31.641 -3.494 1 96.12 169 GLN A C 1
ATOM 1321 O O . GLN A 1 169 ? 3.844 -31.781 -3.174 1 96.12 169 GLN A O 1
ATOM 1326 N N . GLU A 1 170 ? 5.984 -32.344 -3.014 1 94.5 170 GLU A N 1
ATOM 1327 C CA . GLU A 1 170 ? 5.73 -33.375 -2.008 1 94.5 170 GLU A CA 1
ATOM 1328 C C . GLU A 1 170 ? 5.121 -32.781 -0.746 1 94.5 170 GLU A C 1
ATOM 1330 O O . GLU A 1 170 ? 4.137 -33.281 -0.215 1 94.5 170 GLU A O 1
ATOM 1335 N N . ARG A 1 171 ? 5.711 -31.719 -0.316 1 91.81 171 ARG A N 1
ATOM 1336 C CA . ARG A 1 171 ? 5.211 -31.062 0.887 1 91.81 171 ARG A CA 1
ATOM 1337 C C . ARG A 1 171 ? 3.797 -30.531 0.674 1 91.81 171 ARG A C 1
ATOM 1339 O O . ARG A 1 171 ? 2.934 -30.672 1.541 1 91.81 171 ARG A O 1
ATOM 1346 N N . LEU A 1 172 ? 3.582 -29.906 -0.455 1 93 172 LEU A N 1
ATOM 1347 C CA . LEU A 1 172 ? 2.271 -29.328 -0.758 1 93 172 LEU A CA 1
ATOM 1348 C C . LEU A 1 172 ? 1.21 -30.422 -0.824 1 93 172 LEU A C 1
ATOM 1350 O O . LEU A 1 172 ? 0.109 -30.266 -0.293 1 93 172 LEU A O 1
ATOM 1354 N N . THR A 1 173 ? 1.553 -31.531 -1.406 1 91.56 173 THR A N 1
ATOM 1355 C CA . THR A 1 173 ? 0.637 -32.656 -1.531 1 91.56 173 THR A CA 1
ATOM 1356 C C . THR A 1 173 ? 0.329 -33.25 -0.163 1 91.56 173 THR A C 1
ATOM 1358 O O . THR A 1 173 ? -0.818 -33.594 0.124 1 91.56 173 THR A O 1
ATOM 1361 N N . GLN A 1 174 ? 1.364 -33.375 0.613 1 90.94 174 GLN A N 1
ATOM 1362 C CA . GLN A 1 174 ? 1.171 -33.906 1.954 1 90.94 174 GLN A CA 1
ATOM 1363 C C . GLN A 1 174 ? 0.257 -33.031 2.783 1 90.94 174 GLN A C 1
ATOM 1365 O O . GLN A 1 174 ? -0.616 -33.5 3.504 1 90.94 174 GLN A O 1
ATOM 1370 N N . GLU A 1 175 ? 0.501 -31.719 2.734 1 88 175 GLU A N 1
ATOM 1371 C CA . GLU A 1 175 ? -0.338 -30.781 3.465 1 88 175 GLU A CA 1
ATOM 1372 C C . GLU A 1 175 ? -1.792 -30.859 3.01 1 88 175 GLU A C 1
ATOM 1374 O O . GLU A 1 175 ? -2.711 -30.766 3.828 1 88 175 GLU A O 1
ATOM 1379 N N . LEU A 1 176 ? -1.975 -31 1.745 1 86.12 176 LEU A N 1
ATOM 1380 C CA . LEU A 1 176 ? -3.322 -31.125 1.203 1 86.12 176 LEU A CA 1
ATOM 1381 C C . LEU A 1 176 ? -4.008 -32.375 1.733 1 86.12 176 LEU A C 1
ATOM 1383 O O . LEU A 1 176 ? -5.191 -32.344 2.076 1 86.12 176 LEU A O 1
ATOM 1387 N N . ALA A 1 177 ? -3.266 -33.469 1.733 1 84.62 177 ALA A N 1
ATOM 1388 C CA . ALA A 1 177 ? -3.803 -34.719 2.232 1 84.62 177 ALA A CA 1
ATOM 1389 C C . ALA A 1 177 ? -4.199 -34.594 3.701 1 84.62 177 ALA A C 1
ATOM 1391 O O . ALA A 1 177 ? -5.242 -35.125 4.113 1 84.62 177 ALA A O 1
ATOM 1392 N N . ASP A 1 178 ? -3.406 -33.906 4.449 1 83.75 178 ASP A N 1
ATOM 1393 C CA . ASP A 1 178 ? -3.662 -33.719 5.879 1 83.75 178 ASP A CA 1
ATOM 1394 C C . ASP A 1 178 ? -4.922 -32.906 6.113 1 83.75 178 ASP A C 1
ATOM 1396 O O . ASP A 1 178 ? -5.707 -33.188 7.02 1 83.75 178 ASP A O 1
ATOM 1400 N N . ILE A 1 179 ? -5.09 -31.953 5.297 1 77.88 179 ILE A N 1
ATOM 1401 C CA . ILE A 1 179 ? -6.246 -31.062 5.453 1 77.88 179 ILE A CA 1
ATOM 1402 C C . ILE A 1 179 ? -7.516 -31.812 5.031 1 77.88 179 ILE A C 1
ATOM 1404 O O . ILE A 1 179 ? -8.578 -31.625 5.633 1 77.88 179 ILE A O 1
ATOM 1408 N N . ARG A 1 180 ? -7.43 -32.562 4.02 1 75.19 180 ARG A N 1
ATOM 1409 C CA . ARG A 1 180 ? -8.57 -33.344 3.535 1 75.19 180 ARG A CA 1
ATOM 1410 C C . ARG A 1 180 ? -9.055 -34.344 4.598 1 75.19 180 ARG A C 1
ATOM 1412 O O . ARG A 1 180 ? -10.258 -34.594 4.699 1 75.19 180 ARG A O 1
ATOM 1419 N N . LYS A 1 181 ? -8.125 -34.781 5.32 1 77 181 LYS A N 1
ATOM 1420 C CA . LYS A 1 181 ? -8.477 -35.719 6.375 1 77 181 LYS A CA 1
ATOM 1421 C C . LYS A 1 181 ? -9.281 -35.031 7.477 1 77 181 LYS A C 1
ATOM 1423 O O . LYS A 1 181 ? -10.211 -35.625 8.031 1 77 181 LYS A O 1
ATOM 1428 N N . ILE A 1 182 ? -8.82 -33.781 7.691 1 68.69 182 ILE A N 1
ATOM 1429 C CA . ILE A 1 182 ? -9.469 -33.031 8.766 1 68.69 182 ILE A CA 1
ATOM 1430 C C . ILE A 1 182 ? -10.766 -32.406 8.258 1 68.69 182 ILE A C 1
ATOM 1432 O O . ILE A 1 182 ? -11.75 -32.312 9 1 68.69 182 ILE A O 1
ATOM 1436 N N . ALA A 1 183 ? -10.711 -31.984 6.984 1 60.84 183 ALA A N 1
ATOM 1437 C CA . ALA A 1 183 ? -11.812 -31.188 6.449 1 60.84 183 ALA A CA 1
ATOM 1438 C C . ALA A 1 183 ? -12.891 -32.062 5.848 1 60.84 183 ALA A C 1
ATOM 1440 O O . ALA A 1 183 ? -13.75 -31.594 5.094 1 60.84 183 ALA A O 1
ATOM 1441 N N . GLU A 1 184 ? -12.945 -33.344 6.207 1 57.12 184 GLU A N 1
ATOM 1442 C CA . GLU A 1 184 ? -14.055 -34.125 5.684 1 57.12 184 GLU A CA 1
ATOM 1443 C C . GLU A 1 184 ? -15.391 -33.406 5.902 1 57.12 184 GLU A C 1
ATOM 1445 O O . GLU A 1 184 ? -15.703 -33 7.023 1 57.12 184 GLU A O 1
ATOM 1450 N N . GLY A 1 185 ? -16.078 -32.844 4.754 1 55.72 185 GLY A N 1
ATOM 1451 C CA . GLY A 1 185 ? -17.359 -32.125 4.73 1 55.72 185 GLY A CA 1
ATOM 1452 C C . GLY A 1 185 ? -17.219 -30.641 4.504 1 55.72 185 GLY A C 1
ATOM 1453 O O . GLY A 1 185 ? -18.219 -29.938 4.359 1 55.72 185 GLY A O 1
ATOM 1454 N N . ARG A 1 186 ? -15.898 -30.25 4.539 1 58.59 186 ARG A N 1
ATOM 1455 C CA . ARG A 1 186 ? -15.805 -28.797 4.367 1 58.59 186 ARG A CA 1
ATOM 1456 C C . ARG A 1 186 ? -15.672 -28.438 2.895 1 58.59 186 ARG A C 1
ATOM 1458 O O . ARG A 1 186 ? -15.078 -29.172 2.113 1 58.59 186 ARG A O 1
ATOM 1465 N N . ASN A 1 187 ? -16.453 -27.328 2.453 1 56.19 187 ASN A N 1
ATOM 1466 C CA . ASN A 1 187 ? -16.531 -26.828 1.085 1 56.19 187 ASN A CA 1
ATOM 1467 C C . ASN A 1 187 ? -15.273 -26.078 0.678 1 56.19 187 ASN A C 1
ATOM 1469 O O . ASN A 1 187 ? -15.07 -25.797 -0.502 1 56.19 187 ASN A O 1
ATOM 1473 N N . ARG A 1 188 ? -14.477 -25.688 1.564 1 58.41 188 ARG A N 1
ATOM 1474 C CA . ARG A 1 188 ? -13.25 -24.969 1.224 1 58.41 188 ARG A CA 1
ATOM 1475 C C . ARG A 1 188 ? -12.023 -25.719 1.71 1 58.41 188 ARG A C 1
ATOM 1477 O O . ARG A 1 188 ? -11.891 -26 2.902 1 58.41 188 ARG A O 1
ATOM 1484 N N . THR A 1 189 ? -11.281 -26.188 0.628 1 74 189 THR A N 1
ATOM 1485 C CA . THR A 1 189 ? -10.086 -26.938 0.995 1 74 189 THR A CA 1
ATOM 1486 C C . THR A 1 189 ? -8.836 -26.266 0.432 1 74 189 THR A C 1
ATOM 1488 O O . THR A 1 189 ? -8.883 -25.625 -0.628 1 74 189 THR A O 1
ATOM 1491 N N . GLY A 1 190 ? -7.957 -25.609 1.254 1 85.31 190 GLY A N 1
ATOM 1492 C CA . GLY A 1 190 ? -6.668 -25.031 0.905 1 85.31 190 GLY A CA 1
ATOM 1493 C C . GLY A 1 190 ? -5.891 -24.547 2.109 1 85.31 190 GLY A C 1
ATOM 1494 O O . GLY A 1 190 ? -6.305 -24.75 3.252 1 85.31 190 GLY A O 1
ATOM 1495 N N . PHE A 1 191 ? -4.688 -24.125 1.792 1 90.19 191 PHE A N 1
ATOM 1496 C CA . PHE A 1 191 ? -3.854 -23.594 2.861 1 90.19 191 PHE A CA 1
ATOM 1497 C C . PHE A 1 191 ? -3 -22.438 2.355 1 90.19 191 PHE A C 1
ATOM 1499 O O . PHE A 1 191 ? -2.674 -22.375 1.168 1 90.19 191 PHE A O 1
ATOM 1506 N N . LEU A 1 192 ? -2.744 -21.594 3.297 1 92.94 192 LEU A N 1
ATOM 1507 C CA . LEU A 1 192 ? -1.871 -20.453 3 1 92.94 192 LEU A CA 1
ATOM 1508 C C . LEU A 1 192 ? -0.408 -20.891 2.99 1 92.94 192 LEU A C 1
ATOM 1510 O O . LEU A 1 192 ? 0.018 -21.672 3.846 1 92.94 192 LEU A O 1
ATOM 1514 N N . LEU A 1 193 ? 0.319 -20.438 1.96 1 94.62 193 LEU A N 1
ATOM 1515 C CA . LEU A 1 193 ? 1.772 -20.562 1.987 1 94.62 193 LEU A CA 1
ATOM 1516 C C . LEU A 1 193 ? 2.395 -19.406 2.77 1 94.62 193 LEU A C 1
ATOM 1518 O O . LEU A 1 193 ? 2.195 -18.234 2.426 1 94.62 193 LEU A O 1
ATOM 1522 N N . SER A 1 194 ? 3.104 -19.734 3.826 1 92.62 194 SER A N 1
ATOM 1523 C CA . SER A 1 194 ? 3.607 -18.688 4.719 1 92.62 194 SER A CA 1
ATOM 1524 C C . SER A 1 194 ? 5.113 -18.812 4.918 1 92.62 194 SER A C 1
ATOM 1526 O O . SER A 1 194 ? 5.672 -19.906 4.801 1 92.62 194 SER A O 1
ATOM 1528 N N . ASN A 1 195 ? 5.738 -17.703 5.109 1 91.12 195 ASN A N 1
ATOM 1529 C CA . ASN A 1 195 ? 7.145 -17.562 5.461 1 91.12 195 ASN A CA 1
ATOM 1530 C C . ASN A 1 195 ? 7.324 -17.25 6.941 1 91.12 195 ASN A C 1
ATOM 1532 O O . ASN A 1 195 ? 6.707 -16.312 7.457 1 91.12 195 ASN A O 1
ATOM 1536 N N . PRO A 1 196 ? 8.109 -17.984 7.668 1 88.25 196 PRO A N 1
ATOM 1537 C CA . PRO A 1 196 ? 8.242 -17.781 9.109 1 88.25 196 PRO A CA 1
ATOM 1538 C C . PRO A 1 196 ? 8.773 -16.391 9.461 1 88.25 196 PRO A C 1
ATOM 1540 O O . PRO A 1 196 ? 8.602 -15.922 10.586 1 88.25 196 PRO A O 1
ATOM 1543 N N . ASN A 1 197 ? 9.367 -15.742 8.57 1 90.5 197 ASN A N 1
ATOM 1544 C CA . ASN A 1 197 ? 9.883 -14.398 8.812 1 90.5 197 ASN A CA 1
ATOM 1545 C C . ASN A 1 197 ? 8.758 -13.375 8.938 1 90.5 197 ASN A C 1
ATOM 1547 O O . ASN A 1 197 ? 8.992 -12.242 9.359 1 90.5 197 ASN A O 1
ATOM 1551 N N . PHE A 1 198 ? 7.602 -13.789 8.625 1 93.38 198 PHE A N 1
ATOM 1552 C CA . PHE A 1 198 ? 6.488 -12.844 8.648 1 93.38 198 PHE A CA 1
ATOM 1553 C C . PHE A 1 198 ? 5.336 -13.391 9.484 1 93.38 198 PHE A C 1
ATOM 1555 O O . PHE A 1 198 ? 4.23 -13.586 8.969 1 93.38 198 PHE A O 1
ATOM 1562 N N . PRO A 1 199 ? 5.551 -13.484 10.773 1 89.69 199 PRO A N 1
ATOM 1563 C CA . PRO A 1 199 ? 4.566 -14.125 11.648 1 89.69 199 PRO A CA 1
ATOM 1564 C C . PRO A 1 199 ? 3.32 -13.273 11.859 1 89.69 199 PRO A C 1
ATOM 1566 O O . PRO A 1 199 ? 2.266 -13.797 12.227 1 89.69 199 PRO A O 1
ATOM 1569 N N . ILE A 1 200 ? 3.395 -11.984 11.633 1 91.12 200 ILE A N 1
ATOM 1570 C CA . ILE A 1 200 ? 2.258 -11.102 11.875 1 91.12 200 ILE A CA 1
ATOM 1571 C C . ILE A 1 200 ? 1.268 -11.211 10.711 1 91.12 200 ILE A C 1
ATOM 1573 O O . ILE A 1 200 ? 0.075 -11.438 10.93 1 91.12 200 ILE A O 1
ATOM 1577 N N . THR A 1 201 ? 1.798 -11.164 9.477 1 92.5 201 THR A N 1
ATOM 1578 C CA . THR A 1 201 ? 0.913 -11.188 8.312 1 92.5 201 THR A CA 1
ATOM 1579 C C . THR A 1 201 ? 0.655 -12.617 7.855 1 92.5 201 THR A C 1
ATOM 1581 O O . THR A 1 201 ? -0.312 -12.883 7.137 1 92.5 201 THR A O 1
ATOM 1584 N N . MET A 1 202 ? 1.556 -13.562 8.195 1 92.69 202 MET A N 1
ATOM 1585 C CA . MET A 1 202 ? 1.465 -14.969 7.816 1 92.69 202 MET A CA 1
ATOM 1586 C C . MET A 1 202 ? 1.418 -15.117 6.301 1 92.69 202 MET A C 1
ATOM 1588 O O . MET A 1 202 ? 0.66 -15.938 5.777 1 92.69 202 MET A O 1
ATOM 1592 N N . THR A 1 203 ? 2.172 -14.289 5.617 1 95.5 203 THR A N 1
ATOM 1593 C CA . THR A 1 203 ? 2.127 -14.227 4.16 1 95.5 203 THR A CA 1
ATOM 1594 C C . THR A 1 203 ? 3.324 -14.953 3.551 1 95.5 203 THR A C 1
ATOM 1596 O O . THR A 1 203 ? 4.246 -15.344 4.266 1 95.5 203 THR A O 1
ATOM 1599 N N . LEU A 1 204 ? 3.252 -15.195 2.232 1 97.12 204 LEU A N 1
ATOM 1600 C CA . LEU A 1 204 ? 4.32 -15.836 1.476 1 97.12 204 LEU A CA 1
ATOM 1601 C C . LEU A 1 204 ? 5.621 -15.047 1.592 1 97.12 204 LEU A C 1
ATOM 1603 O O . LEU A 1 204 ? 6.695 -15.633 1.743 1 97.12 204 LEU A O 1
ATOM 1607 N N . THR A 1 205 ? 5.57 -13.789 1.398 1 97.94 205 THR A N 1
ATOM 1608 C CA . THR A 1 205 ? 6.602 -12.797 1.679 1 97.94 205 THR A CA 1
ATOM 1609 C C . THR A 1 205 ? 5.992 -11.547 2.307 1 97.94 205 THR A C 1
ATOM 1611 O O . THR A 1 205 ? 4.785 -11.5 2.561 1 97.94 205 THR A O 1
ATOM 1614 N N . HIS A 1 206 ? 6.832 -10.539 2.562 1 97.94 206 HIS A N 1
ATOM 1615 C CA . HIS A 1 206 ? 6.309 -9.336 3.193 1 97.94 206 HIS A CA 1
ATOM 1616 C C . HIS A 1 206 ? 5.422 -8.547 2.23 1 97.94 206 HIS A C 1
ATOM 1618 O O . HIS A 1 206 ? 4.664 -7.676 2.654 1 97.94 206 HIS A O 1
ATOM 1624 N N . THR A 1 207 ? 5.41 -8.914 0.907 1 98.56 207 THR A N 1
ATOM 1625 C CA . THR A 1 207 ? 4.543 -8.188 -0.011 1 98.56 207 THR A CA 1
ATOM 1626 C C . THR A 1 207 ? 3.557 -9.133 -0.688 1 98.56 207 THR A C 1
ATOM 1628 O O . THR A 1 207 ? 2.533 -8.695 -1.219 1 98.56 207 THR A O 1
ATOM 1631 N N . LEU A 1 208 ? 3.828 -10.414 -0.673 1 98.5 208 LEU A N 1
ATOM 1632 C CA . LEU A 1 208 ? 3.023 -11.367 -1.435 1 98.5 208 LEU A CA 1
ATOM 1633 C C . LEU A 1 208 ? 2.246 -12.289 -0.503 1 98.5 208 LEU A C 1
ATOM 1635 O O . LEU A 1 208 ? 2.771 -12.734 0.519 1 98.5 208 LEU A O 1
ATOM 1639 N N . TRP A 1 209 ? 1.027 -12.531 -0.892 1 97.06 209 TRP A N 1
ATOM 1640 C CA . TRP A 1 209 ? 0.132 -13.508 -0.281 1 97.06 209 TRP A CA 1
ATOM 1641 C C . TRP A 1 209 ? -0.214 -14.617 -1.265 1 97.06 209 TRP A C 1
ATOM 1643 O O . TRP A 1 209 ? -0.43 -14.359 -2.451 1 97.06 209 TRP A O 1
ATOM 1653 N N . ALA A 1 210 ? -0.211 -15.875 -0.805 1 96.88 210 ALA A N 1
ATOM 1654 C CA . ALA A 1 210 ? -0.511 -17 -1.688 1 96.88 210 ALA A CA 1
ATOM 1655 C C . ALA A 1 210 ? -1.345 -18.047 -0.969 1 96.88 210 ALA A C 1
ATOM 1657 O O . ALA A 1 210 ? -1.116 -18.328 0.209 1 96.88 210 ALA A O 1
ATOM 1658 N N . LEU A 1 211 ? -2.244 -18.578 -1.703 1 94.38 211 LEU A N 1
ATOM 1659 C CA . LEU A 1 211 ? -3.125 -19.641 -1.239 1 94.38 211 LEU A CA 1
ATOM 1660 C C . LEU A 1 211 ? -3.1 -20.828 -2.201 1 94.38 211 LEU A C 1
ATOM 1662 O O . LEU A 1 211 ? -3.24 -20.641 -3.414 1 94.38 211 LEU A O 1
ATOM 1666 N N . TYR A 1 212 ? -2.752 -21.984 -1.671 1 94.56 212 TYR A N 1
ATOM 1667 C CA . TYR A 1 212 ? -2.969 -23.203 -2.43 1 94.56 212 TYR A CA 1
ATOM 1668 C C . TYR A 1 212 ? -4.391 -23.719 -2.246 1 94.56 212 TYR A C 1
ATOM 1670 O O . TYR A 1 212 ? -4.664 -24.516 -1.339 1 94.56 212 TYR A O 1
ATOM 1678 N N . ASN A 1 213 ? -5.25 -23.359 -3.203 1 91.75 213 ASN A N 1
ATOM 1679 C CA . ASN A 1 213 ? -6.691 -23.5 -3.033 1 91.75 213 ASN A CA 1
ATOM 1680 C C . ASN A 1 213 ? -7.223 -24.703 -3.803 1 91.75 213 ASN A C 1
ATOM 1682 O O . ASN A 1 213 ? -7.098 -24.781 -5.027 1 91.75 213 ASN A O 1
ATOM 1686 N N . VAL A 1 214 ? -7.828 -25.594 -3.082 1 92.69 214 VAL A N 1
ATOM 1687 C CA . VAL A 1 214 ? -8.445 -26.766 -3.721 1 92.69 214 VAL A CA 1
ATOM 1688 C C . VAL A 1 214 ? -9.953 -26.547 -3.832 1 92.69 214 VAL A C 1
ATOM 1690 O O . VAL A 1 214 ? -10.609 -26.203 -2.848 1 92.69 214 VAL A O 1
ATOM 1693 N N . LEU A 1 215 ? -10.422 -26.703 -5.02 1 93.38 215 LEU A N 1
ATOM 1694 C CA . LEU A 1 215 ? -11.852 -26.703 -5.289 1 93.38 215 LEU A CA 1
ATOM 1695 C C . LEU A 1 215 ? -12.344 -28.094 -5.656 1 93.38 215 LEU A C 1
ATOM 1697 O O . LEU A 1 215 ? -12.141 -28.547 -6.785 1 93.38 215 LEU A O 1
ATOM 1701 N N . PRO A 1 216 ? -13.023 -28.781 -4.738 1 92.5 216 PRO A N 1
ATOM 1702 C CA . PRO A 1 216 ? -13.43 -30.172 -4.988 1 92.5 216 PRO A CA 1
ATOM 1703 C C . PRO A 1 216 ? -14.391 -30.297 -6.168 1 92.5 216 PRO A C 1
ATOM 1705 O O . PRO A 1 216 ? -15.062 -29.328 -6.527 1 92.5 216 PRO A O 1
ATOM 1708 N N . ALA A 1 217 ? -14.461 -31.578 -6.672 1 94 217 ALA A N 1
ATOM 1709 C CA . ALA A 1 217 ? -15.367 -31.906 -7.766 1 94 217 ALA A CA 1
ATOM 1710 C C . ALA A 1 217 ? -16.812 -31.547 -7.406 1 94 217 ALA A C 1
ATOM 1712 O O . ALA A 1 217 ? -17.266 -31.859 -6.305 1 94 217 ALA A O 1
ATOM 1713 N N . GLY A 1 218 ? -17.422 -30.766 -8.305 1 94.5 218 GLY A N 1
ATOM 1714 C CA . GLY A 1 218 ? -18.844 -30.5 -8.164 1 94.5 218 GLY A CA 1
ATOM 1715 C C . GLY A 1 218 ? -19.141 -29.328 -7.227 1 94.5 218 GLY A C 1
ATOM 1716 O O . GLY A 1 218 ? -20.297 -29.016 -6.973 1 94.5 218 GLY A O 1
ATOM 1717 N N . VAL A 1 219 ? -18.141 -28.656 -6.754 1 93.25 219 VAL A N 1
ATOM 1718 C CA . VAL A 1 219 ? -18.359 -27.656 -5.719 1 93.25 219 VAL A CA 1
ATOM 1719 C C . VAL A 1 219 ? -18.359 -26.266 -6.344 1 93.25 219 VAL A C 1
ATOM 1721 O O . VAL A 1 219 ? -17.594 -25.984 -7.277 1 93.25 219 VAL A O 1
ATOM 1724 N N . ALA A 1 220 ? -19.25 -25.422 -5.871 1 93.5 220 ALA A N 1
ATOM 1725 C CA . ALA A 1 220 ? -19.312 -24 -6.176 1 93.5 220 ALA A CA 1
ATOM 1726 C C . ALA A 1 220 ? -19.141 -23.156 -4.914 1 93.5 220 ALA A C 1
ATOM 1728 O O . ALA A 1 220 ? -19.875 -23.328 -3.941 1 93.5 220 ALA A O 1
ATOM 1729 N N . GLN A 1 221 ? -18.156 -22.328 -4.945 1 91.19 221 GLN A N 1
ATOM 1730 C CA . GLN A 1 221 ? -17.938 -21.422 -3.814 1 91.19 221 GLN A CA 1
ATOM 1731 C C . GLN A 1 221 ? -18.766 -20.156 -3.955 1 91.19 221 GLN A C 1
ATOM 1733 O O . GLN A 1 221 ? -18.938 -19.641 -5.062 1 91.19 221 GLN A O 1
ATOM 1738 N N . LYS A 1 222 ? -19.25 -19.625 -2.855 1 92 222 LYS A N 1
ATOM 1739 C CA . LYS A 1 222 ? -19.984 -18.359 -2.855 1 92 222 LYS A CA 1
ATOM 1740 C C . LYS A 1 222 ? -19.062 -17.188 -3.207 1 92 222 LYS A C 1
ATOM 1742 O O . LYS A 1 222 ? -17.859 -17.234 -2.938 1 92 222 LYS A O 1
ATOM 1747 N N . PRO A 1 223 ? -19.734 -16.156 -3.752 1 95.88 223 PRO A N 1
ATOM 1748 C CA . PRO A 1 223 ? -18.938 -14.977 -4.094 1 95.88 223 P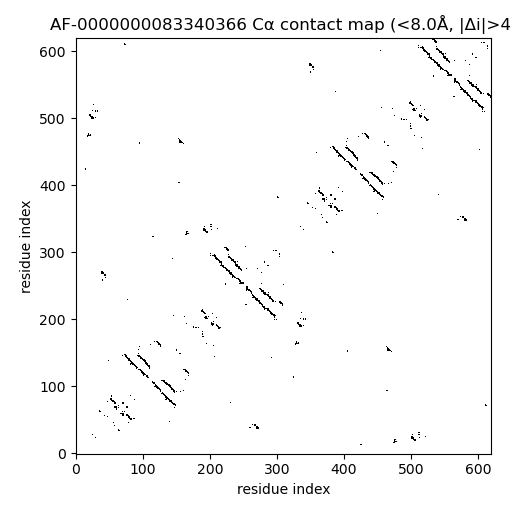RO A CA 1
ATOM 1749 C C . PRO A 1 223 ? -18.297 -14.32 -2.875 1 95.88 223 PRO A C 1
ATOM 1751 O O . PRO A 1 223 ? -18.891 -14.281 -1.801 1 95.88 223 PRO A O 1
ATOM 1754 N N . HIS A 1 224 ? -17.078 -13.875 -3.049 1 95.06 224 HIS A N 1
ATOM 1755 C CA . HIS A 1 224 ? -16.359 -13.062 -2.076 1 95.06 224 HIS A CA 1
ATOM 1756 C C . HIS A 1 224 ? -15.523 -11.984 -2.766 1 95.06 224 HIS A C 1
ATOM 1758 O O . HIS A 1 224 ? -15.375 -12 -3.988 1 95.06 224 HIS A O 1
ATOM 1764 N N . ARG A 1 225 ? -15.109 -11.016 -1.962 1 95.12 225 ARG A N 1
ATOM 1765 C CA . ARG A 1 225 ? -14.352 -9.906 -2.529 1 95.12 225 ARG A CA 1
ATOM 1766 C C . ARG A 1 225 ? -13.203 -9.5 -1.61 1 95.12 225 ARG A C 1
ATOM 1768 O O . ARG A 1 225 ? -13.297 -9.648 -0.39 1 95.12 225 ARG A O 1
ATOM 1775 N N . HIS A 1 226 ? -12.148 -9.148 -2.15 1 95.06 226 HIS A N 1
ATOM 1776 C CA . HIS A 1 226 ? -11.016 -8.516 -1.481 1 95.06 226 HIS A CA 1
ATOM 1777 C C . HIS A 1 226 ? -10.43 -7.387 -2.328 1 95.06 226 HIS A C 1
ATOM 1779 O O . HIS A 1 226 ? -10.555 -7.398 -3.555 1 95.06 226 HIS A O 1
ATOM 1785 N N . ASN A 1 227 ? -9.82 -6.398 -1.66 1 96.06 227 ASN A N 1
ATOM 1786 C CA . ASN A 1 227 ? -9.305 -5.258 -2.404 1 96.06 227 ASN A CA 1
ATOM 1787 C C . ASN A 1 227 ? -7.871 -5.508 -2.881 1 96.06 227 ASN A C 1
ATOM 1789 O O . ASN A 1 227 ? -7.332 -4.73 -3.67 1 96.06 227 ASN A O 1
ATOM 1793 N N . SER A 1 228 ? -7.238 -6.539 -2.457 1 96.75 228 SER A N 1
ATOM 1794 C CA . SER A 1 228 ? -5.98 -6.957 -3.066 1 96.75 228 SER A CA 1
ATOM 1795 C C . SER A 1 228 ? -6.215 -7.617 -4.422 1 96.75 228 SER A C 1
ATOM 1797 O O . SER A 1 228 ? -7.219 -8.305 -4.617 1 96.75 228 SER A O 1
ATOM 1799 N N . ILE A 1 229 ? -5.34 -7.402 -5.324 1 97.81 229 ILE A N 1
ATOM 1800 C CA . ILE A 1 229 ? -5.426 -8.07 -6.617 1 97.81 229 ILE A CA 1
ATOM 1801 C C . ILE A 1 229 ? -5.172 -9.562 -6.449 1 97.81 229 ILE A C 1
ATOM 1803 O O . ILE A 1 229 ? -4.473 -9.977 -5.52 1 97.81 229 ILE A O 1
ATOM 1807 N N . ALA A 1 230 ? -5.75 -10.359 -7.301 1 98.06 230 ALA A N 1
ATOM 1808 C CA . ALA A 1 230 ? -5.406 -11.781 -7.359 1 98.06 230 ALA A CA 1
ATOM 1809 C C . ALA A 1 230 ? -4.938 -12.172 -8.758 1 98.06 230 ALA A C 1
ATOM 1811 O O . ALA A 1 230 ? -5.672 -12.008 -9.734 1 98.06 230 ALA A O 1
ATOM 1812 N N . LEU A 1 231 ? -3.715 -12.547 -8.836 1 98.81 231 LEU A N 1
ATOM 1813 C CA . LEU A 1 231 ? -3.174 -13.195 -10.023 1 98.81 231 LEU A CA 1
ATOM 1814 C C . LEU A 1 231 ? -3.277 -14.719 -9.906 1 98.81 231 LEU A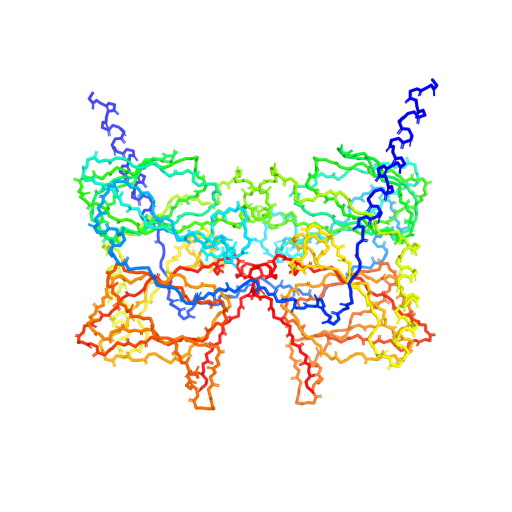 C 1
ATOM 1816 O O . LEU A 1 231 ? -2.422 -15.359 -9.297 1 98.81 231 LEU A O 1
ATOM 1820 N N . ASP A 1 232 ? -4.34 -15.242 -10.516 1 98.69 232 ASP A N 1
ATOM 1821 C CA . ASP A 1 232 ? -4.75 -16.625 -10.289 1 98.69 232 ASP A CA 1
ATOM 1822 C C . ASP A 1 232 ? -4.094 -17.562 -11.297 1 98.69 232 ASP A C 1
ATOM 1824 O O . ASP A 1 232 ? -4.371 -17.484 -12.492 1 98.69 232 ASP A O 1
ATOM 1828 N N . PHE A 1 233 ? -3.268 -18.438 -10.797 1 98.88 233 PHE A N 1
ATOM 1829 C CA . PHE A 1 233 ? -2.666 -19.453 -11.641 1 98.88 233 PHE A CA 1
ATOM 1830 C C . PHE A 1 233 ? -3.4 -20.781 -11.484 1 98.88 233 PHE A C 1
ATOM 1832 O O . PHE A 1 233 ? -3.574 -21.281 -10.367 1 98.88 233 PHE A O 1
ATOM 1839 N N . CYS A 1 234 ? -3.783 -21.375 -12.586 1 98.75 234 CYS A N 1
ATOM 1840 C CA . CYS A 1 234 ? -4.48 -22.656 -12.555 1 98.75 234 CYS A CA 1
ATOM 1841 C C . CYS A 1 234 ? -3.488 -23.812 -12.531 1 98.75 234 CYS A C 1
ATOM 1843 O O . CYS A 1 234 ? -2.848 -24.109 -13.539 1 98.75 234 CYS A O 1
ATOM 1845 N N . VAL A 1 235 ? -3.461 -24.484 -11.422 1 98.25 235 VAL A N 1
ATOM 1846 C CA . VAL A 1 235 ? -2.551 -25.609 -11.25 1 98.25 235 VAL A CA 1
ATOM 1847 C C . VAL A 1 235 ? -3.154 -26.859 -11.883 1 98.25 235 VAL A C 1
ATOM 1849 O O . VAL A 1 235 ? -2.486 -27.562 -12.648 1 98.25 235 VAL A O 1
ATOM 1852 N N . ALA A 1 236 ? -4.363 -27.125 -11.594 1 97.5 236 ALA A N 1
ATOM 1853 C CA . ALA A 1 236 ? -5.094 -28.297 -12.07 1 97.5 236 ALA A CA 1
ATOM 1854 C C . ALA A 1 236 ? -6.59 -28 -12.18 1 97.5 236 ALA A C 1
ATOM 1856 O O . ALA A 1 236 ? -7.156 -27.312 -11.32 1 97.5 236 ALA A O 1
ATOM 1857 N N . ALA A 1 237 ? -7.133 -28.531 -13.219 1 97.88 237 ALA A N 1
ATOM 1858 C CA . ALA A 1 237 ? -8.578 -28.375 -13.375 1 97.88 237 ALA A CA 1
ATOM 1859 C C . ALA A 1 237 ? -9.109 -29.312 -14.461 1 97.88 237 ALA A C 1
ATOM 1861 O O . ALA A 1 237 ? -8.43 -29.578 -15.461 1 97.88 237 ALA A O 1
ATOM 1862 N N . GLY A 1 238 ? -10.273 -29.844 -14.211 1 97.06 238 GLY A N 1
ATOM 1863 C CA . GLY A 1 238 ? -11.016 -30.484 -15.273 1 97.06 238 GLY A CA 1
ATOM 1864 C C . GLY A 1 238 ? -11.797 -29.516 -16.141 1 97.06 238 GLY A C 1
ATOM 1865 O O . GLY A 1 238 ? -11.719 -28.297 -15.938 1 97.06 238 GLY A O 1
ATOM 1866 N N . PRO A 1 239 ? -12.562 -30.156 -17.062 1 95.06 239 PRO A N 1
ATOM 1867 C CA . PRO A 1 239 ? -13.383 -29.281 -17.906 1 95.06 239 PRO A CA 1
ATOM 1868 C C . PRO A 1 239 ? -14.477 -28.562 -17.094 1 95.06 239 PRO A C 1
ATOM 1870 O O . PRO A 1 239 ? -14.867 -29.031 -16.031 1 95.06 239 PRO A O 1
ATOM 1873 N N . GLU A 1 240 ? -14.891 -27.438 -17.5 1 95.81 240 GLU A N 1
ATOM 1874 C CA . GLU A 1 240 ? -15.984 -26.656 -16.922 1 95.81 240 GLU A CA 1
ATOM 1875 C C . GLU A 1 240 ? -15.641 -26.219 -15.5 1 95.81 240 GLU A C 1
ATOM 1877 O O . GLU A 1 240 ? -16.438 -26.391 -14.578 1 95.81 240 GLU A O 1
ATOM 1882 N N . THR A 1 241 ? -14.453 -25.922 -15.188 1 98.19 241 THR A N 1
ATOM 1883 C CA . THR A 1 241 ? -13.992 -25.219 -14 1 98.19 241 THR A CA 1
ATOM 1884 C C . THR A 1 241 ? -13.703 -23.75 -14.32 1 98.19 241 THR A C 1
ATOM 1886 O O . THR A 1 241 ? -13.047 -23.438 -15.312 1 98.19 241 THR A O 1
ATOM 1889 N N . TYR A 1 242 ? -14.336 -22.828 -13.516 1 98.5 242 TYR A N 1
ATOM 1890 C CA . TYR A 1 242 ? -14.242 -21.422 -13.898 1 98.5 242 TYR A CA 1
ATOM 1891 C C . TYR A 1 242 ? -14.461 -20.516 -12.688 1 98.5 242 TYR A C 1
ATOM 1893 O O . TYR A 1 242 ? -14.898 -20.969 -11.633 1 98.5 242 TYR A O 1
ATOM 1901 N N . THR A 1 243 ? -14.062 -19.312 -12.836 1 98.5 243 THR A N 1
ATOM 1902 C CA . THR A 1 243 ? -14.375 -18.234 -11.898 1 98.5 243 THR A CA 1
ATOM 1903 C C . THR A 1 243 ? -15.32 -17.219 -12.539 1 98.5 243 THR A C 1
ATOM 1905 O O . THR A 1 243 ? -15.109 -16.812 -13.688 1 98.5 243 THR A O 1
ATOM 1908 N N . LEU A 1 244 ? -16.359 -16.891 -11.844 1 98.56 244 LEU A N 1
ATOM 1909 C CA . LEU A 1 244 ? -17.188 -15.742 -12.219 1 98.56 244 LEU A CA 1
ATOM 1910 C C . LEU A 1 244 ? -16.734 -14.484 -11.5 1 98.56 244 LEU A C 1
ATOM 1912 O O . LEU A 1 244 ? -16.516 -14.492 -10.289 1 98.56 244 LEU A O 1
ATOM 1916 N N . ILE A 1 245 ? -16.516 -13.398 -12.336 1 98.62 245 ILE A N 1
ATOM 1917 C CA . ILE A 1 245 ? -15.961 -12.164 -11.797 1 98.62 245 ILE A CA 1
ATOM 1918 C C . ILE A 1 245 ? -16.828 -10.984 -12.203 1 98.62 245 ILE A C 1
ATOM 1920 O O . ILE A 1 245 ? -17.234 -10.867 -13.367 1 98.62 245 ILE A O 1
ATOM 1924 N N . GLY A 1 246 ? -17.141 -10.117 -11.234 1 98.06 246 GLY A N 1
ATOM 1925 C CA . GLY A 1 246 ? -17.922 -8.93 -11.539 1 98.06 246 GLY A CA 1
ATOM 1926 C C . GLY A 1 246 ? -17.828 -7.859 -10.469 1 98.06 246 GLY A C 1
ATOM 1927 O O . GLY A 1 246 ? -17.297 -8.109 -9.383 1 98.06 246 GLY A O 1
ATOM 1928 N N . LYS A 1 247 ? -18.359 -6.695 -10.789 1 96.25 247 LYS A N 1
ATOM 1929 C CA . LYS A 1 247 ? -18.219 -5.535 -9.922 1 96.25 247 LYS A CA 1
ATOM 1930 C C . LYS A 1 247 ? -19.312 -5.5 -8.859 1 96.25 247 LYS A C 1
ATOM 1932 O O . LYS A 1 247 ? -19.094 -4.984 -7.758 1 96.25 247 LYS A O 1
ATOM 1937 N N . ASP A 1 248 ? -20.453 -6.09 -9.273 1 96.31 248 ASP A N 1
ATOM 1938 C CA . ASP A 1 248 ? -21.641 -5.918 -8.43 1 96.31 248 ASP A CA 1
ATOM 1939 C C . ASP A 1 248 ? -22.328 -7.258 -8.164 1 96.31 248 ASP A C 1
ATOM 1941 O O . ASP A 1 248 ? -22.109 -8.219 -8.898 1 96.31 248 ASP A O 1
ATOM 1945 N N . ILE A 1 249 ? -23.062 -7.258 -7.109 1 96.56 249 ILE A N 1
ATOM 1946 C CA . ILE A 1 249 ? -23.859 -8.43 -6.766 1 96.56 249 ILE A CA 1
ATOM 1947 C C . ILE A 1 249 ? -25.328 -8.039 -6.609 1 96.56 249 ILE A C 1
ATOM 1949 O O . ILE A 1 249 ? -25.641 -6.891 -6.27 1 96.56 249 ILE A O 1
ATOM 1953 N N . ASP A 1 250 ? -26.266 -8.906 -6.82 1 96.25 250 ASP A N 1
ATOM 1954 C CA . ASP A 1 250 ? -27.688 -8.641 -6.629 1 96.25 250 ASP A CA 1
ATOM 1955 C C . ASP A 1 250 ? -28.141 -9.016 -5.219 1 96.25 250 ASP A C 1
ATOM 1957 O O . ASP A 1 250 ? -27.312 -9.375 -4.375 1 96.25 250 ASP A O 1
ATOM 1961 N N . ALA A 1 251 ? -29.391 -8.867 -4.977 1 94.12 251 ALA A N 1
ATOM 1962 C CA . ALA A 1 251 ? -29.953 -9.055 -3.639 1 94.12 251 ALA A CA 1
ATOM 1963 C C . ALA A 1 251 ? -29.797 -10.508 -3.182 1 94.12 251 ALA A C 1
ATOM 1965 O O . ALA A 1 251 ? -29.75 -10.781 -1.979 1 94.12 251 ALA A O 1
ATOM 1966 N N . ASP A 1 252 ? -29.672 -11.406 -4.078 1 94.31 252 ASP A N 1
ATOM 1967 C CA . ASP A 1 252 ? -29.547 -12.82 -3.754 1 94.31 252 ASP A CA 1
ATOM 1968 C C . ASP A 1 252 ? -28.078 -13.242 -3.639 1 94.31 252 ASP A C 1
ATOM 1970 O O . ASP A 1 252 ? -27.781 -14.414 -3.406 1 94.31 252 ASP A O 1
ATOM 1974 N N . GLY A 1 253 ? -27.172 -12.297 -3.928 1 94.25 253 GLY A N 1
ATOM 1975 C CA . GLY A 1 253 ? -25.75 -12.562 -3.777 1 94.25 253 GLY A CA 1
ATOM 1976 C C . GLY A 1 253 ? -25.094 -13.047 -5.055 1 94.25 253 GLY A C 1
ATOM 1977 O O . GLY A 1 253 ? -23.953 -13.539 -5.031 1 94.25 253 GLY A O 1
ATOM 1978 N N . ASN A 1 254 ? -25.828 -12.922 -6.141 1 95.38 254 ASN A N 1
ATOM 1979 C CA . ASN A 1 254 ? -25.25 -13.344 -7.414 1 95.38 254 ASN A CA 1
ATOM 1980 C C . ASN A 1 254 ? -24.5 -12.195 -8.094 1 95.38 254 ASN A C 1
ATOM 1982 O O . ASN A 1 254 ? -24.938 -11.047 -8.031 1 95.38 254 ASN A O 1
ATOM 1986 N N . ILE A 1 255 ? -23.453 -12.555 -8.734 1 97.56 255 ILE A N 1
ATOM 1987 C CA . ILE A 1 255 ? -22.672 -11.547 -9.453 1 97.56 255 ILE A CA 1
ATOM 1988 C C . ILE A 1 255 ? -23.453 -11.07 -10.68 1 97.56 255 ILE A C 1
ATOM 1990 O O . ILE A 1 255 ? -23.938 -11.883 -11.469 1 97.56 255 ILE A O 1
ATOM 1994 N N . ILE A 1 256 ? -23.547 -9.758 -10.797 1 97.81 256 ILE A N 1
ATOM 1995 C CA . ILE A 1 256 ? -24.266 -9.148 -11.898 1 97.81 256 ILE A CA 1
ATOM 1996 C C . ILE A 1 256 ? -23.375 -9.062 -13.125 1 97.81 256 ILE A C 1
ATOM 1998 O O . ILE A 1 256 ? -22.266 -8.516 -13.055 1 97.81 256 ILE A O 1
ATOM 2002 N N . ASN A 1 257 ? -23.797 -9.602 -14.289 1 97.31 257 ASN A N 1
ATOM 2003 C CA . ASN A 1 257 ? -23.078 -9.586 -15.562 1 97.31 257 ASN A CA 1
ATOM 2004 C C . ASN A 1 257 ? -21.656 -10.086 -15.406 1 97.31 257 ASN A C 1
ATOM 2006 O O . ASN A 1 257 ? -20.703 -9.375 -15.75 1 97.31 257 ASN A O 1
ATOM 2010 N N . PRO A 1 258 ? -21.531 -11.25 -14.953 1 98.12 258 PRO A N 1
ATOM 2011 C CA . PRO A 1 258 ? -20.188 -11.75 -14.656 1 98.12 258 PRO A CA 1
ATOM 2012 C C . PRO A 1 258 ? -19.359 -12.016 -15.922 1 98.12 258 PRO A C 1
ATOM 2014 O O . PRO A 1 258 ? -19.922 -12.367 -16.969 1 98.12 258 PRO A O 1
ATOM 2017 N N . ILE A 1 259 ? -18.094 -11.812 -15.82 1 98.38 259 ILE A N 1
ATOM 2018 C CA . ILE A 1 259 ? -17.094 -12.32 -16.766 1 98.38 259 ILE A CA 1
ATOM 2019 C C . ILE A 1 259 ? -16.625 -13.703 -16.312 1 98.38 259 ILE A C 1
ATOM 2021 O O . ILE A 1 259 ? -16.312 -13.914 -15.141 1 98.38 259 ILE A O 1
ATOM 2025 N N . LYS A 1 260 ? -16.656 -14.648 -17.234 1 98.06 260 LYS A N 1
ATOM 2026 C CA . LYS A 1 260 ? -16.25 -16.016 -16.922 1 98.06 260 LYS A CA 1
ATOM 2027 C C . LYS A 1 260 ? -14.781 -16.234 -17.297 1 98.06 260 LYS A C 1
ATOM 2029 O O . LYS A 1 260 ? -14.406 -16.078 -18.469 1 98.06 260 LYS A O 1
ATOM 2034 N N . ALA A 1 261 ? -13.938 -16.531 -16.297 1 98.25 261 ALA A N 1
ATOM 2035 C CA . ALA A 1 261 ? -12.555 -16.953 -16.531 1 98.25 261 ALA A CA 1
ATOM 2036 C C . ALA A 1 261 ? -12.406 -18.469 -16.391 1 98.25 261 ALA A C 1
ATOM 2038 O O . ALA A 1 261 ? -12.531 -19.016 -15.297 1 98.25 261 ALA A O 1
ATOM 2039 N N . MET A 1 262 ? -12.086 -19.109 -17.5 1 97.75 262 MET A N 1
ATOM 2040 C CA . MET A 1 262 ? -11.953 -20.562 -17.484 1 97.75 262 MET A CA 1
ATOM 2041 C C . MET A 1 262 ? -10.625 -20.984 -16.875 1 97.75 262 MET A C 1
ATOM 2043 O O . MET A 1 262 ? -9.594 -20.344 -17.109 1 97.75 262 MET A O 1
ATOM 2047 N N . TRP A 1 263 ? -10.742 -22.047 -16.078 1 97.94 263 TRP A N 1
ATOM 2048 C CA . TRP A 1 263 ? -9.516 -22.641 -15.555 1 97.94 263 TRP A CA 1
ATOM 2049 C C . TRP A 1 263 ? -8.938 -23.656 -16.547 1 97.94 263 TRP A C 1
ATOM 2051 O O . TRP A 1 263 ? -9.57 -24.672 -16.844 1 97.94 263 TRP A O 1
ATOM 2061 N N . THR A 1 264 ? -7.836 -23.344 -17.094 1 97.62 264 THR A N 1
ATOM 2062 C CA . THR A 1 264 ? -7.02 -24.281 -17.859 1 97.62 264 THR A CA 1
ATOM 2063 C C . THR A 1 264 ? -5.656 -24.484 -17.203 1 97.62 264 THR A C 1
ATOM 2065 O O . THR A 1 264 ? -4.938 -23.516 -16.953 1 97.62 264 THR A O 1
ATOM 2068 N N . PRO A 1 265 ? -5.367 -25.797 -16.906 1 98.12 265 PRO A N 1
ATOM 2069 C CA . PRO A 1 265 ? -4.07 -26 -16.25 1 98.12 265 PRO A CA 1
ATOM 2070 C C . PRO A 1 265 ? -2.932 -25.281 -16.984 1 98.12 265 PRO A C 1
ATOM 2072 O O . PRO A 1 265 ? -2.801 -25.406 -18.203 1 98.12 265 PRO A O 1
ATOM 2075 N N . GLY A 1 266 ? -2.18 -24.484 -16.219 1 98.5 266 GLY A N 1
ATOM 2076 C CA . GLY A 1 266 ? -1.059 -23.75 -16.797 1 98.5 266 GLY A CA 1
ATOM 2077 C C . GLY A 1 266 ? -1.412 -22.328 -17.203 1 98.5 266 GLY A C 1
ATOM 2078 O O . GLY A 1 266 ? -0.536 -21.547 -17.578 1 98.5 266 GLY A O 1
ATOM 2079 N N . SER A 1 267 ? -2.641 -21.969 -17.141 1 98.44 267 SER A N 1
ATOM 2080 C CA . SER A 1 267 ? -3.064 -20.609 -17.469 1 98.44 267 SER A CA 1
ATOM 2081 C C . SER A 1 267 ? -3.156 -19.75 -16.203 1 98.44 267 SER A C 1
ATOM 2083 O O . SER A 1 267 ? -3.086 -20.266 -15.086 1 98.44 267 SER A O 1
ATOM 2085 N N . ALA A 1 268 ? -3.219 -18.469 -16.438 1 98.75 268 ALA A N 1
ATOM 2086 C CA . ALA A 1 268 ? -3.43 -17.5 -15.359 1 98.75 268 ALA A CA 1
ATOM 2087 C C . ALA A 1 268 ? -4.488 -16.469 -15.75 1 98.75 268 ALA A C 1
ATOM 2089 O O . ALA A 1 268 ? -4.777 -16.281 -16.938 1 98.75 268 ALA A O 1
ATOM 2090 N N . PHE A 1 269 ? -5.09 -15.875 -14.75 1 98.69 269 PHE A N 1
ATOM 2091 C CA . PHE A 1 269 ? -6.008 -14.773 -15.008 1 98.69 269 PHE A CA 1
ATOM 2092 C C . PHE A 1 269 ? -5.992 -13.773 -13.859 1 98.69 269 PHE A C 1
ATOM 2094 O O . PHE A 1 269 ? -5.562 -14.102 -12.75 1 98.69 269 PHE A O 1
ATOM 2101 N N . ILE A 1 270 ? -6.449 -12.547 -14.156 1 98.62 270 ILE A N 1
ATOM 2102 C CA . ILE A 1 270 ? -6.445 -11.453 -13.195 1 98.62 270 ILE A CA 1
ATOM 2103 C C . ILE A 1 270 ? -7.848 -11.273 -12.617 1 98.62 270 ILE A C 1
ATOM 2105 O O . ILE A 1 270 ? -8.82 -11.156 -13.359 1 98.62 270 ILE A O 1
ATOM 2109 N N . THR A 1 271 ? -7.973 -11.32 -11.352 1 98.25 271 THR A N 1
ATOM 2110 C CA . THR A 1 271 ? -9.125 -10.773 -10.641 1 98.25 271 THR A CA 1
ATOM 2111 C C . THR A 1 271 ? -8.82 -9.383 -10.094 1 98.25 271 THR A C 1
ATOM 2113 O O . THR A 1 271 ? -8 -9.234 -9.188 1 98.25 271 THR A O 1
ATOM 2116 N N . PRO A 1 272 ? -9.484 -8.359 -10.625 1 97.44 272 PRO A N 1
ATOM 2117 C CA . PRO A 1 272 ? -9.141 -6.988 -10.242 1 97.44 272 PRO A CA 1
ATOM 2118 C C . PRO A 1 272 ? -9.445 -6.688 -8.781 1 97.44 272 PRO A C 1
ATOM 2120 O O . PRO A 1 272 ? -10.305 -7.336 -8.172 1 97.44 272 PRO A O 1
ATOM 2123 N N . PRO A 1 273 ? -8.758 -5.664 -8.258 1 96.5 273 PRO A N 1
ATOM 2124 C CA . PRO A 1 273 ? -9.023 -5.277 -6.867 1 96.5 273 PRO A CA 1
ATOM 2125 C C . PRO A 1 273 ? -10.477 -4.891 -6.625 1 96.5 273 PRO A C 1
ATOM 2127 O O . PRO A 1 273 ? -11.031 -4.062 -7.355 1 96.5 273 PRO A O 1
ATOM 2130 N N . GLY A 1 274 ? -11.047 -5.523 -5.656 1 95.69 274 GLY A N 1
ATOM 2131 C CA . GLY A 1 274 ? -12.375 -5.113 -5.215 1 95.69 274 GLY A CA 1
ATOM 2132 C C . GLY A 1 274 ? -13.492 -5.785 -5.98 1 95.69 274 GLY A C 1
ATOM 2133 O O . GLY A 1 274 ? -14.672 -5.562 -5.691 1 95.69 274 GLY A O 1
ATOM 2134 N N . TRP A 1 275 ? -13.18 -6.609 -6.973 1 97.5 275 TRP A N 1
ATOM 2135 C CA . TRP A 1 275 ? -14.242 -7.266 -7.727 1 97.5 275 TRP A CA 1
ATOM 2136 C C . TRP A 1 275 ? -14.695 -8.539 -7.027 1 97.5 275 TRP A C 1
ATOM 2138 O O . TRP A 1 275 ? -13.875 -9.289 -6.488 1 97.5 275 TRP A O 1
ATOM 2148 N N . TRP A 1 276 ? -15.984 -8.727 -7.098 1 97.81 276 TRP A N 1
ATOM 2149 C CA . TRP A 1 276 ? -16.562 -9.969 -6.594 1 97.81 276 TRP A CA 1
ATOM 2150 C C . TRP A 1 276 ? -16.188 -11.141 -7.492 1 97.81 276 TRP A C 1
ATOM 2152 O O . TRP A 1 276 ? -16.156 -11.008 -8.719 1 97.81 276 TRP A O 1
ATOM 2162 N N . HIS A 1 277 ? -15.961 -12.328 -6.855 1 98.06 277 HIS A N 1
ATOM 2163 C CA . HIS A 1 277 ? -15.68 -13.5 -7.672 1 98.06 277 HIS A CA 1
ATOM 2164 C C . HIS A 1 277 ? -16.078 -14.781 -6.945 1 98.06 277 HIS A C 1
ATOM 2166 O O . HIS A 1 277 ? -16.125 -14.812 -5.715 1 98.06 277 HIS A O 1
ATOM 2172 N N . SER A 1 278 ? -16.406 -15.758 -7.656 1 96.94 278 SER A N 1
ATOM 2173 C CA . SER A 1 278 ? -16.781 -17.094 -7.195 1 96.94 278 SER A CA 1
ATOM 2174 C C . SER A 1 278 ? -16.156 -18.172 -8.062 1 96.94 278 SER A C 1
ATOM 2176 O O . SER A 1 278 ? -16.031 -18.016 -9.281 1 96.94 278 SER A O 1
ATOM 2178 N N . HIS A 1 279 ? -15.711 -19.219 -7.418 1 96.56 279 HIS A N 1
ATOM 2179 C CA . HIS A 1 279 ? -15.102 -20.344 -8.133 1 96.56 279 HIS A CA 1
ATOM 2180 C C . HIS A 1 279 ? -16.078 -21.5 -8.273 1 96.56 279 HIS A C 1
ATOM 2182 O O . HIS A 1 279 ? -16.828 -21.812 -7.34 1 96.56 279 HIS A O 1
ATOM 2188 N N . HIS A 1 280 ? -16.047 -22.094 -9.453 1 97.44 280 HIS A N 1
ATOM 2189 C CA . HIS A 1 280 ? -16.969 -23.172 -9.789 1 97.44 280 HIS A CA 1
ATOM 2190 C C . HIS A 1 280 ? -16.25 -24.344 -10.438 1 97.44 280 HIS A C 1
ATOM 2192 O O . HIS A 1 280 ? -15.477 -24.156 -11.383 1 97.44 280 HIS A O 1
ATOM 2198 N N . ASN A 1 281 ? -16.516 -25.562 -9.898 1 97.25 281 ASN A N 1
ATOM 2199 C CA . ASN A 1 281 ? -15.984 -26.797 -10.477 1 97.25 281 ASN A CA 1
ATOM 2200 C C . ASN A 1 281 ? -17.094 -27.766 -10.859 1 97.25 281 ASN A C 1
ATOM 2202 O O . ASN A 1 281 ? -17.5 -28.594 -10.047 1 97.25 281 ASN A O 1
ATOM 2206 N N . ASP A 1 282 ? -17.438 -27.75 -12.125 1 97.56 282 ASP A N 1
ATOM 2207 C CA . ASP A 1 282 ? -18.516 -28.609 -12.586 1 97.56 282 ASP A CA 1
ATOM 2208 C C . ASP A 1 282 ? -17.969 -29.922 -13.141 1 97.56 282 ASP A C 1
ATOM 2210 O O . ASP A 1 282 ? -18.703 -30.703 -13.758 1 97.56 282 ASP A O 1
ATOM 2214 N N . SER A 1 283 ? -16.734 -30.141 -12.945 1 96.94 283 SER A N 1
ATOM 2215 C CA . SER A 1 283 ? -16.109 -31.359 -13.422 1 96.94 283 SER A CA 1
ATOM 2216 C C . SER A 1 283 ? -16.125 -32.438 -12.352 1 96.94 283 SER A C 1
ATOM 2218 O O . SER A 1 283 ? -16.703 -32.25 -11.281 1 96.94 283 SER A O 1
ATOM 2220 N N . ASP A 1 284 ? -15.508 -33.625 -12.703 1 96.31 284 ASP A N 1
ATOM 2221 C CA . ASP A 1 284 ? -15.469 -34.781 -11.797 1 96.31 284 ASP A CA 1
ATOM 2222 C C . ASP A 1 284 ? -14.094 -34.906 -11.148 1 96.31 284 ASP A C 1
ATOM 2224 O O . ASP A 1 284 ? -13.789 -35.969 -10.555 1 96.31 284 ASP A O 1
ATOM 2228 N N . GLN A 1 285 ? -13.359 -33.875 -11.289 1 94.94 285 GLN A N 1
ATOM 2229 C CA . GLN A 1 285 ? -12.016 -33.844 -10.711 1 94.94 285 GLN A CA 1
ATOM 2230 C C . GLN A 1 285 ? -11.82 -32.656 -9.789 1 94.94 285 GLN A C 1
ATOM 2232 O O . GLN A 1 285 ? -12.375 -31.578 -10.047 1 94.94 285 GLN A O 1
ATOM 2237 N N . ASP A 1 286 ? -11.016 -32.844 -8.734 1 93.5 286 ASP A N 1
ATOM 2238 C CA . ASP A 1 286 ? -10.633 -31.688 -7.922 1 93.5 286 ASP A CA 1
ATOM 2239 C C . ASP A 1 286 ? -9.797 -30.703 -8.734 1 93.5 286 ASP A C 1
ATOM 2241 O O . ASP A 1 286 ? -9.055 -31.094 -9.633 1 93.5 286 ASP A O 1
ATOM 2245 N N . ALA A 1 287 ? -9.992 -29.484 -8.453 1 96.19 287 ALA A N 1
ATOM 2246 C CA . ALA A 1 287 ? -9.227 -28.422 -9.109 1 96.19 287 ALA A CA 1
ATOM 2247 C C . ALA A 1 287 ? -8.383 -27.656 -8.094 1 96.19 287 ALA A C 1
ATOM 2249 O O . ALA A 1 287 ? -8.688 -27.656 -6.898 1 96.19 287 ALA A O 1
ATOM 2250 N N . ILE A 1 288 ? -7.258 -27.125 -8.578 1 96.56 288 ILE A N 1
ATOM 2251 C CA . ILE A 1 288 ? -6.367 -26.344 -7.723 1 96.56 288 ILE A CA 1
ATOM 2252 C C . ILE A 1 288 ? -6.027 -25.016 -8.398 1 96.56 288 ILE A C 1
ATOM 2254 O O . ILE A 1 288 ? -5.605 -24.984 -9.555 1 96.56 288 ILE A O 1
ATOM 2258 N N . VAL A 1 289 ? -6.273 -23.969 -7.691 1 97.38 289 VAL A N 1
ATOM 2259 C CA . VAL A 1 289 ? -5.848 -22.656 -8.141 1 97.38 289 VAL A CA 1
ATOM 2260 C C . VAL A 1 289 ? -4.879 -22.047 -7.129 1 97.38 289 VAL A C 1
ATOM 2262 O O . VAL A 1 289 ? -4.965 -22.328 -5.934 1 97.38 289 VAL A O 1
ATOM 2265 N N . LEU A 1 290 ? -3.883 -21.297 -7.645 1 97.81 290 LEU A N 1
ATOM 2266 C CA . LEU A 1 290 ? -2.859 -20.625 -6.852 1 97.81 290 LEU A CA 1
ATOM 2267 C C . LEU A 1 290 ? -2.947 -19.109 -7.023 1 97.81 290 LEU A C 1
ATOM 2269 O O . LEU A 1 290 ? -2.244 -18.531 -7.855 1 97.81 290 LEU A O 1
ATOM 2273 N N . PRO A 1 291 ? -3.818 -18.453 -6.262 1 97.62 291 PRO A N 1
ATOM 2274 C CA . PRO A 1 291 ? -3.848 -17 -6.301 1 97.62 291 PRO A CA 1
ATOM 2275 C C . PRO A 1 291 ? -2.631 -16.359 -5.629 1 97.62 291 PRO A C 1
ATOM 2277 O O . PRO A 1 291 ? -2.299 -16.719 -4.492 1 97.62 291 PRO A O 1
ATOM 2280 N N . ILE A 1 292 ? -1.944 -15.516 -6.34 1 98.62 292 ILE A N 1
ATOM 2281 C CA . ILE A 1 292 ? -0.91 -14.633 -5.797 1 98.62 292 ILE A CA 1
ATOM 2282 C C . ILE A 1 292 ? -1.455 -13.219 -5.664 1 98.62 292 ILE A C 1
ATOM 2284 O O . ILE A 1 292 ? -1.942 -12.633 -6.637 1 98.62 292 ILE A O 1
ATOM 2288 N N . GLN A 1 293 ? -1.396 -12.711 -4.449 1 98.06 293 GLN A N 1
ATOM 2289 C CA . GLN A 1 293 ? -1.935 -11.383 -4.176 1 98.06 293 GLN A CA 1
ATOM 2290 C C . GLN A 1 293 ? -0.864 -10.469 -3.594 1 98.06 293 GLN A C 1
ATOM 2292 O O . GLN A 1 293 ? 0.147 -10.938 -3.07 1 98.06 293 GLN A O 1
ATOM 2297 N N . ASP A 1 294 ? -1.087 -9.156 -3.73 1 98.5 294 ASP A N 1
ATOM 2298 C CA . ASP A 1 294 ? -0.244 -8.188 -3.039 1 98.5 294 ASP A CA 1
ATOM 2299 C C . ASP A 1 294 ? -0.748 -7.93 -1.621 1 98.5 294 ASP A C 1
ATOM 2301 O O . ASP A 1 294 ? -0.498 -6.867 -1.049 1 98.5 294 ASP A O 1
ATOM 2305 N N . ALA A 1 295 ? -1.389 -8.883 -1.053 1 96.94 295 ALA A N 1
ATOM 2306 C CA . ALA A 1 295 ? -2.029 -8.727 0.25 1 96.94 295 ALA A CA 1
ATOM 2307 C C . ALA A 1 295 ? -0.99 -8.633 1.364 1 96.94 295 ALA A C 1
ATOM 2309 O O . ALA A 1 295 ? -1.294 -8.172 2.467 1 96.94 295 ALA A O 1
ATOM 2310 N N . GLY A 1 296 ? 0.235 -9.109 1.12 1 96.75 296 GLY A N 1
ATOM 2311 C CA . GLY A 1 296 ? 1.251 -8.961 2.15 1 96.75 296 GLY A CA 1
ATOM 2312 C C . GLY A 1 296 ? 1.479 -7.516 2.559 1 96.75 296 GLY A C 1
ATOM 2313 O O . GLY A 1 296 ? 1.442 -7.188 3.746 1 96.75 296 GLY A O 1
ATOM 2314 N N . ILE A 1 297 ? 1.668 -6.676 1.56 1 97.88 297 ILE A N 1
ATOM 2315 C CA . ILE A 1 297 ? 1.929 -5.273 1.856 1 97.88 297 ILE A CA 1
ATOM 2316 C C . ILE A 1 297 ? 0.629 -4.582 2.266 1 97.88 297 ILE A C 1
ATOM 2318 O O . ILE A 1 297 ? 0.631 -3.709 3.137 1 97.88 297 ILE A O 1
ATOM 2322 N N . ILE A 1 298 ? -0.469 -4.957 1.689 1 97.44 298 ILE A N 1
ATOM 2323 C CA . ILE A 1 298 ? -1.758 -4.336 1.969 1 97.44 298 ILE A CA 1
ATOM 2324 C C . ILE A 1 298 ? -2.172 -4.629 3.408 1 97.44 298 ILE A C 1
ATOM 2326 O O . ILE A 1 298 ? -2.715 -3.758 4.094 1 97.44 298 ILE A O 1
ATOM 2330 N N . MET A 1 299 ? -1.865 -5.82 3.889 1 96 299 MET A N 1
ATOM 2331 C CA . MET A 1 299 ? -2.141 -6.188 5.273 1 96 299 MET A CA 1
ATOM 2332 C C . MET A 1 299 ? -1.281 -5.371 6.234 1 96 299 MET A C 1
ATOM 2334 O O . MET A 1 299 ? -1.778 -4.863 7.242 1 96 299 MET A O 1
ATOM 2338 N N . ASN A 1 300 ? -0.038 -5.277 5.883 1 96.06 300 ASN A N 1
ATOM 2339 C CA . ASN A 1 300 ? 0.845 -4.488 6.734 1 96.06 300 ASN A CA 1
ATOM 2340 C C . ASN A 1 300 ? 0.361 -3.047 6.855 1 96.06 300 ASN A C 1
ATOM 2342 O O . ASN A 1 300 ? 0.486 -2.434 7.918 1 96.06 300 ASN A O 1
ATOM 2346 N N . MET A 1 301 ? -0.222 -2.555 5.785 1 96.88 301 MET A N 1
ATOM 2347 C CA . MET A 1 301 ? -0.712 -1.18 5.766 1 96.88 301 MET A CA 1
ATOM 2348 C C . MET A 1 301 ? -2.031 -1.062 6.523 1 96.88 301 MET A C 1
ATOM 2350 O O . MET A 1 301 ? -2.516 0.045 6.762 1 96.88 301 MET A O 1
ATOM 2354 N N . GLN A 1 302 ? -2.609 -2.193 6.848 1 95.5 302 GLN A N 1
ATOM 2355 C CA . GLN A 1 302 ? -3.852 -2.311 7.602 1 95.5 302 GLN A CA 1
ATOM 2356 C C . GLN A 1 302 ? -5.023 -1.71 6.832 1 95.5 302 GLN A C 1
ATOM 2358 O O . GLN A 1 302 ? -5.891 -1.056 7.414 1 95.5 302 GLN A O 1
ATOM 2363 N N . VAL A 1 303 ? -4.941 -1.972 5.48 1 95.81 303 VAL A N 1
ATOM 2364 C CA . VAL A 1 303 ? -6.023 -1.455 4.648 1 95.81 303 VAL A CA 1
ATOM 2365 C C . VAL A 1 303 ? -6.684 -2.604 3.887 1 95.81 303 VAL A C 1
ATOM 2367 O O . VAL A 1 303 ? -7.488 -2.373 2.98 1 95.81 303 VAL A O 1
ATOM 2370 N N . LEU A 1 304 ? -6.34 -3.822 4.211 1 94.81 304 LEU A N 1
ATOM 2371 C CA . LEU A 1 304 ? -6.961 -4.965 3.553 1 94.81 304 LEU A CA 1
ATOM 2372 C C . LEU A 1 304 ? -8.461 -5.02 3.846 1 94.81 304 LEU A C 1
ATOM 2374 O O . LEU A 1 304 ? -8.875 -4.809 4.988 1 94.81 304 LEU A O 1
ATOM 2378 N N . ASP A 1 305 ? -9.242 -5.234 2.855 1 93.25 305 ASP A N 1
ATOM 2379 C CA . ASP A 1 305 ? -10.688 -5.41 2.957 1 93.25 305 ASP A CA 1
ATOM 2380 C C . ASP A 1 305 ? -11.125 -6.73 2.324 1 93.25 305 ASP A C 1
ATOM 2382 O O . ASP A 1 305 ? -10.883 -6.965 1.138 1 93.25 305 ASP A O 1
ATOM 2386 N N . PHE A 1 306 ? -11.664 -7.59 3.088 1 91.69 306 PHE A N 1
ATOM 2387 C CA . PHE A 1 306 ? -12.227 -8.859 2.654 1 91.69 306 PHE A CA 1
ATOM 2388 C C . PHE A 1 306 ? -13.703 -8.945 3.004 1 91.69 306 PHE A C 1
ATOM 2390 O O . PHE A 1 306 ? -14.102 -8.641 4.129 1 91.69 306 PHE A O 1
ATOM 2397 N N . GLN A 1 307 ? -14.484 -9.297 1.998 1 89.94 307 GLN A N 1
ATOM 2398 C CA . GLN A 1 307 ? -15.922 -9.391 2.213 1 89.94 307 GLN A CA 1
ATOM 2399 C C . GLN A 1 307 ? -16.484 -10.68 1.637 1 89.94 307 GLN A C 1
ATOM 2401 O O . GLN A 1 307 ? -16.031 -11.148 0.59 1 89.94 307 GLN A O 1
ATOM 2406 N N . TYR A 1 308 ? -17.422 -11.234 2.355 1 88.5 308 TYR A N 1
ATOM 2407 C CA . TYR A 1 308 ? -18.188 -12.391 1.894 1 88.5 308 TYR A CA 1
ATOM 2408 C C . TYR A 1 308 ? -19.656 -12.055 1.738 1 88.5 308 TYR A C 1
ATOM 2410 O O . TYR A 1 308 ? -20.156 -11.125 2.377 1 88.5 308 TYR A O 1
ATOM 2418 N N . ILE A 1 309 ? -20.25 -12.773 0.855 1 83.5 309 ILE A N 1
ATOM 2419 C CA . ILE A 1 309 ? -21.703 -12.641 0.814 1 83.5 309 ILE A CA 1
ATOM 2420 C C . ILE A 1 309 ? -22.328 -13.383 1.995 1 83.5 309 ILE A C 1
ATOM 2422 O O . ILE A 1 309 ? -21.828 -14.43 2.416 1 83.5 309 ILE A O 1
ATOM 2426 N N . ARG A 1 310 ? -23.391 -12.727 2.674 1 64.56 310 ARG A N 1
ATOM 2427 C CA . ARG A 1 310 ? -24.156 -13.367 3.742 1 64.56 310 ARG A CA 1
ATOM 2428 C C . ARG A 1 310 ? -25.141 -14.375 3.18 1 64.56 310 ARG A C 1
ATOM 2430 O O . ARG A 1 310 ? -25.672 -14.188 2.082 1 64.56 310 ARG A O 1
ATOM 2437 N N . MET B 1 1 ? 38.344 -33.25 -5.996 1 41.56 1 MET B N 1
ATOM 2438 C CA . MET B 1 1 ? 37.312 -34.25 -5.719 1 41.56 1 MET B CA 1
ATOM 2439 C C . MET B 1 1 ? 36.625 -33.969 -4.395 1 41.56 1 MET B C 1
ATOM 2441 O O . MET B 1 1 ? 35.406 -34.125 -4.281 1 41.56 1 MET B O 1
ATOM 2445 N N . MET B 1 2 ? 37.469 -33.625 -3.375 1 51.62 2 MET B N 1
ATOM 2446 C CA . MET B 1 2 ? 37.125 -33.312 -1.994 1 51.62 2 MET B CA 1
ATOM 2447 C C . MET B 1 2 ? 36.344 -32 -1.921 1 51.62 2 MET B C 1
ATOM 2449 O O . MET B 1 2 ? 35.438 -31.859 -1.111 1 51.62 2 MET B O 1
ATOM 2453 N N . ASN B 1 3 ? 36.594 -30.984 -2.893 1 51.72 3 ASN B N 1
ATOM 2454 C CA . ASN B 1 3 ? 36.062 -29.625 -2.912 1 51.72 3 ASN B CA 1
ATOM 2455 C C . ASN B 1 3 ? 34.656 -29.562 -3.492 1 51.72 3 ASN B C 1
ATOM 2457 O O . ASN B 1 3 ? 33.812 -28.781 -3.023 1 51.72 3 ASN B O 1
ATOM 2461 N N . ARG B 1 4 ? 34.312 -30.562 -4.375 1 58.44 4 ARG B N 1
ATOM 2462 C CA . ARG B 1 4 ? 33 -30.672 -4.973 1 58.44 4 ARG B CA 1
ATOM 2463 C C . ARG B 1 4 ? 32 -31.266 -3.992 1 58.44 4 ARG B C 1
ATOM 2465 O O . ARG B 1 4 ? 30.844 -30.844 -3.928 1 58.44 4 ARG B O 1
ATOM 2472 N N . MET B 1 5 ? 32.5 -32.312 -3.223 1 62.69 5 MET B N 1
ATOM 2473 C CA . MET B 1 5 ? 31.656 -32.969 -2.232 1 62.69 5 MET B CA 1
ATOM 2474 C C . MET B 1 5 ? 31.219 -31.953 -1.162 1 62.69 5 MET B C 1
ATOM 2476 O O . MET B 1 5 ? 30.062 -31.984 -0.721 1 62.69 5 MET B O 1
ATOM 2480 N N . ASN B 1 6 ? 32.25 -31.094 -0.841 1 66.12 6 ASN B N 1
ATOM 2481 C CA . ASN B 1 6 ? 31.938 -30.094 0.17 1 66.12 6 ASN B CA 1
ATOM 2482 C C . ASN B 1 6 ? 30.906 -29.078 -0.337 1 66.12 6 ASN B C 1
ATOM 2484 O O . ASN B 1 6 ? 30 -28.688 0.402 1 66.12 6 ASN B O 1
ATOM 2488 N N . VAL B 1 7 ? 31 -28.859 -1.552 1 69.19 7 VAL B N 1
ATOM 2489 C CA . VAL B 1 7 ? 30.094 -27.891 -2.158 1 69.19 7 VAL B CA 1
ATOM 2490 C C . VAL B 1 7 ? 28.703 -28.516 -2.285 1 69.19 7 VAL B C 1
ATOM 2492 O O . VAL B 1 7 ? 27.688 -27.859 -2.039 1 69.19 7 VAL B O 1
ATOM 2495 N N . GLU B 1 8 ? 28.656 -29.797 -2.662 1 72.62 8 GLU B N 1
ATOM 2496 C CA . GLU B 1 8 ? 27.391 -30.516 -2.791 1 72.62 8 GLU B CA 1
ATOM 2497 C C . GLU B 1 8 ? 26.688 -30.641 -1.439 1 72.62 8 GLU B C 1
ATOM 2499 O O . GLU B 1 8 ? 25.469 -30.516 -1.352 1 72.62 8 GLU B O 1
ATOM 2504 N N . GLN B 1 9 ? 27.453 -30.969 -0.507 1 74.56 9 GLN B N 1
ATOM 2505 C CA . GLN B 1 9 ? 26.891 -31.094 0.833 1 74.56 9 GLN B CA 1
ATOM 2506 C C . GLN B 1 9 ? 26.344 -29.75 1.322 1 74.56 9 GLN B C 1
ATOM 2508 O O . GLN B 1 9 ? 25.266 -29.688 1.924 1 74.56 9 GLN B O 1
ATOM 2513 N N . ILE B 1 10 ? 27.078 -28.734 1.024 1 70.81 10 ILE B N 1
ATOM 2514 C CA . ILE B 1 10 ? 26.656 -27.406 1.42 1 70.81 10 ILE B CA 1
ATOM 2515 C C . ILE B 1 10 ? 25.359 -27.031 0.698 1 70.81 10 ILE B C 1
ATOM 2517 O O . ILE B 1 10 ? 24.438 -26.484 1.305 1 70.81 10 ILE B O 1
ATOM 2521 N N . GLN B 1 11 ? 25.281 -27.453 -0.505 1 78.38 11 GLN B N 1
ATOM 2522 C CA . GLN B 1 11 ? 24.094 -27.172 -1.302 1 78.38 11 GLN B CA 1
ATOM 2523 C C . GLN B 1 11 ? 22.891 -27.969 -0.791 1 78.38 11 GLN B C 1
ATOM 2525 O O . GLN B 1 11 ? 21.781 -27.438 -0.728 1 78.38 11 GLN B O 1
ATOM 2530 N N . GLN B 1 12 ? 23.156 -29.141 -0.5 1 80.69 12 GLN B N 1
ATOM 2531 C CA . GLN B 1 12 ? 22.078 -29.984 0.012 1 80.69 12 GLN B CA 1
ATOM 2532 C C . GLN B 1 12 ? 21.562 -29.469 1.349 1 80.69 12 GLN B C 1
ATOM 2534 O O . GLN B 1 12 ? 20.359 -29.484 1.598 1 80.69 12 GLN B O 1
ATOM 2539 N N . VAL B 1 13 ? 22.469 -29.047 2.152 1 77 13 VAL B N 1
ATOM 2540 C CA . VAL B 1 13 ? 22.078 -28.516 3.455 1 77 13 VAL B CA 1
ATOM 2541 C C . VAL B 1 13 ? 21.266 -27.234 3.27 1 77 13 VAL B C 1
ATOM 2543 O O . VAL B 1 13 ? 20.234 -27.047 3.93 1 77 13 VAL B O 1
ATOM 2546 N N . ALA B 1 14 ? 21.656 -26.453 2.352 1 78.69 14 ALA B N 1
ATOM 2547 C CA . ALA B 1 14 ? 20.938 -25.219 2.086 1 78.69 14 ALA B CA 1
ATOM 2548 C C . ALA B 1 14 ? 19.531 -25.5 1.557 1 78.69 14 ALA B C 1
ATOM 2550 O O . ALA B 1 14 ? 18.562 -24.891 2.004 1 78.69 14 ALA B O 1
ATOM 2551 N N . GLN B 1 15 ? 19.469 -26.422 0.718 1 81.38 15 GLN B N 1
ATOM 2552 C CA . GLN B 1 15 ? 18.188 -26.797 0.152 1 81.38 15 GLN B CA 1
ATOM 2553 C C . GLN B 1 15 ? 17.234 -27.328 1.233 1 81.38 15 GLN B C 1
ATOM 2555 O O . GLN B 1 15 ? 16.062 -26.969 1.261 1 81.38 15 GLN B O 1
ATOM 2560 N N . GLN B 1 16 ? 17.734 -28.078 2.045 1 79.62 16 GLN B N 1
ATOM 2561 C CA . GLN B 1 16 ? 16.922 -28.625 3.133 1 79.62 16 GLN B CA 1
ATOM 2562 C C . GLN B 1 16 ? 16.453 -27.531 4.074 1 79.62 16 GLN B C 1
ATOM 2564 O O . GLN B 1 16 ? 15.32 -27.562 4.566 1 79.62 16 GLN B O 1
ATOM 2569 N N . GLN B 1 17 ? 17.312 -26.625 4.27 1 78 17 GLN B N 1
ATOM 2570 C CA . GLN B 1 17 ? 16.953 -25.5 5.129 1 78 17 GLN B CA 1
ATOM 2571 C C . GLN B 1 17 ? 15.844 -24.656 4.504 1 78 17 GLN B C 1
ATOM 2573 O O . GLN B 1 17 ? 14.914 -24.234 5.191 1 78 17 GLN B O 1
ATOM 2578 N N . TRP B 1 18 ? 15.961 -24.484 3.227 1 83.06 18 TRP B N 1
ATOM 2579 C CA . TRP B 1 18 ? 14.961 -23.672 2.529 1 83.06 18 TRP B CA 1
ATOM 2580 C C . TRP B 1 18 ? 13.617 -24.391 2.496 1 83.06 18 TRP B C 1
ATOM 2582 O O . TRP B 1 18 ? 12.562 -23.75 2.541 1 83.06 18 TRP B O 1
ATOM 2592 N N . GLU B 1 19 ? 13.656 -25.641 2.477 1 84.19 19 GLU B N 1
ATOM 2593 C CA . GLU B 1 19 ? 12.43 -26.438 2.539 1 84.19 19 GLU B CA 1
ATOM 2594 C C . GLU B 1 19 ? 11.859 -26.453 3.955 1 84.19 19 GLU B C 1
ATOM 2596 O O . GLU B 1 19 ? 10.648 -26.359 4.141 1 84.19 19 GLU B O 1
ATOM 2601 N N . ALA B 1 20 ? 12.75 -26.562 4.895 1 79.88 20 ALA B N 1
ATOM 2602 C CA . ALA B 1 20 ? 12.328 -26.688 6.289 1 79.88 20 ALA B CA 1
ATOM 2603 C C . ALA B 1 20 ? 11.664 -25.406 6.777 1 79.88 20 ALA B C 1
ATOM 2605 O O . ALA B 1 20 ? 10.805 -25.453 7.66 1 79.88 20 ALA B O 1
ATOM 2606 N N . GLN B 1 21 ? 11.961 -24.359 6.133 1 81.75 21 GLN B N 1
ATOM 2607 C CA . GLN B 1 21 ? 11.445 -23.062 6.555 1 81.75 21 GLN B CA 1
ATOM 2608 C C . GLN B 1 21 ? 10.031 -22.828 6.027 1 81.75 21 GLN B C 1
ATOM 2610 O O . GLN B 1 21 ? 9.328 -21.938 6.488 1 81.75 21 GLN B O 1
ATOM 2615 N N . ALA B 1 22 ? 9.664 -23.609 5.078 1 84.12 22 ALA B N 1
ATOM 2616 C CA . ALA B 1 22 ? 8.352 -23.422 4.477 1 84.12 22 ALA B CA 1
ATOM 2617 C C . ALA B 1 22 ? 7.242 -23.75 5.477 1 84.12 22 ALA B C 1
ATOM 2619 O O . ALA B 1 22 ? 7.254 -24.812 6.105 1 84.12 22 ALA B O 1
ATOM 2620 N N . GLU B 1 23 ? 6.352 -22.812 5.707 1 84.38 23 GLU B N 1
ATOM 2621 C CA . GLU B 1 23 ? 5.215 -23 6.598 1 84.38 23 GLU B CA 1
ATOM 2622 C C . GLU B 1 23 ? 3.893 -22.906 5.844 1 84.38 23 GLU B C 1
ATOM 2624 O O . GLU B 1 23 ? 3.818 -22.234 4.805 1 84.38 23 GLU B O 1
ATOM 2629 N N . VAL B 1 24 ? 2.957 -23.641 6.266 1 83 24 VAL B N 1
ATOM 2630 C CA . VAL B 1 24 ? 1.59 -23.516 5.77 1 83 24 VAL B CA 1
ATOM 2631 C C . VAL B 1 24 ? 0.652 -23.172 6.926 1 83 24 VAL B C 1
ATOM 2633 O O . VAL B 1 24 ? 0.916 -23.516 8.078 1 83 24 VAL B O 1
ATOM 2636 N N . LYS B 1 25 ? -0.336 -22.328 6.613 1 78.19 25 LYS B N 1
ATOM 2637 C CA . LYS B 1 25 ? -1.333 -21.953 7.613 1 78.19 25 LYS B CA 1
ATOM 2638 C C . LYS B 1 25 ? -2.742 -22.297 7.137 1 78.19 25 LYS B C 1
ATOM 2640 O O . LYS B 1 25 ? -3.041 -22.203 5.941 1 78.19 25 LYS B O 1
ATOM 2645 N N . GLU B 1 26 ? -3.551 -22.609 8.102 1 76.88 26 GLU B N 1
ATOM 2646 C CA . GLU B 1 26 ? -4.957 -22.844 7.777 1 76.88 26 GLU B CA 1
ATOM 2647 C C . GLU B 1 26 ? -5.633 -21.547 7.32 1 76.88 26 GLU B C 1
ATOM 2649 O O . GLU B 1 26 ? -5.383 -20.484 7.883 1 76.88 26 GLU B O 1
ATOM 2654 N N . TYR B 1 27 ? -6.41 -21.688 6.273 1 71.5 27 TYR B N 1
ATOM 2655 C CA . TYR B 1 27 ? -6.996 -20.562 5.547 1 71.5 27 TYR B CA 1
ATOM 2656 C C . TYR B 1 27 ? -7.797 -19.656 6.48 1 71.5 27 TYR B C 1
ATOM 2658 O O . TYR B 1 27 ? -7.566 -18.453 6.539 1 71.5 27 TYR B O 1
ATOM 2666 N N . MET B 1 28 ? -8.641 -20.203 7.246 1 65.06 28 MET B N 1
ATOM 2667 C CA . MET B 1 28 ? -9.586 -19.391 8.008 1 65.06 28 MET B CA 1
ATOM 2668 C C . MET B 1 28 ? -8.867 -18.578 9.086 1 65.06 28 MET B C 1
ATOM 2670 O O . MET B 1 28 ? -9.266 -17.453 9.391 1 65.06 28 MET B O 1
ATOM 2674 N N . SER B 1 29 ? -7.801 -19.125 9.523 1 61.84 29 SER B N 1
ATOM 2675 C CA . SER B 1 29 ? -7.098 -18.438 10.609 1 61.84 29 SER B CA 1
ATOM 2676 C C . SER B 1 29 ? -6.117 -17.406 10.062 1 61.84 29 SER B C 1
ATOM 2678 O O . SER B 1 29 ? -5.719 -16.484 10.773 1 61.84 29 SER B O 1
ATOM 2680 N N . ALA B 1 30 ? -5.988 -17.469 8.773 1 68.56 30 ALA B N 1
ATOM 2681 C CA . ALA B 1 30 ? -4.828 -16.719 8.297 1 68.56 30 ALA B CA 1
ATOM 2682 C C . ALA B 1 30 ? -5.227 -15.695 7.23 1 68.56 30 ALA B C 1
ATOM 2684 O O . ALA B 1 30 ? -4.41 -14.875 6.812 1 68.56 30 ALA B O 1
ATOM 2685 N N . VAL B 1 31 ? -6.496 -15.641 6.934 1 69.31 31 VAL B N 1
ATOM 2686 C CA . VAL B 1 31 ? -6.895 -14.789 5.82 1 69.31 31 VAL B CA 1
ATOM 2687 C C . VAL B 1 31 ? -6.855 -13.328 6.25 1 69.31 31 VAL B C 1
ATOM 2689 O O . VAL B 1 31 ? -6.5 -12.453 5.461 1 69.31 31 VAL B O 1
ATOM 2692 N N . ASN B 1 32 ? -7.133 -13.008 7.461 1 75.44 32 ASN B N 1
ATOM 2693 C CA . ASN B 1 32 ? -7.125 -11.648 8 1 75.44 32 ASN B CA 1
ATOM 2694 C C . ASN B 1 32 ? -6.637 -11.625 9.445 1 75.44 32 ASN B C 1
ATOM 2696 O O . ASN B 1 32 ? -7.414 -11.344 10.367 1 75.44 32 ASN B O 1
ATOM 2700 N N . PRO B 1 33 ? -5.312 -11.828 9.531 1 83.88 33 PRO B N 1
ATOM 2701 C CA . PRO B 1 33 ? -4.793 -11.883 10.906 1 83.88 33 PRO B CA 1
ATOM 2702 C C . PRO B 1 33 ? -4.91 -10.547 11.633 1 83.88 33 PRO B C 1
ATOM 2704 O O . PRO B 1 33 ? -4.988 -9.492 10.992 1 83.88 33 PRO B O 1
ATOM 2707 N N . PRO B 1 34 ? -4.953 -10.688 13.016 1 88.44 34 PRO B N 1
ATOM 2708 C CA . PRO B 1 34 ? -4.926 -9.422 13.758 1 88.44 34 PRO B CA 1
ATOM 2709 C C . PRO B 1 34 ? -3.635 -8.641 13.547 1 88.44 34 PRO B C 1
ATOM 2711 O O . PRO B 1 34 ? -2.543 -9.219 13.594 1 88.44 34 PRO B O 1
ATOM 2714 N N . MET B 1 35 ? -3.84 -7.43 13.289 1 93.38 35 MET B N 1
ATOM 2715 C CA . MET B 1 35 ? -2.703 -6.535 13.094 1 93.38 35 MET B CA 1
ATOM 2716 C C . MET B 1 35 ? -2.434 -5.711 14.344 1 93.38 35 MET B C 1
ATOM 2718 O O . MET B 1 35 ? -3.328 -5.516 15.172 1 93.38 35 MET B O 1
ATOM 2722 N N . PRO B 1 36 ? -1.196 -5.227 14.484 1 95.44 36 PRO B N 1
ATOM 2723 C CA . PRO B 1 36 ? -0.917 -4.336 15.617 1 95.44 36 PRO B CA 1
ATOM 2724 C C . PRO B 1 36 ? -1.851 -3.129 15.664 1 95.44 36 PRO B C 1
ATOM 2726 O O . PRO B 1 36 ? -2.119 -2.512 14.625 1 95.44 36 PRO B O 1
ATOM 2729 N N . LYS B 1 37 ? -2.254 -2.76 16.844 1 94.25 37 LYS B N 1
ATOM 2730 C CA . LYS B 1 37 ? -3.273 -1.727 17 1 94.25 37 LYS B CA 1
ATOM 2731 C C . LYS B 1 37 ? -2.688 -0.337 16.766 1 94.25 37 LYS B C 1
ATOM 2733 O O . LYS B 1 37 ? -1.575 -0.042 17.203 1 94.25 37 LYS B O 1
ATOM 2738 N N . ILE B 1 38 ? -3.396 0.445 16.109 1 95.81 38 ILE B N 1
ATOM 2739 C CA . ILE B 1 38 ? -3.143 1.877 15.992 1 95.81 38 ILE B CA 1
ATOM 2740 C C . ILE B 1 38 ? -4.238 2.656 16.719 1 95.81 38 ILE B C 1
ATOM 2742 O O . ILE B 1 38 ? -5.406 2.604 16.328 1 95.81 38 ILE B O 1
ATOM 2746 N N . ASP B 1 39 ? -3.898 3.408 17.703 1 96.44 39 ASP B N 1
ATOM 2747 C CA . ASP B 1 39 ? -4.875 4.098 18.547 1 96.44 39 ASP B CA 1
ATOM 2748 C C . ASP B 1 39 ? -4.996 5.566 18.156 1 96.44 39 ASP B C 1
ATOM 2750 O O . ASP B 1 39 ? -4.199 6.07 17.359 1 96.44 39 ASP B O 1
ATOM 2754 N N . VAL B 1 40 ? -6.055 6.117 18.656 1 97.75 40 VAL B N 1
ATOM 2755 C CA . VAL B 1 40 ? -6.168 7.57 18.594 1 97.75 40 VAL B CA 1
ATOM 2756 C C . VAL B 1 40 ? -5.195 8.203 19.594 1 97.75 40 VAL B C 1
ATOM 2758 O O . VAL B 1 40 ? -5.348 8.047 20.812 1 97.75 40 VAL B O 1
ATOM 2761 N N . ILE B 1 41 ? -4.207 8.844 19.125 1 97.38 41 ILE B N 1
ATOM 2762 C CA . ILE B 1 41 ? -3.174 9.43 19.969 1 97.38 41 ILE B CA 1
ATOM 2763 C C . ILE B 1 41 ? -3.053 10.922 19.688 1 97.38 41 ILE B C 1
ATOM 2765 O O . ILE B 1 41 ? -3.08 11.344 18.516 1 97.38 41 ILE B O 1
ATOM 2769 N N . ASP B 1 42 ? -2.885 11.672 20.719 1 97.44 42 ASP B N 1
ATOM 2770 C CA . ASP B 1 42 ? -2.713 13.117 20.609 1 97.44 42 ASP B CA 1
ATOM 2771 C C . ASP B 1 42 ? -1.264 13.523 20.859 1 97.44 42 ASP B C 1
ATOM 2773 O O . ASP B 1 42 ? -0.617 12.984 21.766 1 97.44 42 ASP B O 1
ATOM 2777 N N . TYR B 1 43 ? -0.846 14.445 20.109 1 98.5 43 TYR B N 1
ATOM 2778 C CA . TYR B 1 43 ? 0.453 15.086 20.312 1 98.5 43 TYR B CA 1
ATOM 2779 C C . TYR B 1 43 ? 0.298 16.578 20.531 1 98.5 43 TYR B C 1
ATOM 2781 O O . TYR B 1 43 ? 0.191 17.359 19.578 1 98.5 43 TYR B O 1
ATOM 2789 N N . PRO B 1 44 ? 0.395 17.016 21.766 1 98.31 44 PRO B N 1
ATOM 2790 C CA . PRO B 1 44 ? 0.094 18.406 22.109 1 98.31 44 PRO B CA 1
ATOM 2791 C C . PRO B 1 44 ? 1.171 19.375 21.625 1 98.31 44 PRO B C 1
ATOM 2793 O O . PRO B 1 44 ? 2.324 18.984 21.438 1 98.31 44 PRO B O 1
ATOM 2796 N N . SER B 1 45 ? 0.757 20.625 21.5 1 97.81 45 SER B N 1
ATOM 2797 C CA . SER B 1 45 ? 1.668 21.672 21.047 1 97.81 45 SER B CA 1
ATOM 2798 C C . SER B 1 45 ? 2.791 21.906 22.047 1 97.81 45 SER B C 1
ATOM 2800 O O . SER B 1 45 ? 3.875 22.359 21.672 1 97.81 45 SER B O 1
ATOM 2802 N N . ALA B 1 46 ? 2.625 21.531 23.25 1 97.81 46 ALA B N 1
ATOM 2803 C CA . ALA B 1 46 ? 3.637 21.703 24.281 1 97.81 46 ALA B CA 1
ATOM 2804 C C . ALA B 1 46 ? 4.926 20.969 23.922 1 97.81 46 ALA B C 1
ATOM 2806 O O . ALA B 1 46 ? 6.012 21.344 24.375 1 97.81 46 ALA B O 1
ATOM 2807 N N . LEU B 1 47 ? 4.82 19.984 23.109 1 97.75 47 LEU B N 1
ATOM 2808 C CA . LEU B 1 47 ? 5.973 19.172 22.719 1 97.75 47 LEU B CA 1
ATOM 2809 C C . LEU B 1 47 ? 7.008 20.031 21.984 1 97.75 47 LEU B C 1
ATOM 2811 O O . LEU B 1 47 ? 8.211 19.75 22.062 1 97.75 47 LEU B O 1
ATOM 2815 N N . HIS B 1 48 ? 6.527 21.156 21.297 1 97.94 48 HIS B N 1
ATOM 2816 C CA . HIS B 1 48 ? 7.488 21.922 20.516 1 97.94 48 HIS B CA 1
ATOM 2817 C C . HIS B 1 48 ? 7.574 23.359 21 1 97.94 48 HIS B C 1
ATOM 2819 O O . HIS B 1 48 ? 8.25 24.188 20.375 1 97.94 48 HIS B O 1
ATOM 2825 N N . GLU B 1 49 ? 6.871 23.703 22 1 95.38 49 GLU B N 1
ATOM 2826 C CA . GLU B 1 49 ? 6.867 25.078 22.5 1 95.38 49 GLU B CA 1
ATOM 2827 C C . GLU B 1 49 ? 8.078 25.344 23.391 1 95.38 49 GLU B C 1
ATOM 2829 O O . GLU B 1 49 ? 8.477 26.5 23.578 1 95.38 49 GLU B O 1
ATOM 2834 N N . GLY B 1 50 ? 8.711 24.328 23.859 1 90.38 50 GLY B N 1
ATOM 2835 C CA . GLY B 1 50 ? 9.891 24.516 24.688 1 90.38 50 GLY B CA 1
ATOM 2836 C C . GLY B 1 50 ? 11.023 23.578 24.344 1 90.38 50 GLY B C 1
ATOM 2837 O O . GLY B 1 50 ? 10.922 22.797 23.391 1 90.38 50 GLY B O 1
ATOM 2838 N N . GLY B 1 51 ? 12.102 23.859 24.984 1 92.44 51 GLY B N 1
ATOM 2839 C CA . GLY B 1 51 ? 13.219 22.938 24.859 1 92.44 51 GLY B CA 1
ATOM 2840 C C . GLY B 1 51 ? 14.227 23.344 23.797 1 92.44 51 GLY B C 1
ATOM 2841 O O . GLY B 1 51 ? 14.102 24.422 23.203 1 92.44 51 GLY B O 1
ATOM 2842 N N . LEU B 1 52 ? 15.203 22.469 23.594 1 96.75 52 LEU B N 1
ATOM 2843 C CA . LEU B 1 52 ? 16.312 22.719 22.672 1 96.75 52 LEU B CA 1
ATOM 2844 C C . LEU B 1 52 ? 15.992 22.203 21.281 1 96.75 52 LEU B C 1
ATOM 2846 O O . LEU B 1 52 ? 15.008 21.484 21.094 1 96.75 52 LEU B O 1
ATOM 2850 N N . THR B 1 53 ? 16.766 22.672 20.375 1 98.75 53 THR B N 1
ATOM 2851 C CA . THR B 1 53 ? 16.703 22.203 18.984 1 98.75 53 THR B CA 1
ATOM 2852 C C . THR B 1 53 ? 16.75 20.672 18.938 1 98.75 53 THR B C 1
ATOM 2854 O O . THR B 1 53 ? 17.688 20.062 19.453 1 98.75 53 THR B O 1
ATOM 2857 N N . ARG B 1 54 ? 15.672 20.094 18.312 1 98.56 54 ARG B N 1
ATOM 2858 C CA . ARG B 1 54 ? 15.625 18.641 18.234 1 98.56 54 ARG B CA 1
ATOM 2859 C C . ARG B 1 54 ? 14.492 18.172 17.312 1 98.56 54 ARG B C 1
ATOM 2861 O O . ARG B 1 54 ? 13.594 18.953 17 1 98.56 54 ARG B O 1
ATOM 2868 N N . VAL B 1 55 ? 14.641 16.984 16.953 1 98.62 55 VAL B N 1
ATOM 2869 C CA . VAL B 1 55 ? 13.523 16.281 16.344 1 98.62 55 VAL B CA 1
ATOM 2870 C C . VAL B 1 55 ? 12.703 15.578 17.422 1 98.62 55 VAL B C 1
ATOM 2872 O O . VAL B 1 55 ? 13.258 14.945 18.328 1 98.62 55 VAL B O 1
ATOM 2875 N N . ILE B 1 56 ? 11.375 15.695 17.391 1 98.75 56 ILE B N 1
ATOM 2876 C CA . ILE B 1 56 ? 10.461 15.031 18.312 1 98.75 56 ILE B CA 1
ATOM 2877 C C . ILE B 1 56 ? 9.578 14.047 17.547 1 98.75 56 ILE B C 1
ATOM 2879 O O . ILE B 1 56 ? 8.469 14.383 17.125 1 98.75 56 ILE B O 1
ATOM 2883 N N . PRO B 1 57 ? 10.047 12.805 17.391 1 98.75 57 PRO B N 1
ATOM 2884 C CA . PRO B 1 57 ? 9.305 11.836 16.578 1 98.75 57 PRO B CA 1
ATOM 2885 C C . PRO B 1 57 ? 8.062 11.305 17.281 1 98.75 57 PRO B C 1
ATOM 2887 O O . PRO B 1 57 ? 8.07 11.086 18.5 1 98.75 57 PRO B O 1
ATOM 2890 N N . PHE B 1 58 ? 6.988 11.164 16.5 1 98.81 58 PHE B N 1
ATOM 2891 C CA . PHE B 1 58 ? 5.812 10.43 16.953 1 98.81 58 PHE B CA 1
ATOM 2892 C C . PHE B 1 58 ? 6.039 8.922 16.828 1 98.81 58 PHE B C 1
ATOM 2894 O O . PHE B 1 58 ? 5.363 8.25 16.062 1 98.81 58 PHE B O 1
ATOM 2901 N N . ASP B 1 59 ? 6.984 8.375 17.672 1 98.69 59 ASP B N 1
ATOM 2902 C CA . ASP B 1 59 ? 7.457 7.008 17.5 1 98.69 59 ASP B CA 1
ATOM 2903 C C . ASP B 1 59 ? 6.535 6.016 18.203 1 98.69 59 ASP B C 1
ATOM 2905 O O . ASP B 1 59 ? 6.406 6.047 19.438 1 98.69 59 ASP B O 1
ATOM 2909 N N . LEU B 1 60 ? 5.914 5.195 17.438 1 98.56 60 LEU B N 1
ATOM 2910 C CA . LEU B 1 60 ? 5.035 4.141 17.938 1 98.56 60 LEU B CA 1
ATOM 2911 C C . LEU B 1 60 ? 5.547 2.766 17.531 1 98.56 60 LEU B C 1
ATOM 2913 O O . LEU B 1 60 ? 4.758 1.853 17.281 1 98.56 60 LEU B O 1
ATOM 2917 N N . SER B 1 61 ? 6.863 2.627 17.375 1 98.06 61 SER B N 1
ATOM 2918 C CA . SER B 1 61 ? 7.48 1.387 16.922 1 98.06 61 SER B CA 1
ATOM 2919 C C . SER B 1 61 ? 7.125 0.222 17.844 1 98.06 61 SER B C 1
ATOM 2921 O O . SER B 1 61 ? 6.922 -0.902 17.375 1 98.06 61 SER B O 1
ATOM 2923 N N . GLU B 1 62 ? 6.984 0.467 19.141 1 97.69 62 GLU B N 1
ATOM 2924 C CA . GLU B 1 62 ? 6.621 -0.59 20.078 1 97.69 62 GLU B CA 1
ATOM 2925 C C . GLU B 1 62 ? 5.199 -1.086 19.828 1 97.69 62 GLU B C 1
ATOM 2927 O O . GLU B 1 62 ? 4.965 -2.293 19.75 1 97.69 62 GLU B O 1
ATOM 2932 N N . GLU B 1 63 ? 4.27 -0.178 19.672 1 96.94 63 GLU B N 1
ATOM 2933 C CA . GLU B 1 63 ? 2.873 -0.521 19.438 1 96.94 63 GLU B CA 1
ATOM 2934 C C . GLU B 1 63 ? 2.699 -1.226 18.094 1 96.94 63 GLU B C 1
ATOM 2936 O O . GLU B 1 63 ? 1.905 -2.162 17.969 1 96.94 63 GLU B O 1
ATOM 2941 N N . LEU B 1 64 ? 3.504 -0.816 17.141 1 97.25 64 LEU B N 1
ATOM 2942 C CA . LEU B 1 64 ? 3.381 -1.331 15.781 1 97.25 64 LEU B CA 1
ATOM 2943 C C . LEU B 1 64 ? 4.246 -2.572 15.594 1 97.25 64 LEU B C 1
ATOM 2945 O O . LEU B 1 64 ? 4.172 -3.234 14.555 1 97.25 64 LEU B O 1
ATOM 2949 N N . GLN B 1 65 ? 5.086 -2.871 16.562 1 95.88 65 GLN B N 1
ATOM 2950 C CA . GLN B 1 65 ? 5.984 -4.02 16.531 1 95.88 65 GLN B CA 1
ATOM 2951 C C . GLN B 1 65 ? 6.926 -3.934 15.328 1 95.88 65 GLN B C 1
ATOM 2953 O O . GLN B 1 65 ? 7.055 -4.891 14.562 1 95.88 65 GLN B O 1
ATOM 2958 N N . THR B 1 66 ? 7.508 -2.758 15.188 1 96.12 66 THR B N 1
ATOM 2959 C CA . THR B 1 66 ? 8.516 -2.564 14.148 1 96.12 66 THR B CA 1
ATOM 2960 C C . THR B 1 66 ? 9.891 -2.334 14.766 1 96.12 66 THR B C 1
ATOM 2962 O O . THR B 1 66 ? 10 -1.899 15.914 1 96.12 66 THR B O 1
ATOM 2965 N N . GLY B 1 67 ? 10.969 -2.582 14.047 1 96.75 67 GLY B N 1
ATOM 2966 C CA . GLY B 1 67 ? 12.336 -2.357 14.484 1 96.75 67 GLY B CA 1
ATOM 2967 C C . GLY B 1 67 ? 12.859 -0.975 14.133 1 96.75 67 GLY B C 1
ATOM 2968 O O . GLY B 1 67 ? 14.055 -0.715 14.227 1 96.75 67 GLY B O 1
ATOM 2969 N N . TYR B 1 68 ? 12.039 -0.098 13.641 1 98 68 TYR B N 1
ATOM 2970 C CA . TYR B 1 68 ? 12.359 1.267 13.242 1 98 68 TYR B CA 1
ATOM 2971 C C . TYR B 1 68 ? 11.258 2.232 13.656 1 98 68 TYR B C 1
ATOM 2973 O O . TYR B 1 68 ? 10.109 1.828 13.836 1 98 68 TYR B O 1
ATOM 2981 N N . PRO B 1 69 ? 11.547 3.559 13.867 1 98.56 69 PRO B N 1
ATOM 2982 C CA . PRO B 1 69 ? 10.516 4.531 14.227 1 98.56 69 PRO B CA 1
ATOM 2983 C C . PRO B 1 69 ? 9.391 4.621 13.195 1 98.56 69 PRO B C 1
ATOM 2985 O O . PRO B 1 69 ? 9.656 4.602 11.992 1 98.56 69 PRO B O 1
ATOM 2988 N N . ALA B 1 70 ? 8.195 4.629 13.68 1 98.81 70 ALA B N 1
ATOM 2989 C CA . ALA B 1 70 ? 7.016 4.711 12.828 1 98.81 70 ALA B CA 1
ATOM 2990 C C . ALA B 1 70 ? 5.82 5.262 13.609 1 98.81 70 ALA B C 1
ATOM 2992 O O . ALA B 1 70 ? 5.625 4.93 14.781 1 98.81 70 ALA B O 1
ATOM 2993 N N . THR B 1 71 ? 5.09 6.152 13.016 1 98.81 71 THR B N 1
ATOM 2994 C CA . THR B 1 71 ? 3.805 6.586 13.547 1 98.81 71 THR B CA 1
ATOM 2995 C C . THR B 1 71 ? 2.678 5.684 13.055 1 98.81 71 THR B C 1
ATOM 2997 O O . THR B 1 71 ? 1.68 5.488 13.742 1 98.81 71 THR B O 1
ATOM 3000 N N . SER B 1 72 ? 2.807 5.191 11.898 1 98.44 72 SER B N 1
ATOM 3001 C CA . SER B 1 72 ? 1.973 4.219 11.203 1 98.44 72 SER B CA 1
ATOM 3002 C C . SER B 1 72 ? 2.814 3.293 10.328 1 98.44 72 SER B C 1
ATOM 3004 O O . SER B 1 72 ? 4.027 3.482 10.203 1 98.44 72 SER B O 1
ATOM 3006 N N . PRO B 1 73 ? 2.197 2.324 9.727 1 98.19 73 PRO B N 1
ATOM 3007 C CA . PRO B 1 73 ? 2.988 1.407 8.906 1 98.19 73 PRO B CA 1
ATOM 3008 C C . PRO B 1 73 ? 3.729 2.119 7.773 1 98.19 73 PRO B C 1
ATOM 3010 O O . PRO B 1 73 ? 4.82 1.698 7.383 1 98.19 73 PRO B O 1
ATOM 3013 N N . ASN B 1 74 ? 3.166 3.229 7.277 1 98.75 74 ASN B N 1
ATOM 3014 C CA . ASN B 1 74 ? 3.752 3.871 6.105 1 98.75 74 ASN B CA 1
ATOM 3015 C C . ASN B 1 74 ? 4.469 5.168 6.477 1 98.75 74 ASN B C 1
ATOM 3017 O O . ASN B 1 74 ? 5.285 5.672 5.703 1 98.75 74 ASN B O 1
ATOM 3021 N N . LEU B 1 75 ? 4.145 5.727 7.684 1 98.88 75 LEU B N 1
ATOM 3022 C CA . LEU B 1 75 ? 4.547 7.117 7.875 1 98.88 75 LEU B CA 1
ATOM 3023 C C . LEU B 1 75 ? 5.219 7.309 9.227 1 98.88 75 LEU B C 1
ATOM 3025 O O . LEU B 1 75 ? 4.898 6.609 10.188 1 98.88 75 LEU B O 1
ATOM 3029 N N . LEU B 1 76 ? 6.086 8.305 9.281 1 98.94 76 LEU B N 1
ATOM 3030 C CA . LEU B 1 76 ? 6.621 8.867 10.516 1 98.94 76 LEU B CA 1
ATOM 3031 C C . LEU B 1 76 ? 6.375 10.375 10.57 1 98.94 76 LEU B C 1
ATOM 3033 O O . LEU B 1 76 ? 6.781 11.109 9.672 1 98.94 76 LEU B O 1
ATOM 3037 N N . ALA B 1 77 ? 5.664 10.773 11.555 1 98.94 77 ALA B N 1
ATOM 3038 C CA . ALA B 1 77 ? 5.461 12.195 11.828 1 98.94 77 ALA B CA 1
ATOM 3039 C C . ALA B 1 77 ? 6.359 12.664 12.977 1 98.94 77 ALA B C 1
ATOM 3041 O O . ALA B 1 77 ? 6.727 11.875 13.844 1 98.94 77 ALA B O 1
ATOM 3042 N N . SER B 1 78 ? 6.723 13.93 12.914 1 98.94 78 SER B N 1
ATOM 3043 C CA . SER B 1 78 ? 7.559 14.555 13.938 1 98.94 78 SER B CA 1
ATOM 3044 C C . SER B 1 78 ? 7.273 16.047 14.047 1 98.94 78 SER B C 1
ATOM 3046 O O . SER B 1 78 ? 6.844 16.672 13.078 1 98.94 78 SER B O 1
ATOM 3048 N N . PHE B 1 79 ? 7.52 16.516 15.242 1 98.88 79 PHE B N 1
ATOM 3049 C CA . PHE B 1 79 ? 7.785 17.938 15.352 1 98.88 79 PHE B CA 1
ATOM 3050 C C . PHE B 1 79 ? 9.281 18.219 15.297 1 98.88 79 PHE B C 1
ATOM 3052 O O . PHE B 1 79 ? 10.086 17.438 15.82 1 98.88 79 PHE B O 1
ATOM 3059 N N . LEU B 1 80 ? 9.633 19.328 14.617 1 98.88 80 LEU B N 1
ATOM 3060 C CA . LEU B 1 80 ? 10.969 19.891 14.711 1 98.88 80 LEU B CA 1
ATOM 3061 C C . LEU B 1 80 ? 10.961 21.172 15.547 1 98.88 80 LEU B C 1
ATOM 3063 O O . LEU B 1 80 ? 10.195 22.094 15.266 1 98.88 80 LEU B O 1
ATOM 3067 N N . LYS B 1 81 ? 11.711 21.156 16.562 1 98.88 81 LYS B N 1
ATOM 3068 C CA . LYS B 1 81 ? 11.977 22.375 17.312 1 98.88 81 LYS B CA 1
ATOM 3069 C C . LYS B 1 81 ? 13.359 22.938 16.984 1 98.88 81 LYS B C 1
ATOM 3071 O O . LYS B 1 81 ? 14.367 22.25 17.141 1 98.88 81 LYS B O 1
ATOM 3076 N N . ILE B 1 82 ? 13.359 24.156 16.5 1 98.81 82 ILE B N 1
ATOM 3077 C CA . ILE B 1 82 ? 14.617 24.797 16.141 1 98.81 82 ILE B CA 1
ATOM 3078 C C . ILE B 1 82 ? 14.719 26.172 16.797 1 98.81 82 ILE B C 1
ATOM 3080 O O . ILE B 1 82 ? 13.969 27.078 16.469 1 98.81 82 ILE B O 1
ATOM 3084 N N . SER B 1 83 ? 15.672 26.344 17.672 1 98.56 83 SER B N 1
ATOM 3085 C CA . SER B 1 83 ? 15.883 27.625 18.328 1 98.56 83 SER B CA 1
ATOM 3086 C C . SER B 1 83 ? 16.422 28.672 17.344 1 98.56 83 SER B C 1
ATOM 3088 O O . SER B 1 83 ? 17.094 28.312 16.375 1 98.56 83 SER B O 1
ATOM 3090 N N . ALA B 1 84 ? 16.109 29.938 17.703 1 98.25 84 ALA B N 1
ATOM 3091 C CA . ALA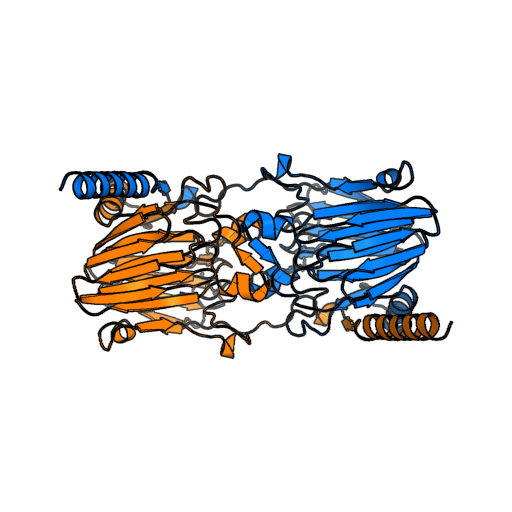 B 1 84 ? 16.625 31.016 16.859 1 98.25 84 ALA B CA 1
ATOM 3092 C C . ALA B 1 84 ? 18.141 30.906 16.703 1 98.25 84 ALA B C 1
ATOM 3094 O O . ALA B 1 84 ? 18.859 30.766 17.703 1 98.25 84 ALA B O 1
ATOM 3095 N N . GLY B 1 85 ? 18.547 30.875 15.477 1 98.38 85 GLY B N 1
ATOM 3096 C CA . GLY B 1 85 ? 19.969 30.828 15.203 1 98.38 85 GLY B CA 1
ATOM 3097 C C . GLY B 1 85 ? 20.5 29.422 15.016 1 98.38 85 GLY B C 1
ATOM 3098 O O . GLY B 1 85 ? 21.625 29.234 14.547 1 98.38 85 GLY B O 1
ATOM 3099 N N . ASP B 1 86 ? 19.719 28.375 15.352 1 98.75 86 ASP B N 1
ATOM 3100 C CA . ASP B 1 86 ? 20.172 27 15.258 1 98.75 86 ASP B CA 1
ATOM 3101 C C . ASP B 1 86 ? 19.891 26.422 13.875 1 98.75 86 ASP B C 1
ATOM 3103 O O . ASP B 1 86 ? 19.141 27 13.094 1 98.75 86 ASP B O 1
ATOM 3107 N N . THR B 1 87 ? 20.578 25.375 13.555 1 98.69 87 THR B N 1
ATOM 3108 C CA . THR B 1 87 ? 20.359 24.547 12.375 1 98.69 87 THR B CA 1
ATOM 3109 C C . THR B 1 87 ? 20.094 23.109 12.766 1 98.69 87 THR B C 1
ATOM 3111 O O . THR B 1 87 ? 20.781 22.562 13.648 1 98.69 87 THR B O 1
ATOM 3114 N N . LEU B 1 88 ? 19.109 22.531 12.211 1 98.75 88 LEU B N 1
ATOM 3115 C CA . LEU B 1 88 ? 18.75 21.125 12.445 1 98.75 88 LEU B CA 1
ATOM 3116 C C . LEU B 1 88 ? 18.828 20.328 11.148 1 98.75 88 LEU B C 1
ATOM 3118 O O . LEU B 1 88 ? 18.281 20.734 10.125 1 98.75 88 LEU B O 1
ATOM 3122 N N . LYS B 1 89 ? 19.516 19.219 11.195 1 98.56 89 LYS B N 1
ATOM 3123 C CA . LYS B 1 89 ? 19.656 18.344 10.031 1 98.56 89 LYS B CA 1
ATOM 3124 C C . LYS B 1 89 ? 18.641 17.219 10.07 1 98.56 89 LYS B C 1
ATOM 3126 O O . LYS B 1 89 ? 18.453 16.578 11.109 1 98.56 89 LYS B O 1
ATOM 3131 N N . THR B 1 90 ? 17.922 16.984 8.969 1 98.06 90 THR B N 1
ATOM 3132 C CA . THR B 1 90 ? 17.125 15.773 8.766 1 98.06 90 THR B CA 1
ATOM 3133 C C . THR B 1 90 ? 17.688 14.945 7.609 1 98.06 90 THR B C 1
ATOM 3135 O O . THR B 1 90 ? 18.156 15.508 6.609 1 98.06 90 THR B O 1
ATOM 3138 N N . ASP B 1 91 ? 17.703 13.578 7.754 1 97.06 91 ASP B N 1
ATOM 3139 C CA . ASP B 1 91 ? 18.328 12.711 6.75 1 97.06 91 ASP B CA 1
ATOM 3140 C C . ASP B 1 91 ? 17.562 11.406 6.602 1 97.06 91 ASP B C 1
ATOM 3142 O O . ASP B 1 91 ? 18.156 10.344 6.379 1 97.06 91 ASP B O 1
ATOM 3146 N N . ALA B 1 92 ? 16.25 11.523 6.773 1 94.94 92 ALA B N 1
ATOM 3147 C CA . ALA B 1 92 ? 15.422 10.336 6.625 1 94.94 92 ALA B CA 1
ATOM 3148 C C . ALA B 1 92 ? 15.578 9.719 5.234 1 94.94 92 ALA B C 1
ATOM 3150 O O . ALA B 1 92 ? 15.648 10.438 4.238 1 94.94 92 ALA B O 1
ATOM 3151 N N . LYS B 1 93 ? 15.711 8.375 5.172 1 97.12 93 LYS B N 1
ATOM 3152 C CA . LYS B 1 93 ? 15.609 7.672 3.898 1 97.12 93 LYS B CA 1
ATOM 3153 C C . LYS B 1 93 ? 14.156 7.523 3.463 1 97.12 93 LYS B C 1
ATOM 3155 O O . LYS B 1 93 ? 13.516 6.508 3.75 1 97.12 93 LYS B O 1
ATOM 3160 N N . ALA B 1 94 ? 13.672 8.547 2.793 1 98.56 94 ALA B N 1
ATOM 3161 C CA . ALA B 1 94 ? 12.273 8.641 2.389 1 98.56 94 ALA B CA 1
ATOM 3162 C C . ALA B 1 94 ? 12.156 9.086 0.933 1 98.56 94 ALA B C 1
ATOM 3164 O O . ALA B 1 94 ? 13.055 9.742 0.402 1 98.56 94 ALA B O 1
ATOM 3165 N N . THR B 1 95 ? 11.086 8.648 0.302 1 98.69 95 THR B N 1
ATOM 3166 C CA . THR B 1 95 ? 10.828 9.117 -1.054 1 98.69 95 THR B CA 1
ATOM 3167 C C . THR B 1 95 ? 10.023 10.414 -1.029 1 98.69 95 THR B C 1
ATOM 3169 O O . THR B 1 95 ? 9.992 11.148 -2.021 1 98.69 95 THR B O 1
ATOM 3172 N N . SER B 1 96 ? 9.344 10.633 0.111 1 98.38 96 SER B N 1
ATOM 3173 C CA . SER B 1 96 ? 8.469 11.789 0.286 1 98.38 96 SER B CA 1
ATOM 3174 C C . SER B 1 96 ? 8.625 12.398 1.676 1 98.38 96 SER B C 1
ATOM 3176 O O . SER B 1 96 ? 8.555 11.688 2.682 1 98.38 96 SER B O 1
ATOM 3178 N N . GLN B 1 97 ? 8.789 13.719 1.71 1 98.56 97 GLN B N 1
ATOM 3179 C CA . GLN B 1 97 ? 8.852 14.469 2.957 1 98.56 97 GLN B CA 1
ATOM 3180 C C . GLN B 1 97 ? 7.992 15.727 2.879 1 98.56 97 GLN B C 1
ATOM 3182 O O . GLN B 1 97 ? 8.07 16.484 1.908 1 98.56 97 GLN B O 1
ATOM 3187 N N . MET B 1 98 ? 7.184 15.906 3.822 1 98.81 98 MET B N 1
ATOM 3188 C CA . MET B 1 98 ? 6.359 17.109 3.93 1 98.81 98 MET B CA 1
ATOM 3189 C C . MET B 1 98 ? 6.719 17.906 5.18 1 98.81 98 MET B C 1
ATOM 3191 O O . MET B 1 98 ? 6.918 17.328 6.25 1 98.81 98 MET B O 1
ATOM 3195 N N . PHE B 1 99 ? 6.801 19.203 5.051 1 98.88 99 PHE B N 1
ATOM 3196 C CA . PHE B 1 99 ? 7.09 20.141 6.141 1 98.88 99 PHE B CA 1
ATOM 3197 C C . PHE B 1 99 ? 6.059 21.25 6.195 1 98.88 99 PHE B C 1
ATOM 3199 O O . PHE B 1 99 ? 5.832 21.938 5.199 1 98.88 99 PHE B O 1
ATOM 3206 N N . TYR B 1 100 ? 5.422 21.391 7.27 1 98.94 100 TYR B N 1
ATOM 3207 C CA . TYR B 1 100 ? 4.562 22.531 7.543 1 98.94 100 TYR B CA 1
ATOM 3208 C C . TYR B 1 100 ? 5.148 23.406 8.641 1 98.94 100 TYR B C 1
ATOM 3210 O O . TYR B 1 100 ? 5.367 22.938 9.766 1 98.94 100 TYR B O 1
ATOM 3218 N N . VAL B 1 101 ? 5.332 24.688 8.328 1 98.94 101 VAL B N 1
ATOM 3219 C CA . VAL B 1 101 ? 5.945 25.594 9.289 1 98.94 101 VAL B CA 1
ATOM 3220 C C . VAL B 1 101 ? 4.891 26.109 10.266 1 98.94 101 VAL B C 1
ATOM 3222 O O . VAL B 1 101 ? 4.086 26.984 9.922 1 98.94 101 VAL B O 1
ATOM 3225 N N . ILE B 1 102 ? 4.988 25.625 11.492 1 98.88 102 ILE B N 1
ATOM 3226 C CA . ILE B 1 102 ? 4 25.969 12.516 1 98.88 102 ILE B CA 1
ATOM 3227 C C . ILE B 1 102 ? 4.207 27.406 12.984 1 98.88 102 ILE B C 1
ATOM 3229 O O . ILE B 1 102 ? 3.246 28.172 13.102 1 98.88 102 ILE B O 1
ATOM 3233 N N . ARG B 1 103 ? 5.418 27.703 13.242 1 98.56 103 ARG B N 1
ATOM 3234 C CA . ARG B 1 103 ? 5.844 29.031 13.68 1 98.56 103 ARG B CA 1
ATOM 3235 C C . ARG B 1 103 ? 7.297 29.297 13.297 1 98.56 103 ARG B C 1
ATOM 3237 O O . ARG B 1 103 ? 8.078 28.359 13.117 1 98.56 103 ARG B O 1
ATOM 3244 N N . GLY B 1 104 ? 7.555 30.594 13.133 1 98.5 104 GLY B N 1
ATOM 3245 C CA . GLY B 1 104 ? 8.938 31 12.93 1 98.5 104 GLY B CA 1
ATOM 3246 C C . GLY B 1 104 ? 9.273 31.266 11.477 1 98.5 104 GLY B C 1
ATOM 3247 O O . GLY B 1 104 ? 8.383 31.516 10.664 1 98.5 104 GLY B O 1
ATOM 3248 N N . LYS B 1 105 ? 10.555 31.438 11.258 1 98.62 105 LYS B N 1
ATOM 3249 C CA . LYS B 1 105 ? 11.109 31.797 9.953 1 98.62 105 LYS B CA 1
ATOM 3250 C C . LYS B 1 105 ? 12.508 31.219 9.773 1 98.62 105 LYS B C 1
ATOM 3252 O O . LYS B 1 105 ? 13.266 31.094 10.742 1 98.62 105 LYS B O 1
ATOM 3257 N N . GLY B 1 106 ? 12.781 30.828 8.508 1 98.5 106 GLY B N 1
ATOM 3258 C CA . GLY B 1 106 ? 14.102 30.281 8.227 1 98.5 106 GLY B CA 1
ATOM 3259 C C . GLY B 1 106 ? 14.242 29.781 6.801 1 98.5 106 GLY B C 1
ATOM 3260 O O . GLY B 1 106 ? 13.703 30.375 5.867 1 98.5 106 GLY B O 1
ATOM 3261 N N . ARG B 1 107 ? 15.156 28.828 6.695 1 98.38 107 ARG B N 1
ATOM 3262 C CA . ARG B 1 107 ? 15.422 28.281 5.375 1 98.38 107 ARG B CA 1
ATOM 3263 C C . ARG B 1 107 ? 15.828 26.812 5.473 1 98.38 107 ARG B C 1
ATOM 3265 O O . ARG B 1 107 ? 16.328 26.359 6.508 1 98.38 107 ARG B O 1
ATOM 3272 N N . THR B 1 108 ? 15.562 26.094 4.422 1 98.31 108 THR B N 1
ATOM 3273 C CA . THR B 1 108 ? 16.031 24.719 4.258 1 98.31 108 THR B CA 1
ATOM 3274 C C . THR B 1 108 ? 17 24.609 3.084 1 98.31 108 THR B C 1
ATOM 3276 O O . THR B 1 108 ? 16.672 25 1.961 1 98.31 108 THR B O 1
ATOM 3279 N N . GLN B 1 109 ? 18.219 24.141 3.361 1 97.56 109 GLN B N 1
ATOM 3280 C CA . GLN B 1 109 ? 19.219 23.891 2.328 1 97.56 109 GLN B CA 1
ATOM 3281 C C . GLN B 1 109 ? 19.344 22.391 2.035 1 97.56 109 GLN B C 1
ATOM 3283 O O . GLN B 1 109 ? 19.422 21.578 2.957 1 97.56 109 GLN B O 1
ATOM 3288 N N . MET B 1 110 ? 19.25 22.062 0.766 1 95.5 110 MET B N 1
ATOM 3289 C CA . MET B 1 110 ? 19.391 20.688 0.316 1 95.5 110 MET B CA 1
ATOM 3290 C C . MET B 1 110 ? 19.922 20.625 -1.112 1 95.5 110 MET B C 1
ATOM 3292 O O . MET B 1 110 ? 20.312 21.656 -1.675 1 95.5 110 MET B O 1
ATOM 3296 N N . LYS B 1 111 ? 20 19.422 -1.676 1 93.62 111 LYS B N 1
ATOM 3297 C CA . LYS B 1 111 ? 20.609 19.125 -2.965 1 93.62 111 LYS B CA 1
ATOM 3298 C C . LYS B 1 111 ? 20.078 20.047 -4.059 1 93.62 111 LYS B C 1
ATOM 3300 O O . LYS B 1 111 ? 20.828 20.469 -4.941 1 93.62 111 LYS B O 1
ATOM 3305 N N . HIS B 1 112 ? 18.844 20.469 -3.992 1 93.81 112 HIS B N 1
ATOM 3306 C CA . HIS B 1 112 ? 18.203 21.219 -5.07 1 93.81 112 HIS B CA 1
ATOM 3307 C C . HIS B 1 112 ? 18.328 22.719 -4.859 1 93.81 112 HIS B C 1
ATOM 3309 O O . HIS B 1 112 ? 17.984 23.516 -5.742 1 93.81 112 HIS B O 1
ATOM 3315 N N . GLY B 1 113 ? 18.797 23.109 -3.707 1 94.31 113 GLY B N 1
ATOM 3316 C CA . GLY B 1 113 ? 18.922 24.531 -3.408 1 94.31 113 GLY B CA 1
ATOM 3317 C C . GLY B 1 113 ? 18.375 24.906 -2.041 1 94.31 113 GLY B C 1
ATOM 3318 O O . GLY B 1 113 ? 18.516 24.141 -1.083 1 94.31 113 GLY B O 1
ATOM 3319 N N . THR B 1 114 ? 17.891 26.172 -1.99 1 95.81 114 THR B N 1
ATOM 3320 C CA . THR B 1 114 ? 17.422 26.703 -0.713 1 95.81 114 THR B CA 1
ATOM 3321 C C . THR B 1 114 ? 15.953 27.125 -0.801 1 95.81 114 THR B C 1
ATOM 3323 O O . THR B 1 114 ? 15.562 27.828 -1.73 1 95.81 114 THR B O 1
ATOM 3326 N N . ILE B 1 115 ? 15.18 26.656 0.086 1 96.44 115 ILE B N 1
ATOM 3327 C CA . ILE B 1 115 ? 13.805 27.125 0.256 1 96.44 115 ILE B CA 1
ATOM 3328 C C . ILE B 1 115 ? 13.719 28.047 1.468 1 96.44 115 ILE B C 1
ATOM 3330 O O . ILE B 1 115 ? 14.047 27.656 2.588 1 96.44 115 ILE B O 1
ATOM 3334 N N . GLU B 1 116 ? 13.297 29.281 1.239 1 97.25 116 GLU B N 1
ATOM 3335 C CA . GLU B 1 116 ? 12.961 30.156 2.35 1 97.25 116 GLU B CA 1
ATOM 3336 C C . GLU B 1 116 ? 11.516 29.953 2.797 1 97.25 116 GLU B C 1
ATOM 3338 O O . GLU B 1 116 ? 10.617 29.797 1.966 1 97.25 116 GLU B O 1
ATOM 3343 N N . TRP B 1 117 ? 11.367 29.875 4.105 1 97.81 117 TRP B N 1
ATOM 3344 C CA . TRP B 1 117 ? 10.016 29.609 4.582 1 97.81 117 TRP B CA 1
ATOM 3345 C C . TRP B 1 117 ? 9.688 30.453 5.809 1 97.81 117 TRP B C 1
ATOM 3347 O O . TRP B 1 117 ? 10.594 30.953 6.477 1 97.81 117 TRP B O 1
ATOM 3357 N N . LYS B 1 118 ? 8.453 30.656 6.055 1 98.44 118 LYS B N 1
ATOM 3358 C CA . LYS B 1 118 ? 7.891 31.328 7.223 1 98.44 118 LYS B CA 1
ATOM 3359 C C . LYS B 1 118 ? 6.629 30.609 7.711 1 98.44 118 LYS B C 1
ATOM 3361 O O . LYS B 1 118 ? 6.176 29.641 7.094 1 98.44 118 LYS B O 1
ATOM 3366 N N . GLN B 1 119 ? 6.148 31.109 8.836 1 98.62 119 GLN B N 1
ATOM 3367 C CA . GLN B 1 119 ? 4.957 30.531 9.445 1 98.62 119 GLN B CA 1
ATOM 3368 C C . GLN B 1 119 ? 3.844 30.344 8.422 1 98.62 119 GLN B C 1
ATOM 3370 O O . GLN B 1 119 ? 3.523 31.281 7.672 1 98.62 119 GLN B O 1
ATOM 3375 N N . GLY B 1 120 ? 3.357 29.109 8.375 1 98.44 120 GLY B N 1
ATOM 3376 C CA . GLY B 1 120 ? 2.203 28.844 7.535 1 98.44 120 GLY B CA 1
ATOM 3377 C C . GLY B 1 120 ? 2.572 28.25 6.191 1 98.44 120 GLY B C 1
ATOM 3378 O O . GLY B 1 120 ? 1.708 27.734 5.473 1 98.44 120 GLY B O 1
ATOM 3379 N N . ASP B 1 121 ? 3.838 28.312 5.82 1 98.31 121 ASP B N 1
ATOM 3380 C CA . ASP B 1 121 ? 4.281 27.688 4.57 1 98.31 121 ASP B CA 1
ATOM 3381 C C . ASP B 1 121 ? 4.32 26.172 4.695 1 98.31 121 ASP B C 1
ATOM 3383 O O . ASP B 1 121 ? 4.566 25.641 5.777 1 98.31 121 ASP B O 1
ATOM 3387 N N . LEU B 1 122 ? 4.051 25.484 3.609 1 98.5 122 LEU B N 1
ATOM 3388 C CA . LEU B 1 122 ? 4.203 24.031 3.473 1 98.5 122 LEU B CA 1
ATOM 3389 C C . LEU B 1 122 ? 5.098 23.688 2.285 1 98.5 122 LEU B C 1
ATOM 3391 O O . LEU B 1 122 ? 4.969 24.281 1.214 1 98.5 122 LEU B O 1
ATOM 3395 N N . PHE B 1 123 ? 6.047 22.75 2.494 1 98 123 PHE B N 1
ATOM 3396 C CA . PHE B 1 123 ? 6.828 22.328 1.335 1 98 123 PHE B CA 1
ATOM 3397 C C . PHE B 1 123 ? 7.098 20.828 1.376 1 98 123 PHE B C 1
ATOM 3399 O O . PHE B 1 123 ? 6.977 20.203 2.428 1 98 123 PHE B O 1
ATOM 3406 N N . THR B 1 124 ? 7.328 20.312 0.212 1 98.25 124 THR B N 1
ATOM 3407 C CA . THR B 1 124 ? 7.652 18.906 0.08 1 98.25 124 THR B CA 1
ATOM 3408 C C . THR B 1 124 ? 9.031 18.719 -0.545 1 98.25 124 THR B C 1
ATOM 3410 O O . THR B 1 124 ? 9.438 19.5 -1.407 1 98.25 124 THR B O 1
ATOM 3413 N N . LEU B 1 125 ? 9.727 17.766 -0.043 1 97.88 125 LEU B N 1
ATOM 3414 C CA . LEU B 1 125 ? 11.008 17.359 -0.596 1 97.88 125 LEU B CA 1
ATOM 3415 C C . LEU B 1 125 ? 10.953 15.914 -1.089 1 97.88 125 LEU B C 1
ATOM 3417 O O . LEU B 1 125 ? 10.344 15.062 -0.444 1 97.88 125 LEU B O 1
ATOM 3421 N N . PRO B 1 126 ? 11.547 15.664 -2.27 1 97.62 126 PRO B N 1
ATOM 3422 C CA . PRO B 1 126 ? 11.758 14.281 -2.693 1 97.62 126 PRO B CA 1
ATOM 3423 C C . PRO B 1 126 ? 12.852 13.578 -1.898 1 97.62 126 PRO B C 1
ATOM 3425 O O . PRO B 1 126 ? 13.195 14.008 -0.793 1 97.62 126 PRO B O 1
ATOM 3428 N N . SER B 1 127 ? 13.289 12.484 -2.406 1 97.12 127 SER B N 1
ATOM 3429 C CA . SER B 1 127 ? 14.422 11.836 -1.75 1 97.12 127 SER B CA 1
ATOM 3430 C C . SER B 1 127 ? 15.688 12.672 -1.878 1 97.12 127 SER B C 1
ATOM 3432 O O . SER B 1 127 ? 16.203 12.867 -2.98 1 97.12 127 SER B O 1
ATOM 3434 N N . VAL B 1 128 ? 16.078 13.32 -0.81 1 95.56 128 VAL B N 1
ATOM 3435 C CA . VAL B 1 128 ? 17.344 14.039 -0.732 1 95.56 128 VAL B CA 1
ATOM 3436 C C . VAL B 1 128 ? 18.219 13.43 0.363 1 95.56 128 VAL B C 1
ATOM 3438 O O . VAL B 1 128 ? 17.719 12.914 1.358 1 95.56 128 VAL B O 1
ATOM 3441 N N . PRO B 1 129 ? 19.562 13.492 0.18 1 93.06 129 PRO B N 1
ATOM 3442 C CA . PRO B 1 129 ? 20.438 12.891 1.189 1 93.06 129 PRO B CA 1
ATOM 3443 C C . PRO B 1 129 ? 20.234 13.5 2.576 1 93.06 129 PRO B C 1
ATOM 3445 O O . PRO B 1 129 ? 20.281 12.781 3.58 1 93.06 129 PRO B O 1
ATOM 3448 N N . ASP B 1 130 ? 20.141 14.812 2.527 1 95.44 130 ASP B N 1
ATOM 3449 C CA . ASP B 1 130 ? 19.859 15.523 3.771 1 95.44 130 ASP B CA 1
ATOM 3450 C C . ASP B 1 130 ? 19.25 16.891 3.498 1 95.44 130 ASP B C 1
ATOM 3452 O O . ASP B 1 130 ? 19.203 17.328 2.348 1 95.44 130 ASP B O 1
ATOM 3456 N N . ALA B 1 131 ? 18.688 17.469 4.508 1 98 131 ALA B N 1
ATOM 3457 C CA . ALA B 1 131 ? 18.172 18.828 4.512 1 98 131 ALA B CA 1
ATOM 3458 C C . ALA B 1 131 ? 18.562 19.562 5.789 1 98 131 ALA B C 1
ATOM 3460 O O . ALA B 1 131 ? 18.438 19.031 6.891 1 98 131 ALA B O 1
ATOM 3461 N N . LEU B 1 132 ? 19.125 20.734 5.621 1 98.75 132 LEU B N 1
ATOM 3462 C CA . LEU B 1 132 ? 19.5 21.594 6.75 1 98.75 132 LEU B CA 1
ATOM 3463 C C . LEU B 1 132 ? 18.484 22.688 6.961 1 98.75 132 LEU B C 1
ATOM 3465 O O . LEU B 1 132 ? 18.312 23.562 6.098 1 98.75 132 LEU B O 1
ATOM 3469 N N . HIS B 1 133 ? 17.812 22.625 8.055 1 98.88 133 HIS B N 1
ATOM 3470 C CA . HIS B 1 133 ? 16.828 23.641 8.422 1 98.88 133 HIS B CA 1
ATOM 3471 C C . HIS B 1 133 ? 17.406 24.672 9.383 1 98.88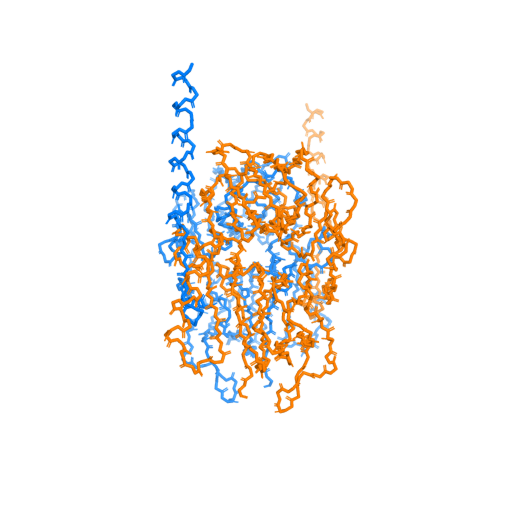 133 HIS B C 1
ATOM 3473 O O . HIS B 1 133 ? 17.672 24.359 10.539 1 98.88 133 HIS B O 1
ATOM 3479 N N . SER B 1 134 ? 17.578 25.891 8.898 1 98.88 134 SER B N 1
ATOM 3480 C CA . SER B 1 134 ? 18.125 26.953 9.719 1 98.88 134 SER B CA 1
ATOM 3481 C C . SER B 1 134 ? 17.047 27.969 10.086 1 98.88 134 SER B C 1
ATOM 3483 O O . SER B 1 134 ? 16.359 28.5 9.211 1 98.88 134 SER B O 1
ATOM 3485 N N . ALA B 1 135 ? 16.953 28.266 11.414 1 98.75 135 ALA B N 1
ATOM 3486 C CA . ALA B 1 135 ? 15.898 29.141 11.898 1 98.75 135 ALA B CA 1
ATOM 3487 C C . ALA B 1 135 ? 16.453 30.516 12.258 1 98.75 135 ALA B C 1
ATOM 3489 O O . ALA B 1 135 ? 17.484 30.625 12.914 1 98.75 135 ALA B O 1
ATOM 3490 N N . THR B 1 136 ? 15.773 31.547 11.781 1 98.62 136 THR B N 1
ATOM 3491 C CA . THR B 1 136 ? 16.125 32.906 12.188 1 98.62 136 THR B CA 1
ATOM 3492 C C . THR B 1 136 ? 15.32 33.344 13.414 1 98.62 136 THR B C 1
ATOM 3494 O O . THR B 1 136 ? 15.695 34.281 14.117 1 98.62 136 THR B O 1
ATOM 3497 N N . GLU B 1 137 ? 14.211 32.719 13.648 1 98.19 137 GLU B N 1
ATOM 3498 C CA . GLU B 1 137 ? 13.344 32.844 14.812 1 98.19 137 GLU B CA 1
ATOM 3499 C C . GLU B 1 137 ? 13.062 31.484 15.445 1 98.19 137 GLU B C 1
ATOM 3501 O O . GLU B 1 137 ? 13.328 30.438 14.836 1 98.19 137 GLU B O 1
ATOM 3506 N N . ASP B 1 138 ? 12.633 31.547 16.734 1 98.38 138 ASP B N 1
ATOM 3507 C CA . ASP B 1 138 ? 12.164 30.297 17.312 1 98.38 138 ASP B CA 1
ATOM 3508 C C . ASP B 1 138 ? 11.125 29.625 16.406 1 98.38 138 ASP B C 1
ATOM 3510 O O . ASP B 1 138 ? 10.141 30.266 16.031 1 98.38 138 ASP B O 1
ATOM 3514 N N . THR B 1 139 ? 11.484 28.344 16.031 1 98.62 139 THR B N 1
ATOM 3515 C CA . THR B 1 139 ? 10.734 27.719 14.953 1 98.62 139 THR B CA 1
ATOM 3516 C C . THR B 1 139 ? 10.25 26.328 15.367 1 98.62 139 THR B C 1
ATOM 3518 O O . THR B 1 139 ? 10.969 25.594 16.062 1 98.62 139 THR B O 1
ATOM 3521 N N . ALA B 1 140 ? 9.023 26.031 14.977 1 98.88 140 ALA B N 1
ATOM 3522 C CA . ALA B 1 140 ? 8.5 24.656 15 1 98.88 140 ALA B CA 1
ATOM 3523 C C . ALA B 1 140 ? 7.988 24.25 13.625 1 98.88 140 ALA B C 1
ATOM 3525 O O . ALA B 1 140 ? 7.359 25.047 12.922 1 98.88 140 ALA B O 1
ATOM 3526 N N . ILE B 1 141 ? 8.336 23 13.211 1 98.94 141 ILE B N 1
ATOM 3527 C CA . ILE B 1 141 ? 7.91 22.453 11.93 1 98.94 141 ILE B CA 1
ATOM 3528 C C . ILE B 1 141 ? 7.234 21.094 12.148 1 98.94 141 ILE B C 1
ATOM 3530 O O . ILE B 1 141 ? 7.699 20.297 12.953 1 98.94 141 ILE B O 1
ATOM 3534 N N . TYR B 1 142 ? 6.086 20.875 11.547 1 98.94 142 TYR B N 1
ATOM 3535 C CA . TYR B 1 142 ? 5.457 19.562 11.477 1 98.94 142 TYR B CA 1
ATOM 3536 C C . TYR B 1 142 ? 5.945 18.797 10.258 1 98.94 142 TYR B C 1
ATOM 3538 O O . TYR B 1 142 ? 5.758 19.234 9.117 1 98.94 142 TYR B O 1
ATOM 3546 N N . MET B 1 143 ? 6.613 17.672 10.5 1 98.94 143 MET B N 1
ATOM 3547 C CA . MET B 1 143 ? 7.227 16.891 9.43 1 98.94 143 MET B CA 1
ATOM 3548 C C . MET B 1 143 ? 6.57 15.516 9.32 1 98.94 143 MET B C 1
ATOM 3550 O O . MET B 1 143 ? 6.301 14.867 10.328 1 98.94 143 MET B O 1
ATOM 3554 N N . VAL B 1 144 ? 6.246 15.078 8.094 1 98.94 144 VAL B N 1
ATOM 3555 C CA . VAL B 1 144 ? 5.773 13.727 7.82 1 98.94 144 VAL B CA 1
ATOM 3556 C C . VAL B 1 144 ? 6.559 13.133 6.652 1 98.94 144 VAL B C 1
ATOM 3558 O O . VAL B 1 144 ? 6.777 13.797 5.637 1 98.94 144 VAL B O 1
ATOM 3561 N N . ASN B 1 145 ? 7.055 11.922 6.797 1 98.88 145 ASN B N 1
ATOM 3562 C CA . ASN B 1 145 ? 7.738 11.242 5.703 1 98.88 145 ASN B CA 1
ATOM 3563 C C . ASN B 1 145 ? 7.355 9.773 5.625 1 98.88 145 ASN B C 1
ATOM 3565 O O . ASN B 1 145 ? 6.652 9.266 6.504 1 98.88 145 ASN B O 1
ATOM 3569 N N . ASP B 1 146 ? 7.777 9.078 4.555 1 98.88 146 ASP B N 1
ATOM 3570 C CA . ASP B 1 146 ? 7.355 7.699 4.324 1 98.88 146 ASP B CA 1
ATOM 3571 C C . ASP B 1 146 ? 8.492 6.719 4.605 1 98.88 146 ASP B C 1
ATOM 3573 O O . ASP B 1 146 ? 8.539 5.629 4.035 1 98.88 146 ASP B O 1
ATOM 3577 N N . ALA B 1 147 ? 9.398 7.035 5.535 1 98.81 147 ALA B N 1
ATOM 3578 C CA . ALA B 1 147 ? 10.539 6.188 5.863 1 98.81 147 ALA B CA 1
ATOM 3579 C C . ALA B 1 147 ? 10.086 4.82 6.367 1 98.81 147 ALA B C 1
ATOM 3581 O O . ALA B 1 147 ? 10.688 3.797 6.035 1 98.81 147 ALA B O 1
ATOM 3582 N N . PRO B 1 148 ? 9.016 4.746 7.191 1 98.88 148 PRO B N 1
ATOM 3583 C CA . PRO B 1 148 ? 8.594 3.428 7.672 1 98.88 148 PRO B CA 1
ATOM 3584 C C . PRO B 1 148 ? 8.242 2.469 6.535 1 98.88 148 PRO B C 1
ATOM 3586 O O . PRO B 1 148 ? 8.539 1.275 6.613 1 98.88 148 PRO B O 1
ATOM 3589 N N . LEU B 1 149 ? 7.625 2.963 5.484 1 98.81 149 LEU B N 1
ATOM 3590 C CA . LEU B 1 149 ? 7.305 2.145 4.32 1 98.81 149 LEU B CA 1
ATOM 3591 C C . LEU B 1 149 ? 8.57 1.547 3.715 1 98.81 149 LEU B C 1
ATOM 3593 O O . LEU B 1 149 ? 8.609 0.354 3.404 1 98.81 149 LEU B O 1
ATOM 3597 N N . LEU B 1 150 ? 9.609 2.365 3.562 1 98.88 150 LEU B N 1
ATOM 3598 C CA . LEU B 1 150 ? 10.859 1.916 2.957 1 98.88 150 LEU B CA 1
ATOM 3599 C C . LEU B 1 150 ? 11.57 0.918 3.861 1 98.88 150 LEU B C 1
ATOM 3601 O O . LEU B 1 150 ? 12.148 -0.062 3.381 1 98.88 150 LEU B O 1
ATOM 3605 N N . ASN B 1 151 ? 11.5 1.223 5.152 1 98.69 151 ASN B N 1
ATOM 3606 C CA . ASN B 1 151 ? 12.102 0.294 6.105 1 98.69 151 ASN B CA 1
ATOM 3607 C C . ASN B 1 151 ? 11.43 -1.076 6.051 1 98.69 151 ASN B C 1
ATOM 3609 O O . ASN B 1 151 ? 12.109 -2.104 6.051 1 98.69 151 ASN B O 1
ATOM 3613 N N . TYR B 1 152 ? 10.141 -1.106 5.977 1 98.62 152 TYR B N 1
ATOM 3614 C CA . TYR B 1 152 ? 9.406 -2.367 5.898 1 98.62 152 TYR B CA 1
ATOM 3615 C C . TYR B 1 152 ? 9.828 -3.164 4.672 1 98.62 152 TYR B C 1
ATOM 3617 O O . TYR B 1 152 ? 10.047 -4.375 4.754 1 98.62 152 TYR B O 1
ATOM 3625 N N . LEU B 1 153 ? 10.023 -2.471 3.537 1 98.69 153 LEU B N 1
ATOM 3626 C CA . LEU B 1 153 ? 10.312 -3.113 2.262 1 98.69 153 LEU B CA 1
ATOM 3627 C C . LEU B 1 153 ? 11.781 -3.508 2.174 1 98.69 153 LEU B C 1
ATOM 3629 O O . LEU B 1 153 ? 12.148 -4.387 1.393 1 98.69 153 LEU B O 1
ATOM 3633 N N . GLY B 1 154 ? 12.656 -2.885 2.957 1 98.5 154 GLY B N 1
ATOM 3634 C CA . GLY B 1 154 ? 14.094 -3.084 2.832 1 98.5 154 GLY B CA 1
ATOM 3635 C C . GLY B 1 154 ? 14.688 -2.383 1.625 1 98.5 154 GLY B C 1
ATOM 3636 O O . GLY B 1 154 ? 15.523 -2.955 0.916 1 98.5 154 GLY B O 1
ATOM 3637 N N . VAL B 1 155 ? 14.219 -1.102 1.385 1 98.75 155 VAL B N 1
ATOM 3638 C CA . VAL B 1 155 ? 14.625 -0.402 0.168 1 98.75 155 VAL B CA 1
ATOM 3639 C C . VAL B 1 155 ? 15.141 0.991 0.521 1 98.75 155 VAL B C 1
ATOM 3641 O O . VAL B 1 155 ? 14.93 1.474 1.637 1 98.75 155 VAL B O 1
ATOM 3644 N N . GLU B 1 156 ? 15.828 1.644 -0.419 1 98.25 156 GLU B N 1
ATOM 3645 C CA . GLU B 1 156 ? 16.281 3.029 -0.34 1 98.25 156 GLU B CA 1
ATOM 3646 C C . GLU B 1 156 ? 16 3.773 -1.644 1 98.25 156 GLU B C 1
ATOM 3648 O O . GLU B 1 156 ? 15.977 3.168 -2.717 1 98.25 156 GLU B O 1
ATOM 3653 N N . PRO B 1 157 ? 15.758 5.02 -1.52 1 98.25 157 PRO B N 1
ATOM 3654 C CA . PRO B 1 157 ? 15.484 5.797 -2.732 1 98.25 157 PRO B CA 1
ATOM 3655 C C . PRO B 1 157 ? 16.688 5.855 -3.674 1 98.25 157 PRO B C 1
ATOM 3657 O O . PRO B 1 157 ? 17.828 6.02 -3.221 1 98.25 157 PRO B O 1
ATOM 3660 N N . THR B 1 158 ? 16.422 5.707 -4.965 1 97.56 158 THR B N 1
ATOM 3661 C CA . THR B 1 158 ? 17.453 5.82 -5.98 1 97.56 158 THR B CA 1
ATOM 3662 C C . THR B 1 158 ? 17.062 6.82 -7.062 1 97.56 158 THR B C 1
ATOM 3664 O O . THR B 1 158 ? 17.891 7.27 -7.844 1 97.56 158 THR B O 1
ATOM 3667 N N . LYS B 1 159 ? 15.797 7.133 -7.125 1 97.25 159 LYS B N 1
ATOM 3668 C CA . LYS B 1 159 ? 15.273 8.086 -8.102 1 97.25 159 LYS B CA 1
ATOM 3669 C C . LYS B 1 159 ? 14.281 9.047 -7.453 1 97.25 159 LYS B C 1
ATOM 3671 O O . LYS B 1 159 ? 13.336 8.609 -6.793 1 97.25 159 LYS B O 1
ATOM 3676 N N . GLU B 1 160 ? 14.516 10.336 -7.641 1 97.56 160 GLU B N 1
ATOM 3677 C CA . GLU B 1 160 ? 13.531 11.328 -7.211 1 97.56 160 GLU B CA 1
ATOM 3678 C C . GLU B 1 160 ? 12.297 11.305 -8.102 1 97.56 160 GLU B C 1
ATOM 3680 O O . GLU B 1 160 ? 12.406 11.328 -9.328 1 97.56 160 GLU B O 1
ATOM 3685 N N . LYS B 1 161 ? 11.188 11.258 -7.48 1 97.44 161 LYS B N 1
ATOM 3686 C CA . LYS B 1 161 ? 9.961 11.156 -8.258 1 97.44 161 LYS B CA 1
ATOM 3687 C C . LYS B 1 161 ? 9.344 12.531 -8.492 1 97.44 161 LYS B C 1
ATOM 3689 O O . LYS B 1 161 ? 8.367 12.656 -9.234 1 97.44 161 LYS B O 1
ATOM 3694 N N . PHE B 1 162 ? 9.859 13.523 -7.867 1 96.75 162 PHE B N 1
ATOM 3695 C CA . PHE B 1 162 ? 9.422 14.906 -8.039 1 96.75 162 PHE B CA 1
ATOM 3696 C C . PHE B 1 162 ? 10.508 15.875 -7.578 1 96.75 162 PHE B C 1
ATOM 3698 O O . PHE B 1 162 ? 11.547 15.453 -7.066 1 96.75 162 PHE B O 1
ATOM 3705 N N . THR B 1 163 ? 10.289 17.188 -7.832 1 94.88 163 THR B N 1
ATOM 3706 C CA . THR B 1 163 ? 11.125 18.266 -7.305 1 94.88 163 THR B CA 1
ATOM 3707 C C . THR B 1 163 ? 10.422 18.984 -6.156 1 94.88 163 THR B C 1
ATOM 3709 O O . THR B 1 163 ? 9.211 18.859 -5.992 1 94.88 163 THR B O 1
ATOM 3712 N N . PRO B 1 164 ? 11.18 19.672 -5.324 1 95.62 164 PRO B N 1
ATOM 3713 C CA . PRO B 1 164 ? 10.539 20.375 -4.211 1 95.62 164 PRO B CA 1
ATOM 3714 C C . PRO B 1 164 ? 9.375 21.266 -4.664 1 95.62 164 PRO B C 1
ATOM 3716 O O . PRO B 1 164 ? 9.422 21.844 -5.758 1 95.62 164 PRO B O 1
ATOM 3719 N N . VAL B 1 165 ? 8.367 21.312 -3.848 1 96.44 165 VAL B N 1
ATOM 3720 C CA . VAL B 1 165 ? 7.223 22.188 -4.066 1 96.44 165 VAL B CA 1
ATOM 3721 C C . VAL B 1 165 ? 6.961 23.031 -2.812 1 96.44 165 VAL B C 1
ATOM 3723 O O . VAL B 1 165 ? 7.039 22.516 -1.693 1 96.44 165 VAL B O 1
ATOM 3726 N N . LEU B 1 166 ? 6.688 24.312 -3.012 1 96.38 166 LEU B N 1
ATOM 3727 C CA . LEU B 1 166 ? 6.43 25.234 -1.912 1 96.38 166 LEU B CA 1
ATOM 3728 C C . LEU B 1 166 ? 5.027 25.828 -2.014 1 96.38 166 LEU B C 1
ATOM 3730 O O . LEU B 1 166 ? 4.676 26.438 -3.027 1 96.38 166 LEU B O 1
ATOM 3734 N N . TYR B 1 167 ? 4.207 25.578 -1.02 1 96.81 167 TYR B N 1
ATOM 3735 C CA . TYR B 1 167 ? 2.912 26.203 -0.816 1 96.81 167 TYR B CA 1
ATOM 3736 C C . TYR B 1 167 ? 3.004 27.312 0.239 1 96.81 167 TYR B C 1
ATOM 3738 O O . TYR B 1 167 ? 2.967 27.031 1.439 1 96.81 167 TYR B O 1
ATOM 3746 N N . THR B 1 168 ? 2.994 28.562 -0.231 1 96.19 168 THR B N 1
ATOM 3747 C CA . THR B 1 168 ? 3.172 29.641 0.726 1 96.19 168 THR B CA 1
ATOM 3748 C C . THR B 1 168 ? 1.868 29.938 1.465 1 96.19 168 THR B C 1
ATOM 3750 O O . THR B 1 168 ? 0.783 29.656 0.953 1 96.19 168 THR B O 1
ATOM 3753 N N . GLN B 1 169 ? 2.066 30.453 2.639 1 96.06 169 GLN B N 1
ATOM 3754 C CA . GLN B 1 169 ? 0.896 30.891 3.393 1 96.06 169 GLN B CA 1
ATOM 3755 C C . GLN B 1 169 ? 0.02 31.812 2.557 1 96.06 169 GLN B C 1
ATOM 3757 O O . GLN B 1 169 ? -1.209 31.75 2.619 1 96.06 169 GLN B O 1
ATOM 3762 N N . GLU B 1 170 ? 0.63 32.688 1.822 1 94.5 170 GLU B N 1
ATOM 3763 C CA . GLU B 1 170 ? -0.105 33.625 0.977 1 94.5 170 GLU B CA 1
ATOM 3764 C C . GLU B 1 170 ? -0.955 32.875 -0.055 1 94.5 170 GLU B C 1
ATOM 3766 O O . GLU B 1 170 ? -2.131 33.188 -0.24 1 94.5 170 GLU B O 1
ATOM 3771 N N . ARG B 1 171 ? -0.344 31.938 -0.68 1 91.75 171 ARG B N 1
ATOM 3772 C CA . ARG B 1 171 ? -1.062 31.156 -1.688 1 91.75 171 ARG B CA 1
ATOM 3773 C C . ARG B 1 171 ? -2.219 30.391 -1.065 1 91.75 171 ARG B C 1
ATOM 3775 O O . ARG B 1 171 ? -3.32 30.359 -1.619 1 91.75 171 ARG B O 1
ATOM 3782 N N . LEU B 1 172 ? -1.957 29.766 0.06 1 92.94 172 LEU B N 1
ATOM 3783 C CA . LEU B 1 172 ? -2.984 28.984 0.737 1 92.94 172 LEU B CA 1
ATOM 3784 C C . LEU B 1 172 ? -4.152 29.859 1.16 1 92.94 172 LEU B C 1
ATOM 3786 O O . LEU B 1 172 ? -5.312 29.484 0.992 1 92.94 172 LEU B O 1
ATOM 3790 N N . THR B 1 173 ? -3.854 31.031 1.643 1 91.44 173 THR B N 1
ATOM 3791 C CA . THR B 1 173 ? -4.875 31.969 2.078 1 91.44 173 THR B CA 1
ATOM 3792 C C . THR B 1 173 ? -5.695 32.469 0.891 1 91.44 173 THR B C 1
ATOM 3794 O O . THR B 1 173 ? -6.918 32.594 0.982 1 91.44 173 THR B O 1
ATOM 3797 N N . GLN B 1 174 ? -4.992 32.75 -0.17 1 90.81 174 GLN B N 1
ATOM 3798 C CA . GLN B 1 174 ? -5.688 33.219 -1.369 1 90.81 174 GLN B CA 1
ATOM 3799 C C . GLN B 1 174 ? -6.633 32.156 -1.902 1 90.81 174 GLN B C 1
ATOM 3801 O O . GLN B 1 174 ? -7.758 32.438 -2.303 1 90.81 174 GLN B O 1
ATOM 3806 N N . GLU B 1 175 ? -6.156 30.906 -1.958 1 88 175 GLU B N 1
ATOM 3807 C CA . GLU B 1 175 ? -6.992 29.797 -2.424 1 88 175 GLU B CA 1
ATOM 3808 C C . GLU B 1 175 ? -8.227 29.625 -1.54 1 88 175 GLU B C 1
ATOM 3810 O O . GLU B 1 175 ? -9.312 29.344 -2.035 1 88 175 GLU B O 1
ATOM 3815 N N . LEU B 1 176 ? -8.031 29.781 -0.279 1 86.06 176 LEU B N 1
ATOM 3816 C CA . LEU B 1 176 ? -9.141 29.672 0.655 1 86.06 176 LEU B CA 1
ATOM 3817 C C . LEU B 1 176 ? -10.172 30.766 0.4 1 86.06 176 LEU B C 1
ATOM 3819 O O . LEU B 1 176 ? -11.383 30.5 0.441 1 86.06 176 LEU B O 1
ATOM 3823 N N . ALA B 1 177 ? -9.68 31.953 0.202 1 84.5 177 ALA B N 1
ATOM 3824 C CA . ALA B 1 177 ? -10.57 33.062 -0.069 1 84.5 177 ALA B CA 1
ATOM 3825 C C . ALA B 1 177 ? -11.367 32.844 -1.349 1 84.5 177 ALA B C 1
ATOM 3827 O O . ALA B 1 177 ? -12.562 33.156 -1.404 1 84.5 177 ALA B O 1
ATOM 3828 N N . ASP B 1 178 ? -10.727 32.281 -2.3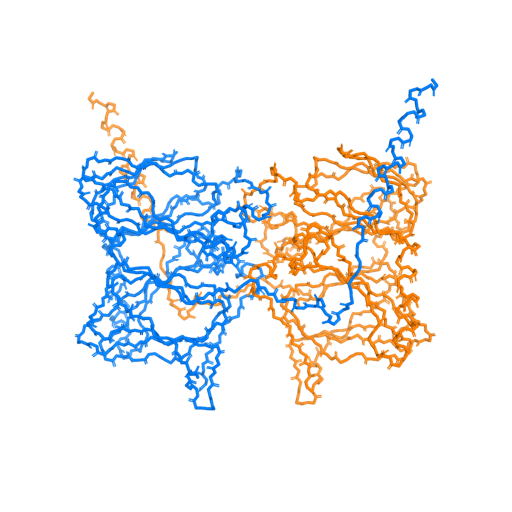26 1 83.69 178 ASP B N 1
ATOM 3829 C CA . ASP B 1 178 ? -11.375 32.031 -3.609 1 83.69 178 ASP B CA 1
ATOM 3830 C C . ASP B 1 178 ? -12.477 30.984 -3.469 1 83.69 178 ASP B C 1
ATOM 3832 O O . ASP B 1 178 ? -13.539 31.094 -4.078 1 83.69 178 ASP B O 1
ATOM 3836 N N . ILE B 1 179 ? -12.195 30.047 -2.67 1 77.81 179 ILE B N 1
ATOM 3837 C CA . ILE B 1 179 ? -13.164 28.969 -2.486 1 77.81 179 ILE B CA 1
ATOM 3838 C C . ILE B 1 179 ? -14.352 29.469 -1.67 1 77.81 179 ILE B C 1
ATOM 3840 O O . ILE B 1 179 ? -15.492 29.078 -1.923 1 77.81 179 ILE B O 1
ATOM 3844 N N . ARG B 1 180 ? -14.094 30.266 -0.71 1 75.19 180 ARG B N 1
ATOM 3845 C CA . ARG B 1 180 ? -15.148 30.828 0.125 1 75.19 180 ARG B CA 1
ATOM 3846 C C . ARG B 1 180 ? -16.109 31.672 -0.704 1 75.19 180 ARG B C 1
ATOM 3848 O O . ARG B 1 180 ? -17.312 31.703 -0.431 1 75.19 180 ARG B O 1
ATOM 3855 N N . LYS B 1 181 ? -15.523 32.25 -1.664 1 77.06 181 LYS B N 1
ATOM 3856 C CA . LYS B 1 181 ? -16.359 33.094 -2.525 1 77.06 181 LYS B CA 1
ATOM 3857 C C . LYS B 1 181 ? -17.312 32.25 -3.352 1 77.06 181 LYS B C 1
ATOM 3859 O O . LYS B 1 181 ? -18.469 32.656 -3.57 1 77.06 181 LYS B O 1
ATOM 3864 N N . ILE B 1 182 ? -16.734 31.094 -3.748 1 69 182 ILE B N 1
ATOM 3865 C CA . ILE B 1 182 ? -17.531 30.234 -4.602 1 69 182 ILE B CA 1
ATOM 3866 C C . ILE B 1 182 ? -18.484 29.391 -3.738 1 69 182 ILE B C 1
ATOM 3868 O O . ILE B 1 182 ? -19.609 29.078 -4.148 1 69 182 ILE B O 1
ATOM 3872 N N . ALA B 1 183 ? -17.969 29 -2.553 1 61.06 183 ALA B N 1
ATOM 3873 C CA . ALA B 1 183 ? -18.688 28.031 -1.739 1 61.06 183 ALA B CA 1
ATOM 3874 C C . ALA B 1 183 ? -19.656 28.719 -0.784 1 61.06 183 ALA B C 1
ATOM 3876 O O . ALA B 1 183 ? -20.109 28.109 0.185 1 61.06 183 ALA B O 1
ATOM 3877 N N . GLU B 1 184 ? -20.031 29.953 -1.084 1 57.31 184 GLU B N 1
ATOM 3878 C CA . GLU B 1 184 ? -21.031 30.531 -0.199 1 57.31 184 GLU B CA 1
ATOM 3879 C C . GLU B 1 184 ? -22.219 29.594 -0.001 1 57.31 184 GLU B C 1
ATOM 3881 O O . GLU B 1 184 ? -22.797 29.109 -0.973 1 57.31 184 GLU B O 1
ATOM 3886 N N . GLY B 1 185 ? -22.391 28.953 1.303 1 55.94 185 GLY B N 1
ATOM 3887 C CA . GLY B 1 185 ? -23.453 28.047 1.708 1 55.94 185 GLY B CA 1
ATOM 3888 C C . GLY B 1 185 ? -22.984 26.609 1.841 1 55.94 185 GLY B C 1
ATOM 3889 O O . GLY B 1 185 ? -23.75 25.75 2.271 1 55.94 185 GLY B O 1
ATOM 3890 N N . ARG B 1 186 ? -21.703 26.469 1.361 1 58.56 186 ARG B N 1
ATOM 3891 C CA . ARG B 1 186 ? -21.312 25.062 1.458 1 58.56 186 ARG B CA 1
ATOM 3892 C C . ARG B 1 186 ? -20.672 24.766 2.811 1 58.56 186 ARG B C 1
ATOM 3894 O O . ARG B 1 186 ? -20.016 25.625 3.395 1 58.56 186 ARG B O 1
ATOM 3901 N N . ASN B 1 187 ? -21.078 23.562 3.434 1 56.25 187 ASN B N 1
ATOM 3902 C CA . ASN B 1 187 ? -20.656 23.094 4.746 1 56.25 187 ASN B CA 1
ATOM 3903 C C . ASN B 1 187 ? -19.203 22.594 4.723 1 56.25 187 ASN B C 1
ATOM 3905 O O . ASN B 1 187 ? -18.594 22.406 5.773 1 56.25 187 ASN B O 1
ATOM 3909 N N . ARG B 1 188 ? -18.672 22.312 3.623 1 58.25 188 ARG B N 1
ATOM 3910 C CA . ARG B 1 188 ? -17.297 21.844 3.555 1 58.25 188 ARG B CA 1
ATOM 3911 C C . ARG B 1 188 ? -16.422 22.781 2.713 1 58.25 188 ARG B C 1
ATOM 3913 O O . ARG B 1 188 ? -16.734 23.031 1.547 1 58.25 188 ARG B O 1
ATOM 3920 N N . THR B 1 189 ? -15.484 23.391 3.516 1 73.94 189 THR B N 1
ATOM 3921 C CA . THR B 1 189 ? -14.609 24.328 2.805 1 73.94 189 THR B CA 1
ATOM 3922 C C . THR B 1 189 ? -13.148 23.906 2.936 1 73.94 189 THR B C 1
ATOM 3924 O O . THR B 1 189 ? -12.758 23.297 3.939 1 73.94 189 THR B O 1
ATOM 3927 N N . GLY B 1 190 ? -12.469 23.375 1.867 1 85.12 190 GLY B N 1
ATOM 3928 C CA . GLY B 1 190 ? -11.055 23.062 1.784 1 85.12 190 GLY B CA 1
ATOM 3929 C C . GLY B 1 190 ? -10.609 22.672 0.383 1 85.12 190 GLY B C 1
ATOM 3930 O O . GLY B 1 190 ? -11.391 22.766 -0.566 1 85.12 190 GLY B O 1
ATOM 3931 N N . PHE B 1 191 ? -9.312 22.516 0.308 1 90.06 191 PHE B N 1
ATOM 3932 C CA . PHE B 1 191 ? -8.766 22.109 -0.982 1 90.06 191 PHE B CA 1
ATOM 3933 C C . PHE B 1 191 ? -7.602 21.141 -0.8 1 90.06 191 PHE B C 1
ATOM 3935 O O . PHE B 1 191 ? -6.918 21.172 0.225 1 90.06 191 PHE B O 1
ATOM 3942 N N . LEU B 1 192 ? -7.5 20.328 -1.805 1 92.88 192 LEU B N 1
ATOM 3943 C CA . LEU B 1 192 ? -6.387 19.391 -1.826 1 92.88 192 LEU B CA 1
ATOM 3944 C C . LEU B 1 192 ? -5.098 20.078 -2.256 1 92.88 192 LEU B C 1
ATOM 3946 O O . LEU B 1 192 ? -5.105 20.906 -3.174 1 92.88 192 LEU B O 1
ATOM 3950 N N . LEU B 1 193 ? -4.012 19.797 -1.51 1 94.56 193 LEU B N 1
ATOM 3951 C CA . LEU B 1 193 ? -2.684 20.188 -1.982 1 94.56 193 LEU B CA 1
ATOM 3952 C C . LEU B 1 193 ? -2.137 19.141 -2.951 1 94.56 193 LEU B C 1
ATOM 3954 O O . LEU B 1 193 ? -2.002 17.969 -2.598 1 94.56 193 LEU B O 1
ATOM 3958 N N . SER B 1 194 ? -1.87 19.562 -4.164 1 92.56 194 SER B N 1
ATOM 3959 C CA . SER B 1 194 ? -1.487 18.594 -5.199 1 92.56 194 SER B CA 1
ATOM 3960 C C . SER B 1 194 ? -0.167 19 -5.852 1 92.56 194 SER B C 1
ATOM 3962 O O . SER B 1 194 ? 0.187 20.172 -5.891 1 92.56 194 SER B O 1
ATOM 3964 N N . ASN B 1 195 ? 0.564 18.016 -6.258 1 91.06 195 ASN B N 1
ATOM 3965 C CA . ASN B 1 195 ? 1.797 18.125 -7.027 1 91.06 195 ASN B CA 1
ATOM 3966 C C . ASN B 1 195 ? 1.566 17.797 -8.5 1 91.06 195 ASN B C 1
ATOM 3968 O O . ASN B 1 195 ? 1.005 16.734 -8.828 1 91.06 195 ASN B O 1
ATOM 3972 N N . PRO B 1 196 ? 1.936 18.656 -9.406 1 88.31 196 PRO B N 1
ATOM 3973 C CA . PRO B 1 196 ? 1.659 18.422 -10.82 1 88.31 196 PRO B CA 1
ATOM 3974 C C . PRO B 1 196 ? 2.303 17.141 -11.352 1 88.31 196 PRO B C 1
ATOM 3976 O O . PRO B 1 196 ? 1.882 16.625 -12.391 1 88.31 196 PRO B O 1
ATOM 3979 N N . ASN B 1 197 ? 3.238 16.641 -10.719 1 90.5 197 ASN B N 1
ATOM 3980 C CA . ASN B 1 197 ? 3.896 15.422 -11.148 1 90.5 197 ASN B CA 1
ATOM 3981 C C . ASN B 1 197 ? 2.998 14.203 -10.945 1 90.5 197 ASN B C 1
ATOM 3983 O O . ASN B 1 197 ? 3.293 13.117 -11.453 1 90.5 197 ASN B O 1
ATOM 3987 N N . PHE B 1 198 ? 1.932 14.398 -10.281 1 93.44 198 PHE B N 1
ATOM 3988 C CA . PHE B 1 198 ? 1.061 13.266 -10 1 93.44 198 PHE B CA 1
ATOM 3989 C C . PHE B 1 198 ? -0.374 13.562 -10.414 1 93.44 198 PHE B C 1
ATOM 3991 O O . PHE B 1 198 ? -1.281 13.57 -9.578 1 93.44 198 PHE B O 1
ATOM 3998 N N . PRO B 1 199 ? -0.59 13.656 -11.695 1 89.69 199 PRO B N 1
ATOM 3999 C CA . PRO B 1 199 ? -1.895 14.086 -12.211 1 89.69 199 PRO B CA 1
ATOM 4000 C C . PRO B 1 199 ? -2.969 13.008 -12.055 1 89.69 199 PRO B C 1
ATOM 4002 O O . PRO B 1 199 ? -4.164 13.32 -12.062 1 89.69 199 PRO B O 1
ATOM 4005 N N . ILE B 1 200 ? -2.594 11.766 -11.906 1 91.06 200 ILE B N 1
ATOM 4006 C CA . ILE B 1 200 ? -3.568 10.688 -11.805 1 91.06 200 ILE B CA 1
ATOM 4007 C C . ILE B 1 200 ? -4.156 10.648 -10.398 1 91.06 200 ILE B C 1
ATOM 4009 O O . ILE B 1 200 ? -5.379 10.648 -10.227 1 91.06 200 ILE B O 1
ATOM 4013 N N . THR B 1 201 ? -3.268 10.742 -9.383 1 92.44 201 THR B N 1
ATOM 4014 C CA . THR B 1 201 ? -3.742 10.633 -8.008 1 92.44 201 THR B CA 1
ATOM 4015 C C . THR B 1 201 ? -4.102 12.008 -7.449 1 92.44 201 THR B C 1
ATOM 4017 O O . THR B 1 201 ? -4.832 12.117 -6.461 1 92.44 201 THR B O 1
ATOM 4020 N N . MET B 1 202 ? -3.527 13.094 -8.016 1 92.56 202 MET B N 1
ATOM 4021 C CA . MET B 1 202 ? -3.75 14.469 -7.59 1 92.56 202 MET B CA 1
ATOM 4022 C C . MET B 1 202 ? -3.355 14.656 -6.129 1 92.56 202 MET B C 1
ATOM 4024 O O . MET B 1 202 ? -4.051 15.336 -5.375 1 92.56 202 MET B O 1
ATOM 4028 N N . THR B 1 203 ? -2.287 14 -5.734 1 95.5 203 THR B N 1
ATOM 4029 C CA . THR B 1 203 ? -1.867 13.969 -4.336 1 95.5 203 THR B CA 1
ATOM 4030 C C . THR B 1 203 ? -0.692 14.914 -4.105 1 95.5 203 THR B C 1
ATOM 4032 O O . THR B 1 203 ? -0.125 15.453 -5.059 1 95.5 203 THR B O 1
ATOM 4035 N N . LEU B 1 204 ? -0.406 15.188 -2.83 1 97.12 204 LEU B N 1
ATOM 4036 C CA . LEU B 1 204 ? 0.708 16.031 -2.42 1 97.12 204 LEU B CA 1
ATOM 4037 C C . LEU B 1 204 ? 2.029 15.492 -2.951 1 97.12 204 LEU B C 1
ATOM 4039 O O . LEU B 1 204 ? 2.883 16.25 -3.406 1 97.12 204 LEU B O 1
ATOM 4043 N N . THR B 1 205 ? 2.27 14.242 -2.793 1 97.94 205 THR B N 1
ATOM 4044 C CA . THR B 1 205 ? 3.324 13.445 -3.406 1 97.94 205 THR B CA 1
ATOM 4045 C C . THR B 1 205 ? 2.789 12.086 -3.848 1 97.94 205 THR B C 1
ATOM 4047 O O . THR B 1 205 ? 1.594 11.812 -3.717 1 97.94 205 THR B O 1
ATOM 4050 N N . HIS B 1 206 ? 3.678 11.242 -4.383 1 97.94 206 HIS B N 1
ATOM 4051 C CA . HIS B 1 206 ? 3.213 9.945 -4.852 1 97.94 206 HIS B CA 1
ATOM 4052 C C . HIS B 1 206 ? 2.824 9.047 -3.686 1 97.94 206 HIS B C 1
ATOM 4054 O O . HIS B 1 206 ? 2.145 8.031 -3.875 1 97.94 206 HIS B O 1
ATOM 4060 N N . THR B 1 207 ? 3.168 9.438 -2.416 1 98.56 207 THR B N 1
ATOM 4061 C CA . THR B 1 207 ? 2.773 8.594 -1.297 1 98.56 207 THR B CA 1
ATOM 4062 C C . THR B 1 207 ? 1.891 9.367 -0.32 1 98.56 207 THR B C 1
ATOM 4064 O O . THR B 1 207 ? 1.186 8.766 0.495 1 98.56 207 THR B O 1
ATOM 4067 N N . LEU B 1 208 ? 1.9 10.68 -0.383 1 98.5 208 LEU B N 1
ATOM 4068 C CA . LEU B 1 208 ? 1.212 11.492 0.617 1 98.5 208 LEU B CA 1
ATOM 4069 C C . LEU B 1 208 ? 0.03 12.227 -0.001 1 98.5 208 LEU B C 1
ATOM 4071 O O . LEU B 1 208 ? 0.126 12.734 -1.123 1 98.5 208 LEU B O 1
ATOM 4075 N N . TRP B 1 209 ? -1.032 12.25 0.747 1 97.06 209 TRP B N 1
ATOM 4076 C CA . TRP B 1 209 ? -2.236 13.023 0.47 1 97.06 209 TRP B CA 1
ATOM 4077 C C . TRP B 1 209 ? -2.459 14.086 1.545 1 97.06 209 TRP B C 1
ATOM 4079 O O . TRP B 1 209 ? -2.248 13.828 2.732 1 97.06 209 TRP B O 1
ATOM 4089 N N . ALA B 1 210 ? -2.822 15.305 1.149 1 96.81 210 ALA B N 1
ATOM 4090 C CA . ALA B 1 210 ? -3.033 16.391 2.115 1 96.81 210 ALA B CA 1
ATOM 4091 C C . ALA B 1 210 ? -4.227 17.25 1.72 1 96.81 210 ALA B C 1
ATOM 4093 O O . ALA B 1 210 ? -4.43 17.531 0.537 1 96.81 210 ALA B O 1
ATOM 4094 N N . LEU B 1 211 ? -4.934 17.625 2.709 1 94.25 211 LEU B N 1
ATOM 4095 C CA . LEU B 1 211 ? -6.094 18.484 2.572 1 94.25 211 LEU B CA 1
ATOM 4096 C C . LEU B 1 211 ? -5.988 19.688 3.512 1 94.25 211 LEU B C 1
ATOM 4098 O O . LEU B 1 211 ? -5.699 19.531 4.699 1 94.25 211 LEU B O 1
ATOM 4102 N N . TYR B 1 212 ? -6.039 20.875 2.939 1 94.5 212 TYR B N 1
ATOM 4103 C CA . TYR B 1 212 ? -6.23 22.062 3.762 1 94.5 212 TYR B CA 1
ATOM 4104 C C . TYR B 1 212 ? -7.707 22.297 4.039 1 94.5 212 TYR B C 1
ATOM 4106 O O . TYR B 1 212 ? -8.383 23 3.277 1 94.5 212 TYR B O 1
ATOM 4114 N N . ASN B 1 213 ? -8.148 21.828 5.211 1 91.62 213 ASN B N 1
ATOM 4115 C CA . ASN B 1 213 ? -9.578 21.703 5.492 1 91.62 213 ASN B CA 1
ATOM 4116 C C . ASN B 1 213 ? -10.055 22.812 6.426 1 91.62 213 ASN B C 1
ATOM 4118 O O . ASN B 1 213 ? -9.57 22.938 7.551 1 91.62 213 ASN B O 1
ATOM 4122 N N . VAL B 1 214 ? -11.016 23.547 5.953 1 92.62 214 VAL B N 1
ATOM 4123 C CA . VAL B 1 214 ? -11.602 24.594 6.789 1 92.62 214 VAL B CA 1
ATOM 4124 C C . VAL B 1 214 ? -12.938 24.109 7.355 1 92.62 214 VAL B C 1
ATOM 4126 O O . VAL B 1 214 ? -13.789 23.609 6.613 1 92.62 214 VAL B O 1
ATOM 4129 N N . LEU B 1 215 ? -13.031 24.219 8.633 1 93.19 215 LEU B N 1
ATOM 4130 C CA . LEU B 1 215 ? -14.289 23.953 9.328 1 93.19 215 LEU B CA 1
ATOM 4131 C C . LEU B 1 215 ? -14.883 25.25 9.875 1 93.19 215 LEU B C 1
ATOM 4133 O O . LEU B 1 215 ? -14.438 25.766 10.898 1 93.19 215 LEU B O 1
ATOM 4137 N N . PRO B 1 216 ? -15.922 25.766 9.227 1 92.31 216 PRO B N 1
ATOM 4138 C CA . PRO B 1 216 ? -16.484 27.062 9.633 1 92.31 216 PRO B CA 1
ATOM 4139 C C . PRO B 1 216 ? -17.031 27.031 11.055 1 92.31 216 PRO B C 1
ATOM 4141 O O . PRO B 1 216 ? -17.391 25.969 11.57 1 92.31 216 PRO B O 1
ATOM 4144 N N . ALA B 1 217 ? -17.188 28.297 11.586 1 93.94 217 ALA B N 1
ATOM 4145 C CA . ALA B 1 217 ? -17.75 28.484 12.922 1 93.94 217 ALA B CA 1
ATOM 4146 C C . ALA B 1 217 ? -19.141 27.875 13.016 1 93.94 217 ALA B C 1
ATOM 4148 O O . ALA B 1 217 ? -19.969 28.062 12.125 1 93.94 217 ALA B O 1
ATOM 4149 N N . GLY B 1 218 ? -19.297 27.016 14.039 1 94.44 218 GLY B N 1
ATOM 4150 C CA . GLY B 1 218 ? -20.609 26.484 14.328 1 94.44 218 GLY B CA 1
ATOM 4151 C C . GLY B 1 218 ? -20.953 25.266 13.492 1 94.44 218 GLY B C 1
ATOM 4152 O O . GLY B 1 218 ? -22.062 24.734 13.602 1 94.44 218 GLY B O 1
ATOM 4153 N N . VAL B 1 219 ? -20.047 24.766 12.719 1 93.19 219 VAL B N 1
ATOM 4154 C CA . VAL B 1 219 ? -20.375 23.703 11.773 1 93.19 219 VAL B CA 1
ATOM 4155 C C . VAL B 1 219 ? -19.938 22.359 12.328 1 93.19 219 VAL B C 1
ATOM 4157 O O . VAL B 1 219 ? -18.906 22.25 12.977 1 93.19 219 VAL B O 1
ATOM 4160 N N . ALA B 1 220 ? -20.781 21.359 12.133 1 93.38 220 ALA B N 1
ATOM 4161 C CA . ALA B 1 220 ? -20.484 19.953 12.398 1 93.38 220 ALA B CA 1
ATOM 4162 C C . ALA B 1 220 ? -20.562 19.125 11.117 1 93.38 220 ALA B C 1
ATOM 4164 O O . ALA B 1 220 ? -21.578 19.125 10.43 1 93.38 220 ALA B O 1
ATOM 4165 N N . GLN B 1 221 ? -19.469 18.484 10.82 1 91.12 221 GLN B N 1
ATOM 4166 C CA . GLN B 1 221 ? -19.469 17.594 9.656 1 91.12 221 GLN B CA 1
ATOM 4167 C C . GLN B 1 221 ? -19.969 16.203 10.016 1 91.12 221 GLN B C 1
ATOM 4169 O O . GLN B 1 221 ? -19.672 15.695 11.102 1 91.12 221 GLN B O 1
ATOM 4174 N N . LYS B 1 222 ? -20.656 15.57 9.109 1 92 222 LYS B N 1
ATOM 4175 C CA . LYS B 1 222 ? -21.109 14.195 9.297 1 92 222 LYS B CA 1
ATOM 4176 C C . LYS B 1 222 ? -19.938 13.219 9.312 1 92 222 LYS B C 1
ATOM 4178 O O . LYS B 1 222 ? -18.906 13.477 8.68 1 92 222 LYS B O 1
ATOM 4183 N N . PRO B 1 223 ? -20.188 12.102 10.008 1 95.81 223 PRO B N 1
ATOM 4184 C CA . PRO B 1 223 ? -19.125 11.109 10.047 1 95.81 223 PRO B CA 1
ATOM 4185 C C . PRO B 1 223 ? -18.781 10.547 8.672 1 95.81 223 PRO B C 1
ATOM 4187 O O . PRO B 1 223 ? -19.672 10.352 7.84 1 95.81 223 PRO B O 1
ATOM 4190 N N . HIS B 1 224 ? -17.5 10.328 8.438 1 95 224 HIS B N 1
ATOM 4191 C CA . HIS B 1 224 ? -16.984 9.633 7.266 1 95 224 HIS B CA 1
ATOM 4192 C C . HIS B 1 224 ? -15.812 8.742 7.633 1 95 224 HIS B C 1
ATOM 4194 O O . HIS B 1 224 ? -15.289 8.82 8.75 1 95 224 HIS B O 1
ATOM 4200 N N . ARG B 1 225 ? -15.508 7.832 6.723 1 95.12 225 ARG B N 1
ATOM 4201 C CA . ARG B 1 225 ? -14.414 6.898 6.996 1 95.12 225 ARG B CA 1
ATOM 4202 C C . ARG B 1 225 ? -13.555 6.684 5.754 1 95.12 225 ARG B C 1
ATOM 4204 O O . ARG B 1 225 ? -14.047 6.781 4.625 1 95.12 225 ARG B O 1
ATOM 4211 N N . HIS B 1 226 ? -12.336 6.543 5.922 1 95 226 HIS B N 1
ATOM 4212 C CA . HIS B 1 226 ? -11.375 6.113 4.914 1 95 226 HIS B CA 1
ATOM 4213 C C . HIS B 1 226 ? -10.359 5.137 5.504 1 95 226 HIS B C 1
ATOM 4215 O O . HIS B 1 226 ? -10.102 5.16 6.711 1 95 226 HIS B O 1
ATOM 4221 N N . ASN B 1 227 ? -9.812 4.262 4.652 1 96 227 ASN B N 1
ATOM 4222 C CA . ASN B 1 227 ? -8.883 3.26 5.16 1 96 227 ASN B CA 1
ATOM 4223 C C . ASN B 1 227 ? -7.449 3.779 5.176 1 96 227 ASN B C 1
ATOM 4225 O O . ASN B 1 227 ? -6.559 3.133 5.727 1 96 227 ASN B O 1
ATOM 4229 N N . SER B 1 228 ? -7.176 4.902 4.617 1 96.69 228 SER B N 1
ATOM 4230 C CA . SER B 1 228 ? -5.891 5.562 4.824 1 96.69 228 SER B CA 1
ATOM 4231 C C . SER B 1 228 ? -5.812 6.203 6.203 1 96.69 228 SER B C 1
ATOM 4233 O O . SER B 1 228 ? -6.812 6.703 6.719 1 96.69 228 SER B O 1
ATOM 4235 N N . ILE B 1 229 ? -4.684 6.18 6.781 1 97.81 229 ILE B N 1
ATOM 4236 C CA . ILE B 1 229 ? -4.488 6.855 8.062 1 97.81 229 ILE B CA 1
ATOM 4237 C C . ILE B 1 229 ? -4.574 8.367 7.863 1 97.81 229 ILE B C 1
ATOM 4239 O O . ILE B 1 229 ? -4.297 8.875 6.777 1 97.81 229 ILE B O 1
ATOM 4243 N N . ALA B 1 230 ? -4.98 9.062 8.883 1 98.06 230 ALA B N 1
ATOM 4244 C CA . ALA B 1 230 ? -4.898 10.523 8.875 1 98.06 230 ALA B CA 1
ATOM 4245 C C . ALA B 1 230 ? -4.102 11.039 10.07 1 98.06 230 ALA B C 1
ATOM 4247 O O . ALA B 1 230 ? -4.453 10.766 11.219 1 98.06 230 ALA B O 1
ATOM 4248 N N . LEU B 1 231 ? -3.01 11.633 9.773 1 98.81 231 LEU B N 1
ATOM 4249 C CA . LEU B 1 231 ? -2.256 12.406 10.75 1 98.81 231 LEU B CA 1
ATOM 4250 C C . LEU B 1 231 ? -2.666 13.875 10.719 1 98.81 231 LEU B C 1
ATOM 4252 O O . LEU B 1 231 ? -2.168 14.648 9.891 1 98.81 231 LEU B O 1
ATOM 4256 N N . ASP B 1 232 ? -3.57 14.219 11.641 1 98.69 232 ASP B N 1
ATOM 4257 C CA . ASP B 1 232 ? -4.273 15.5 11.586 1 98.69 232 ASP B CA 1
ATOM 4258 C C . ASP B 1 232 ? -3.518 16.578 12.367 1 98.69 232 ASP B C 1
ATOM 4260 O O . ASP B 1 232 ? -3.385 16.484 13.594 1 98.69 232 ASP B O 1
ATOM 4264 N N . PHE B 1 233 ? -3.064 17.547 11.664 1 98.88 233 PHE B N 1
ATOM 4265 C CA . PHE B 1 233 ? -2.428 18.688 12.312 1 98.88 233 PHE B CA 1
ATOM 4266 C C . PHE B 1 233 ? -3.4 19.859 12.43 1 98.88 233 PHE B C 1
ATOM 4268 O O . PHE B 1 233 ? -4 20.281 11.438 1 98.88 233 PHE B O 1
ATOM 4275 N N . CYS B 1 234 ? -3.518 20.406 13.617 1 98.75 234 CYS B N 1
ATOM 4276 C CA . CYS B 1 234 ? -4.41 21.531 13.836 1 98.75 234 CYS B CA 1
ATOM 4277 C C . CYS B 1 234 ? -3.709 22.859 13.539 1 98.75 234 CYS B C 1
ATOM 4279 O O . CYS B 1 234 ? -2.854 23.297 14.305 1 98.75 234 CYS B O 1
ATOM 4281 N N . VAL B 1 235 ? -4.148 23.469 12.492 1 98.25 235 VAL B N 1
ATOM 4282 C CA . VAL B 1 235 ? -3.559 24.734 12.078 1 98.25 235 VAL B CA 1
ATOM 4283 C C . VAL B 1 235 ? -4.156 25.875 12.906 1 98.25 235 VAL B C 1
ATOM 4285 O O . VAL B 1 235 ? -3.424 26.703 13.445 1 98.25 235 VAL B O 1
ATOM 4288 N N . ALA B 1 236 ? -5.426 25.906 13 1 97.5 236 ALA B N 1
ATOM 4289 C CA . ALA B 1 236 ? -6.176 26.938 13.727 1 97.5 236 ALA B CA 1
ATOM 4290 C C . ALA B 1 236 ? -7.48 26.375 14.281 1 97.5 236 ALA B C 1
ATOM 4292 O O . ALA B 1 236 ? -8.148 25.578 13.617 1 97.5 236 ALA B O 1
ATOM 4293 N N . ALA B 1 237 ? -7.766 26.844 15.453 1 97.88 237 ALA B N 1
ATOM 4294 C CA . ALA B 1 237 ? -9.031 26.422 16.047 1 97.88 237 ALA B CA 1
ATOM 4295 C C . ALA B 1 237 ? -9.367 27.281 17.266 1 97.88 237 ALA B C 1
ATOM 4297 O O . ALA B 1 237 ? -8.469 27.688 18.016 1 97.88 237 ALA B O 1
ATOM 4298 N N . GLY B 1 238 ? -10.625 27.578 17.422 1 97.06 238 GLY B N 1
ATOM 4299 C CA . GLY B 1 238 ? -11.109 28.109 18.672 1 97.06 238 GLY B CA 1
ATOM 4300 C C . GLY B 1 238 ? -11.391 27.031 19.703 1 97.06 238 GLY B C 1
ATOM 4301 O O . GLY B 1 238 ? -11.172 25.859 19.453 1 97.06 238 GLY B O 1
ATOM 4302 N N . PRO B 1 239 ? -11.93 27.562 20.844 1 95.06 239 PRO B N 1
ATOM 4303 C CA . PRO B 1 239 ? -12.289 26.562 21.859 1 95.06 239 PRO B CA 1
ATOM 4304 C C . PRO B 1 239 ? -13.422 25.641 21.422 1 95.06 239 PRO B C 1
ATOM 4306 O O . PRO B 1 239 ? -14.203 26 20.531 1 95.06 239 PRO B O 1
ATOM 4309 N N . GLU B 1 240 ? -13.492 24.469 21.906 1 95.81 240 GLU B N 1
ATOM 4310 C CA . GLU B 1 240 ? -14.547 23.484 21.656 1 95.81 240 GLU B CA 1
ATOM 4311 C C . GLU B 1 240 ? -14.578 23.062 20.188 1 95.81 240 GLU B C 1
ATOM 4313 O O . GLU B 1 240 ? -15.641 23.062 19.562 1 95.81 240 GLU B O 1
ATOM 4318 N N . THR B 1 241 ? -13.508 22.984 19.516 1 98.12 241 THR B N 1
ATOM 4319 C CA . THR B 1 241 ? -13.312 22.344 18.219 1 98.12 241 THR B CA 1
ATOM 4320 C C . THR B 1 241 ? -12.672 20.969 18.391 1 98.12 241 THR B C 1
ATOM 4322 O O . THR B 1 241 ? -11.695 20.828 19.125 1 98.12 241 THR B O 1
ATOM 4325 N N . TYR B 1 242 ? -13.344 19.938 17.797 1 98.5 242 TYR B N 1
ATOM 4326 C CA . TYR B 1 242 ? -12.883 18.578 18.078 1 98.5 242 TYR B CA 1
ATOM 4327 C C . TYR B 1 242 ? -13.289 17.609 16.984 1 98.5 242 TYR B C 1
ATOM 4329 O O . TYR B 1 242 ? -14.109 17.953 16.125 1 98.5 242 TYR B O 1
ATOM 4337 N N . THR B 1 243 ? -12.656 16.5 16.953 1 98.5 243 THR B N 1
ATOM 4338 C CA . THR B 1 243 ? -13.047 15.359 16.141 1 98.5 243 THR B CA 1
ATOM 4339 C C . THR B 1 243 ? -13.539 14.211 17.016 1 98.5 243 THR B C 1
ATOM 4341 O O . THR B 1 243 ? -12.922 13.883 18.016 1 98.5 243 THR B O 1
ATOM 4344 N N . LEU B 1 244 ? -14.68 13.672 16.656 1 98.56 244 LEU B N 1
ATOM 4345 C CA . LEU B 1 244 ? -15.125 12.414 17.234 1 98.56 244 LEU B CA 1
ATOM 4346 C C . LEU B 1 244 ? -14.695 11.234 16.375 1 98.56 244 LEU B C 1
ATOM 4348 O O . LEU B 1 244 ? -14.867 11.25 15.156 1 98.56 244 LEU B O 1
ATOM 4352 N N . ILE B 1 245 ? -14.039 10.234 17.078 1 98.62 245 ILE B N 1
ATOM 4353 C CA . ILE B 1 245 ? -13.461 9.102 16.359 1 98.62 245 ILE B CA 1
ATOM 4354 C C . ILE B 1 245 ? -13.93 7.793 16.984 1 98.62 245 ILE B C 1
ATOM 4356 O O . ILE B 1 245 ? -13.914 7.641 18.203 1 98.62 245 ILE B O 1
ATOM 4360 N N . GLY B 1 246 ? -14.359 6.863 16.125 1 98.06 246 GLY B N 1
ATOM 4361 C CA . GLY B 1 246 ? -14.773 5.562 16.625 1 98.06 246 GLY B CA 1
ATOM 4362 C C . GLY B 1 246 ? -14.82 4.496 15.547 1 98.06 246 GLY B C 1
ATOM 4363 O O . GLY B 1 246 ? -14.711 4.805 14.359 1 98.06 246 GLY B O 1
ATOM 4364 N N . LYS B 1 247 ? -15.016 3.26 15.984 1 96.31 247 LYS B N 1
ATOM 4365 C CA . LYS B 1 247 ? -14.93 2.123 15.07 1 96.31 247 LYS B CA 1
ATOM 4366 C C . LYS B 1 247 ? -16.266 1.854 14.406 1 96.31 247 LYS B C 1
ATOM 4368 O O . LYS B 1 247 ? -16.312 1.362 13.273 1 96.31 247 LYS B O 1
ATOM 4373 N N . ASP B 1 248 ? -17.328 2.232 15.18 1 96.31 248 ASP B N 1
ATOM 4374 C CA . ASP B 1 248 ? -18.656 1.823 14.734 1 96.31 248 ASP B CA 1
ATOM 4375 C C . ASP B 1 248 ? -19.625 3.006 14.734 1 96.31 248 ASP B C 1
ATOM 4377 O O . ASP B 1 248 ? -19.375 4.012 15.406 1 96.31 248 ASP B O 1
ATOM 4381 N N . ILE B 1 249 ? -20.641 2.832 13.961 1 96.62 249 ILE B N 1
ATOM 4382 C CA . ILE B 1 249 ? -21.703 3.832 13.914 1 96.62 249 ILE B CA 1
ATOM 4383 C C . ILE B 1 249 ? -23.047 3.172 14.211 1 96.62 249 ILE B C 1
ATOM 4385 O O . ILE B 1 249 ? -23.234 1.98 13.953 1 96.62 249 ILE B O 1
ATOM 4389 N N . ASP B 1 250 ? -24.016 3.865 14.734 1 96.31 250 ASP B N 1
ATOM 4390 C CA . ASP B 1 250 ? -25.359 3.338 14.992 1 96.31 250 ASP B CA 1
ATOM 4391 C C . ASP B 1 250 ? -26.281 3.59 13.797 1 96.31 250 ASP B C 1
ATOM 4393 O O . ASP B 1 250 ? -25.844 4.074 12.758 1 96.31 250 ASP B O 1
ATOM 4397 N N . ALA B 1 251 ? -27.5 3.211 13.953 1 94.12 251 ALA B N 1
ATOM 4398 C CA . ALA B 1 251 ? -28.469 3.258 12.859 1 94.12 251 ALA B CA 1
ATOM 4399 C C . ALA B 1 251 ? -28.734 4.695 12.422 1 94.12 251 ALA B C 1
ATOM 4401 O O . ALA B 1 251 ? -29.109 4.945 11.273 1 94.12 251 ALA B O 1
ATOM 4402 N N . ASP B 1 252 ? -28.484 5.621 13.266 1 94.31 252 ASP B N 1
ATOM 4403 C CA . ASP B 1 252 ? -28.734 7.027 12.969 1 94.31 252 ASP B CA 1
ATOM 4404 C C . ASP B 1 252 ? -27.484 7.703 12.414 1 94.31 252 ASP B C 1
ATOM 4406 O O . ASP B 1 252 ? -27.5 8.906 12.133 1 94.31 252 ASP B O 1
ATOM 4410 N N . GLY B 1 253 ? -26.359 6.949 12.367 1 94.38 253 GLY B N 1
ATOM 4411 C CA . GLY B 1 253 ? -25.141 7.469 11.789 1 94.38 253 GLY B CA 1
ATOM 4412 C C . GLY B 1 253 ? -24.219 8.109 12.812 1 94.38 253 GLY B C 1
ATOM 4413 O O . GLY B 1 253 ? -23.266 8.797 12.453 1 94.38 253 GLY B O 1
ATOM 4414 N N . ASN B 1 254 ? -24.562 7.875 14.07 1 95.38 254 ASN B N 1
ATOM 4415 C CA . ASN B 1 254 ? -23.688 8.43 15.109 1 95.38 254 ASN B CA 1
ATOM 4416 C C . ASN B 1 254 ? -22.578 7.457 15.492 1 95.38 254 ASN B C 1
ATOM 4418 O O . ASN B 1 254 ? -22.797 6.242 15.531 1 95.38 254 ASN B O 1
ATOM 4422 N N . ILE B 1 255 ? -21.453 8.023 15.789 1 97.56 255 ILE B N 1
ATOM 4423 C CA . ILE B 1 255 ? -20.328 7.195 16.203 1 97.56 255 ILE B CA 1
ATOM 4424 C C . ILE B 1 255 ? -20.578 6.621 17.594 1 97.56 255 ILE B C 1
ATOM 4426 O O . ILE B 1 255 ? -20.938 7.355 18.516 1 97.56 255 ILE B O 1
ATOM 4430 N N . ILE B 1 256 ? -20.391 5.324 17.688 1 97.81 256 ILE B N 1
ATOM 4431 C CA . ILE B 1 256 ? -20.625 4.621 18.953 1 97.81 256 ILE B CA 1
ATOM 4432 C C . ILE B 1 256 ? -19.391 4.738 19.844 1 97.81 256 ILE B C 1
ATOM 4434 O O . ILE B 1 256 ? -18.281 4.402 19.406 1 97.81 256 ILE B O 1
ATOM 4438 N N . ASN B 1 257 ? -19.531 5.23 21.078 1 97.31 257 ASN B N 1
ATOM 4439 C CA . ASN B 1 257 ? -18.469 5.383 22.062 1 97.31 257 ASN B CA 1
ATOM 4440 C C . ASN B 1 257 ? -17.266 6.125 21.5 1 97.31 257 ASN B C 1
ATOM 4442 O O . ASN B 1 257 ? -16.141 5.609 21.5 1 97.31 257 ASN B O 1
ATOM 4446 N N . PRO B 1 258 ? -17.5 7.285 21.047 1 98.12 258 PRO B N 1
ATOM 4447 C CA . PRO B 1 258 ? -16.438 8.016 20.359 1 98.12 258 PRO B CA 1
ATOM 4448 C C . PRO B 1 258 ? -15.328 8.461 21.312 1 98.12 258 PRO B C 1
ATOM 4450 O O . PRO B 1 258 ? -15.594 8.742 22.484 1 98.12 258 PRO B O 1
ATOM 4453 N N . ILE B 1 259 ? -14.133 8.484 20.828 1 98.38 259 ILE B N 1
ATOM 4454 C CA . ILE B 1 259 ? -13.008 9.195 21.422 1 98.38 259 ILE B CA 1
ATOM 4455 C C . ILE B 1 259 ? -12.961 10.625 20.891 1 98.38 259 ILE B C 1
ATOM 4457 O O . ILE B 1 259 ? -13.078 10.852 19.688 1 98.38 259 ILE B O 1
ATOM 4461 N N . LYS B 1 260 ? -12.875 11.57 21.812 1 98 260 LYS B N 1
ATOM 4462 C CA . LYS B 1 260 ? -12.828 12.977 21.422 1 98 260 LYS B CA 1
ATOM 4463 C C . LYS B 1 260 ? -11.391 13.477 21.344 1 98 260 LYS B C 1
ATOM 4465 O O . LYS B 1 260 ? -10.648 13.422 22.328 1 98 260 LYS B O 1
ATOM 4470 N N . ALA B 1 261 ? -10.961 13.891 20.141 1 98.19 261 ALA B N 1
ATOM 4471 C CA . ALA B 1 261 ? -9.68 14.562 19.938 1 98.19 261 ALA B CA 1
ATOM 4472 C C . ALA B 1 261 ? -9.859 16.078 19.812 1 98.19 261 ALA B C 1
ATOM 4474 O O . ALA B 1 261 ? -10.414 16.562 18.828 1 98.19 261 ALA B O 1
ATOM 4475 N N . MET B 1 262 ? -9.344 16.797 20.781 1 97.69 262 MET B N 1
ATOM 4476 C CA . MET B 1 262 ? -9.492 18.25 20.781 1 97.69 262 MET B CA 1
ATOM 4477 C C . MET B 1 262 ? -8.508 18.891 19.797 1 97.69 262 MET B C 1
ATOM 4479 O O . MET B 1 262 ? -7.363 18.453 19.688 1 97.69 262 MET B O 1
ATOM 4483 N N . TRP B 1 263 ? -9.055 19.891 19.109 1 97.88 263 TRP B N 1
ATOM 4484 C CA . TRP B 1 263 ? -8.172 20.672 18.25 1 97.88 263 TRP B CA 1
ATOM 4485 C C . TRP B 1 263 ? -7.52 21.812 19.031 1 97.88 263 TRP B C 1
ATOM 4487 O O . TRP B 1 263 ? -8.203 22.688 19.547 1 97.88 263 TRP B O 1
ATOM 4497 N N . THR B 1 264 ? -6.262 21.734 19.203 1 97.62 264 THR B N 1
ATOM 4498 C CA . THR B 1 264 ? -5.434 22.828 19.703 1 97.62 264 THR B CA 1
ATOM 4499 C C . THR B 1 264 ? -4.402 23.25 18.672 1 97.62 264 THR B C 1
ATOM 4501 O O . THR B 1 264 ? -3.625 22.422 18.188 1 97.62 264 THR B O 1
ATOM 4504 N N . PRO B 1 265 ? -4.461 24.578 18.328 1 98.12 265 PRO B N 1
ATOM 4505 C CA . PRO B 1 265 ? -3.488 24.984 17.312 1 98.12 265 PRO B CA 1
ATOM 4506 C C . PRO B 1 265 ? -2.072 24.516 17.641 1 98.12 265 PRO B C 1
ATOM 4508 O O . PRO B 1 265 ? -1.591 24.703 18.75 1 98.12 265 PRO B O 1
ATOM 4511 N N . GLY B 1 266 ? -1.465 23.844 16.656 1 98.5 266 GLY B N 1
ATOM 4512 C CA . GLY B 1 266 ? -0.109 23.344 16.844 1 98.5 266 GLY B CA 1
ATOM 4513 C C . GLY B 1 266 ? -0.057 21.906 17.297 1 98.5 266 GLY B C 1
ATOM 4514 O O . GLY B 1 266 ? 1.02 21.312 17.359 1 98.5 266 GLY B O 1
ATOM 4515 N N . SER B 1 267 ? -1.157 21.328 17.609 1 98.44 267 SER B N 1
ATOM 4516 C CA . SER B 1 267 ? -1.208 19.922 18 1 98.44 267 SER B CA 1
ATOM 4517 C C . SER B 1 267 ? -1.521 19.016 16.812 1 98.44 267 SER B C 1
ATOM 4519 O O . SER B 1 267 ? -1.887 19.5 15.734 1 98.44 267 SER B O 1
ATOM 4521 N N . ALA B 1 268 ? -1.278 17.75 17.016 1 98.81 268 ALA B N 1
ATOM 4522 C CA . ALA B 1 268 ? -1.634 16.734 16.031 1 98.81 268 ALA B CA 1
ATOM 4523 C C . ALA B 1 268 ? -2.314 15.539 16.688 1 98.81 268 ALA B C 1
ATOM 4525 O O . ALA B 1 268 ? -2.188 15.336 17.891 1 98.81 268 ALA B O 1
ATOM 4526 N N . PHE B 1 269 ? -3.074 14.82 15.906 1 98.69 269 PHE B N 1
ATOM 4527 C CA . PHE B 1 269 ? -3.65 13.578 16.406 1 98.69 269 PHE B CA 1
ATOM 4528 C C . PHE B 1 269 ? -3.809 12.562 15.281 1 98.69 269 PHE B C 1
ATOM 4530 O O . PHE B 1 269 ? -3.807 12.93 14.102 1 98.69 269 PHE B O 1
ATOM 4537 N N . ILE B 1 270 ? -3.916 11.281 15.672 1 98.69 270 ILE B N 1
ATOM 4538 C CA . ILE B 1 270 ? -4.016 10.18 14.727 1 98.69 270 ILE B CA 1
ATOM 4539 C C . ILE B 1 270 ? -5.469 9.727 14.602 1 98.69 270 ILE B C 1
ATOM 4541 O O . ILE B 1 270 ? -6.125 9.461 15.609 1 98.69 270 ILE B O 1
ATOM 4545 N N . THR B 1 271 ? -5.984 9.719 13.438 1 98.25 271 THR B N 1
ATOM 4546 C CA . THR B 1 271 ? -7.184 8.953 13.109 1 98.25 271 THR B CA 1
ATOM 4547 C C . THR B 1 271 ? -6.809 7.629 12.453 1 98.25 271 THR B C 1
ATOM 4549 O O . THR B 1 271 ? -6.301 7.605 11.328 1 98.25 271 THR B O 1
ATOM 4552 N N . PRO B 1 272 ? -7.082 6.516 13.125 1 97.5 272 PRO B N 1
ATOM 4553 C CA . PRO B 1 272 ? -6.629 5.219 12.617 1 97.5 272 PRO B CA 1
ATOM 4554 C C . PRO B 1 272 ? -7.312 4.824 11.305 1 97.5 272 PRO B C 1
ATOM 4556 O O . PRO B 1 272 ? -8.422 5.289 11.023 1 97.5 272 PRO B O 1
ATOM 4559 N N . PRO B 1 273 ? -6.645 3.934 10.562 1 96.56 273 PRO B N 1
ATOM 4560 C CA . PRO B 1 273 ? -7.25 3.465 9.312 1 96.56 273 PRO B CA 1
ATOM 4561 C C . PRO B 1 273 ? -8.617 2.811 9.531 1 96.56 273 PRO B C 1
ATOM 4563 O O . PRO B 1 273 ? -8.75 1.92 10.367 1 96.56 273 PRO B O 1
ATOM 4566 N N . GLY B 1 274 ? -9.57 3.301 8.805 1 95.62 274 GLY B N 1
ATOM 4567 C CA . GLY B 1 274 ? -10.867 2.641 8.781 1 95.62 274 GLY B CA 1
ATOM 4568 C C . GLY B 1 274 ? -11.797 3.117 9.883 1 95.62 274 GLY B C 1
ATOM 4569 O O . GLY B 1 274 ? -12.938 2.67 9.969 1 95.62 274 GLY B O 1
ATOM 4570 N N . TRP B 1 275 ? -11.344 4.016 10.742 1 97.44 275 TRP B N 1
ATOM 4571 C CA . TRP B 1 275 ? -12.219 4.492 11.812 1 97.44 275 TRP B CA 1
ATOM 4572 C C . TRP B 1 275 ? -13.094 5.641 11.328 1 97.44 275 TRP B C 1
ATOM 4574 O O . TRP B 1 275 ? -12.625 6.512 10.586 1 97.44 275 TRP B O 1
ATOM 4584 N N . TRP B 1 276 ? -14.305 5.586 11.797 1 97.81 276 TRP B N 1
ATOM 4585 C CA . TRP B 1 276 ? -15.227 6.688 11.531 1 97.81 276 TRP B CA 1
ATOM 4586 C C . TRP B 1 276 ? -14.812 7.934 12.312 1 97.81 276 TRP B C 1
ATOM 4588 O O . TRP B 1 276 ? -14.383 7.844 13.461 1 97.81 276 TRP B O 1
ATOM 4598 N N . HIS B 1 277 ? -15.008 9.125 11.664 1 98.06 277 HIS B N 1
ATOM 4599 C CA . HIS B 1 277 ? -14.711 10.352 12.391 1 98.06 277 HIS B CA 1
ATOM 4600 C C . HIS B 1 277 ? -15.531 11.523 11.852 1 98.06 277 HIS B C 1
ATOM 4602 O O . HIS B 1 277 ? -15.969 11.508 10.703 1 98.06 277 HIS B O 1
ATOM 4608 N N . SER B 1 278 ? -15.812 12.438 12.672 1 96.94 278 SER B N 1
ATOM 4609 C CA . SER B 1 278 ? -16.547 13.664 12.383 1 96.94 278 SER B CA 1
ATOM 4610 C C . SER B 1 278 ? -15.883 14.867 13.047 1 96.94 278 SER B C 1
ATOM 4612 O O . SER B 1 278 ? -15.359 14.766 14.156 1 96.94 278 SER B O 1
ATOM 4614 N N . HIS B 1 279 ? -15.867 15.953 12.328 1 96.5 279 HIS B N 1
ATOM 4615 C CA . HIS B 1 279 ? -15.273 17.188 12.844 1 96.5 279 HIS B CA 1
ATOM 4616 C C . HIS B 1 279 ? -16.359 18.156 13.32 1 96.5 279 HIS B C 1
ATOM 4618 O O . HIS B 1 279 ? -17.391 18.297 12.672 1 96.5 279 HIS B O 1
ATOM 4624 N N . HIS B 1 280 ? -16.062 18.781 14.445 1 97.38 280 HIS B N 1
ATOM 4625 C CA . HIS B 1 280 ? -17.016 19.672 15.086 1 97.38 280 HIS B CA 1
ATOM 4626 C C . HIS B 1 280 ? -16.359 20.984 15.508 1 97.38 280 HIS B C 1
ATOM 4628 O O . HIS B 1 280 ? -15.305 20.969 16.156 1 97.38 280 HIS B O 1
ATOM 4634 N N . ASN B 1 281 ? -17 22.109 15.117 1 97.19 281 ASN B N 1
ATOM 4635 C CA . ASN B 1 281 ? -16.547 23.422 15.531 1 97.19 281 ASN B CA 1
ATOM 4636 C C . ASN B 1 281 ? -17.656 24.188 16.266 1 97.19 281 ASN B C 1
ATOM 4638 O O . ASN B 1 281 ? -18.422 24.922 15.656 1 97.19 281 ASN B O 1
ATOM 4642 N N . ASP B 1 282 ? -17.578 24.156 17.578 1 97.56 282 ASP B N 1
ATOM 4643 C CA . ASP B 1 282 ? -18.594 24.812 18.391 1 97.56 282 ASP B CA 1
ATOM 4644 C C . ASP B 1 282 ? -18.156 26.219 18.781 1 97.56 282 ASP B C 1
ATOM 4646 O O . ASP B 1 282 ? -18.781 26.859 19.625 1 97.56 282 ASP B O 1
ATOM 4650 N N . SER B 1 283 ? -17.109 26.641 18.219 1 96.94 283 SER B N 1
ATOM 4651 C CA . SER B 1 283 ? -16.594 27.969 18.531 1 96.94 283 SER B CA 1
ATOM 4652 C C . SER B 1 283 ? -17.141 29.016 17.547 1 96.94 283 SER B C 1
ATOM 4654 O O . SER B 1 283 ? -17.984 28.688 16.703 1 96.94 283 SER B O 1
ATOM 4656 N N . ASP B 1 284 ? -16.672 30.312 17.734 1 96.19 284 ASP B N 1
ATOM 4657 C CA . ASP B 1 284 ? -17.125 31.422 16.891 1 96.19 284 ASP B CA 1
ATOM 4658 C C . ASP B 1 284 ? -16.062 31.781 15.852 1 96.19 284 ASP B C 1
ATOM 4660 O O . ASP B 1 284 ? -16.141 32.844 15.227 1 96.19 284 ASP B O 1
ATOM 4664 N N . GLN B 1 285 ? -15.133 30.875 15.727 1 94.94 285 GLN B N 1
ATOM 4665 C CA . GLN B 1 285 ? -14.062 31.094 14.766 1 94.94 285 GLN B CA 1
ATOM 4666 C C . GLN B 1 285 ? -13.945 29.922 13.789 1 94.94 285 GLN B C 1
ATOM 4668 O O . GLN B 1 285 ? -14.188 28.781 14.172 1 94.94 285 GLN B O 1
ATOM 4673 N N . ASP B 1 286 ? -13.562 30.25 12.539 1 93.38 286 ASP B N 1
ATOM 4674 C CA . ASP B 1 286 ? -13.25 29.156 11.617 1 93.38 286 ASP B CA 1
ATOM 4675 C C . ASP B 1 286 ? -12.039 28.359 12.094 1 93.38 286 ASP B C 1
ATOM 4677 O O . ASP B 1 286 ? -11.141 28.906 12.727 1 93.38 286 ASP B O 1
ATOM 4681 N N . ALA B 1 287 ? -12.078 27.125 11.852 1 96.12 287 ALA B N 1
ATOM 4682 C CA . ALA B 1 287 ? -10.969 26.234 12.203 1 96.12 287 ALA B CA 1
ATOM 4683 C C . ALA B 1 287 ? -10.359 25.609 10.953 1 96.12 287 ALA B C 1
ATOM 4685 O O . ALA B 1 287 ? -11.016 25.516 9.914 1 96.12 287 ALA B O 1
ATOM 4686 N N . ILE B 1 288 ? -9.055 25.297 11.047 1 96.5 288 ILE B N 1
ATOM 4687 C CA . ILE B 1 288 ? -8.352 24.672 9.93 1 96.5 288 ILE B CA 1
ATOM 4688 C C . ILE B 1 288 ? -7.582 23.453 10.43 1 96.5 288 ILE B C 1
ATOM 4690 O O . ILE B 1 288 ? -6.832 23.547 11.406 1 96.5 288 ILE B O 1
ATOM 4694 N N . VAL B 1 289 ? -7.84 22.359 9.797 1 97.31 289 VAL B N 1
ATOM 4695 C CA . VAL B 1 289 ? -7.059 21.156 10.062 1 97.31 289 VAL B CA 1
ATOM 4696 C C . VAL B 1 289 ? -6.355 20.703 8.781 1 97.31 289 VAL B C 1
ATOM 4698 O O . VAL B 1 289 ? -6.855 20.938 7.676 1 97.31 289 VAL B O 1
ATOM 4701 N N . LEU B 1 290 ? -5.129 20.156 8.945 1 97.81 290 LEU B N 1
ATOM 4702 C CA . LEU B 1 290 ? -4.297 19.656 7.855 1 97.81 290 LEU B CA 1
ATOM 4703 C C . LEU B 1 290 ? -4.051 18.156 8 1 97.81 290 LEU B C 1
ATOM 4705 O O . LEU B 1 290 ? -3.037 17.75 8.562 1 97.81 290 LEU B O 1
ATOM 4709 N N . PRO B 1 291 ? -4.98 17.359 7.52 1 97.62 291 PRO B N 1
ATOM 4710 C CA . PRO B 1 291 ? -4.73 15.906 7.52 1 97.62 291 PRO B CA 1
ATOM 4711 C C . PRO B 1 291 ? -3.688 15.492 6.488 1 97.62 291 PRO B C 1
ATOM 4713 O O . PRO B 1 291 ? -3.785 15.867 5.316 1 97.62 291 PRO B O 1
ATOM 4716 N N . ILE B 1 292 ? -2.674 14.789 6.93 1 98.62 292 ILE B N 1
ATOM 4717 C CA . ILE B 1 292 ? -1.715 14.102 6.074 1 98.62 292 ILE B CA 1
ATOM 4718 C C . ILE B 1 292 ? -2.006 12.602 6.07 1 98.62 292 ILE B C 1
ATOM 4720 O O . ILE B 1 292 ? -2.051 11.977 7.129 1 98.62 292 ILE B O 1
ATOM 4724 N N . GLN B 1 293 ? -2.23 12.086 4.883 1 98 293 GLN B N 1
ATOM 4725 C CA . GLN B 1 293 ? -2.576 10.68 4.75 1 98 293 GLN B CA 1
ATOM 4726 C C . GLN B 1 293 ? -1.591 9.953 3.836 1 98 293 GLN B C 1
ATOM 4728 O O . GLN B 1 293 ? -0.892 10.586 3.043 1 98 293 GLN B O 1
ATOM 4733 N N . ASP B 1 294 ? -1.524 8.617 4.008 1 98.44 294 ASP B N 1
ATOM 4734 C CA . ASP B 1 294 ? -0.774 7.797 3.062 1 98.44 294 ASP B CA 1
ATOM 4735 C C . ASP B 1 294 ? -1.637 7.414 1.862 1 98.44 294 ASP B C 1
ATOM 4737 O O . ASP B 1 294 ? -1.387 6.398 1.21 1 98.44 294 ASP B O 1
ATOM 4741 N N . ALA B 1 295 ? -2.584 8.227 1.547 1 96.94 295 ALA B N 1
ATOM 4742 C CA . ALA B 1 295 ? -3.555 7.918 0.5 1 96.94 295 ALA B CA 1
ATOM 4743 C C . ALA B 1 295 ? -2.91 7.984 -0.882 1 96.94 295 ALA B C 1
ATOM 4745 O O . ALA B 1 295 ? -3.447 7.445 -1.852 1 96.94 295 ALA B O 1
ATOM 4746 N N . GLY B 1 296 ? -1.775 8.688 -1.017 1 96.75 296 GLY B N 1
ATOM 4747 C CA . GLY B 1 296 ? -1.116 8.695 -2.312 1 96.75 296 GLY B CA 1
ATOM 4748 C C . GLY B 1 296 ? -0.765 7.305 -2.812 1 96.75 296 GLY B C 1
ATOM 4749 O O . GLY B 1 296 ? -1.097 6.945 -3.943 1 96.75 296 GLY B O 1
ATOM 4750 N N . ILE B 1 297 ? -0.132 6.539 -1.949 1 97.88 297 ILE B N 1
ATOM 4751 C CA . ILE B 1 297 ? 0.274 5.199 -2.354 1 97.88 297 ILE B CA 1
ATOM 4752 C C . ILE B 1 297 ? -0.94 4.273 -2.361 1 97.88 297 ILE B C 1
ATOM 4754 O O . ILE B 1 297 ? -1.051 3.391 -3.219 1 97.88 297 ILE B O 1
ATOM 4758 N N . ILE B 1 298 ? -1.855 4.453 -1.458 1 97.44 298 ILE B N 1
ATOM 4759 C CA . ILE B 1 298 ? -3.031 3.598 -1.346 1 97.44 298 ILE B CA 1
ATOM 4760 C C . ILE B 1 298 ? -3.916 3.771 -2.578 1 97.44 298 ILE B C 1
ATOM 4762 O O . ILE B 1 298 ? -4.473 2.797 -3.092 1 97.44 298 ILE B O 1
ATOM 4766 N N . MET B 1 299 ? -3.996 4.984 -3.094 1 96 299 MET B N 1
ATOM 4767 C CA . MET B 1 299 ? -4.746 5.254 -4.316 1 96 299 MET B CA 1
ATOM 4768 C C . MET B 1 299 ? -4.09 4.578 -5.516 1 96 299 MET B C 1
ATOM 4770 O O . MET B 1 299 ? -4.77 3.959 -6.336 1 96 299 MET B O 1
ATOM 4774 N N . ASN B 1 300 ? -2.801 4.727 -5.57 1 96.12 300 ASN B N 1
ATOM 4775 C CA . ASN B 1 300 ? -2.1 4.086 -6.676 1 96.12 300 ASN B CA 1
ATOM 4776 C C . ASN B 1 300 ? -2.326 2.578 -6.684 1 96.12 300 ASN B C 1
ATOM 4778 O O . ASN B 1 300 ? -2.426 1.969 -7.75 1 96.12 300 ASN B O 1
ATOM 4782 N N . MET B 1 301 ? -2.447 2.016 -5.5 1 96.94 301 MET B N 1
ATOM 4783 C CA . MET B 1 301 ? -2.648 0.576 -5.371 1 96.94 301 MET B CA 1
ATOM 4784 C C . MET B 1 301 ? -4.09 0.197 -5.688 1 96.94 301 MET B C 1
ATOM 4786 O O . MET B 1 301 ? -4.418 -0.987 -5.797 1 96.94 301 MET B O 1
ATOM 4790 N N . GLN B 1 302 ? -4.938 1.198 -5.781 1 95.56 302 GLN B N 1
ATOM 4791 C CA . GLN B 1 302 ? -6.352 1.065 -6.113 1 95.56 302 GLN B CA 1
ATOM 4792 C C . GLN B 1 302 ? -7.098 0.281 -5.035 1 95.56 302 GLN B C 1
ATOM 4794 O O . GLN B 1 302 ? -7.961 -0.541 -5.348 1 95.56 302 GLN B O 1
ATOM 4799 N N . VAL B 1 303 ? -6.66 0.597 -3.77 1 95.88 303 VAL B N 1
ATOM 4800 C CA . VAL B 1 303 ? -7.32 -0.084 -2.66 1 95.88 303 VAL B CA 1
ATOM 4801 C C . VAL B 1 303 ? -7.91 0.946 -1.698 1 95.88 303 VAL B C 1
ATOM 4803 O O . VAL B 1 303 ? -8.344 0.6 -0.598 1 95.88 303 VAL B O 1
ATOM 4806 N N . LEU B 1 304 ? -7.914 2.195 -2.074 1 94.88 304 LEU B N 1
ATOM 4807 C CA . LEU B 1 304 ? -8.492 3.225 -1.221 1 94.88 304 LEU B CA 1
ATOM 4808 C C . LEU B 1 304 ? -9.992 2.998 -1.037 1 94.88 304 LEU B C 1
ATOM 4810 O O . LEU B 1 304 ? -10.695 2.686 -1.998 1 94.88 304 LEU B O 1
ATOM 4814 N N . ASP B 1 305 ? -10.453 3.1 0.15 1 93.31 305 ASP B N 1
ATOM 4815 C CA . ASP B 1 305 ? -11.867 3.008 0.506 1 93.31 305 ASP B CA 1
ATOM 4816 C C . ASP B 1 305 ? -12.32 4.242 1.279 1 93.31 305 ASP B C 1
ATOM 4818 O O . ASP B 1 305 ? -11.758 4.566 2.33 1 93.31 305 ASP B O 1
ATOM 4822 N N . PHE B 1 306 ? -13.227 4.949 0.759 1 91.69 306 PHE B N 1
ATOM 4823 C CA . PHE B 1 306 ? -13.852 6.113 1.381 1 91.69 306 PHE B CA 1
ATOM 4824 C C . PHE B 1 306 ? -15.359 5.918 1.508 1 91.69 306 PHE B C 1
ATOM 4826 O O . PHE B 1 306 ? -16.016 5.516 0.549 1 91.69 306 PHE B O 1
ATOM 4833 N N . GLN B 1 307 ? -15.844 6.152 2.709 1 90 307 GLN B N 1
ATOM 4834 C CA . GLN B 1 307 ? -17.266 5.969 2.953 1 90 307 GLN B CA 1
ATOM 4835 C C . GLN B 1 307 ? -17.859 7.156 3.713 1 90 307 GLN B C 1
ATOM 4837 O O . GLN B 1 307 ? -17.188 7.73 4.582 1 90 307 GLN B O 1
ATOM 4842 N N . TYR B 1 308 ? -19.047 7.504 3.342 1 88.5 308 TYR B N 1
ATOM 4843 C CA . TYR B 1 308 ? -19.812 8.516 4.051 1 88.5 308 TYR B CA 1
ATOM 4844 C C . TYR B 1 308 ? -21.094 7.918 4.645 1 88.5 308 TYR B C 1
ATOM 4846 O O . TYR B 1 308 ? -21.578 6.895 4.164 1 88.5 308 TYR B O 1
ATOM 4854 N N . ILE B 1 309 ? -21.484 8.547 5.699 1 83.44 309 ILE B N 1
ATOM 4855 C CA . ILE B 1 309 ? -22.812 8.148 6.184 1 83.44 309 ILE B CA 1
ATOM 4856 C C . ILE B 1 309 ? -23.891 8.719 5.27 1 83.44 309 ILE B C 1
ATOM 4858 O O . ILE B 1 309 ? -23.734 9.82 4.738 1 83.44 309 ILE B O 1
ATOM 4862 N N . ARG B 1 310 ? -24.984 7.844 4.945 1 64.5 310 ARG B N 1
ATOM 4863 C CA . ARG B 1 310 ? -26.141 8.297 4.18 1 64.5 310 ARG B CA 1
ATOM 4864 C C . ARG B 1 310 ? -27.078 9.125 5.047 1 64.5 310 ARG B C 1
ATOM 4866 O O . ARG B 1 310 ? -27.188 8.891 6.25 1 64.5 310 ARG B O 1
#

Solvent-accessible surface area (backbone atoms only — not comparable to full-atom values): 30622 Å² total; per-residue (Å²): 116,73,69,55,53,52,49,49,52,52,35,51,52,50,40,49,49,19,37,68,48,47,38,74,39,57,42,87,72,44,75,74,47,79,68,66,69,67,64,76,47,78,43,60,37,70,74,48,72,54,84,68,64,41,79,48,67,47,64,34,18,77,57,56,71,47,99,52,68,13,55,44,59,46,30,31,39,29,42,34,23,31,39,55,71,35,71,48,78,50,58,66,66,21,49,41,35,38,40,34,26,69,36,35,34,36,34,37,42,40,91,91,44,52,45,77,47,40,50,55,19,33,37,36,40,35,47,45,82,42,36,39,38,36,20,72,28,60,23,26,30,45,34,40,30,33,32,23,39,28,59,74,56,21,39,40,64,77,42,62,77,54,72,53,32,32,43,42,38,68,57,54,50,49,52,51,54,55,45,53,68,70,38,71,90,55,86,74,46,51,33,24,39,20,28,73,83,32,72,65,64,48,15,46,42,77,43,32,24,38,35,50,34,38,42,48,50,61,40,68,50,74,40,32,30,33,31,45,39,31,47,32,32,22,68,36,46,36,66,69,21,34,32,42,34,21,78,44,62,48,99,86,52,46,60,47,84,51,47,77,47,74,44,42,54,62,16,35,35,37,45,37,48,51,32,32,34,25,46,35,21,70,22,92,39,60,23,31,40,38,36,40,22,50,39,20,42,36,47,64,59,54,44,66,45,76,48,69,65,131,115,74,69,56,52,52,50,50,50,51,36,50,50,50,40,50,50,18,37,66,48,46,38,72,39,56,42,87,70,42,73,75,47,80,69,66,69,66,65,78,46,76,44,60,37,71,75,48,73,54,84,67,65,42,78,46,68,47,65,36,18,76,59,56,70,47,98,51,68,14,54,42,58,47,30,32,38,28,41,33,23,30,39,55,73,36,70,47,80,49,58,65,67,21,51,43,35,39,39,34,27,69,36,35,33,35,35,37,41,40,91,92,42,53,44,77,45,39,49,54,19,34,36,35,40,35,46,46,81,42,36,40,40,36,18,73,29,62,24,28,30,46,35,41,30,32,33,24,39,27,59,74,55,20,39,41,62,77,42,62,78,54,71,54,34,31,43,42,37,66,55,55,50,51,53,50,54,55,44,51,66,70,39,71,90,56,85,74,46,51,33,25,38,20,28,72,82,32,73,66,65,47,15,46,39,75,45,33,24,37,36,52,34,37,42,46,48,61,39,68,50,74,40,32,29,33,30,44,39,31,46,32,31,22,68,36,46,36,65,70,20,33,32,41,35,20,79,44,61,49,96,86,54,44,61,47,84,51,46,77,46,75,44,43,53,61,15,35,34,38,44,38,48,52,32,34,33,25,46,35,21,70,23,92,37,61,23,30,40,38,37,40,22,50,38,21,42,35,47,64,58,54,45,65,46,77,47,68,66,130

Radius of gyration: 26.4 Å; Cα contacts (8 Å, |Δi|>4): 1679; chains: 2; bounding box: 67×76×53 Å